Protein AF-A0AAN7P343-F1 (afdb_monomer_lite)

pLDDT: mean 75.0, std 21.07, range [35.34, 98.31]

Structure (mmCIF, N/CA/C/O backbone):
data_AF-A0AAN7P343-F1
#
_entry.id   AF-A0AAN7P343-F1
#
loop_
_atom_site.group_PDB
_atom_site.id
_atom_site.type_symbol
_atom_site.label_atom_id
_atom_site.label_alt_id
_atom_site.label_comp_id
_atom_site.label_asym_id
_atom_site.label_entity_id
_atom_site.label_seq_id
_atom_site.pdbx_PDB_ins_code
_atom_site.Cartn_x
_atom_site.Cartn_y
_atom_site.Cartn_z
_atom_site.occupancy
_atom_site.B_iso_or_equiv
_atom_site.auth_seq_id
_atom_site.auth_comp_id
_atom_site.auth_asym_id
_atom_site.auth_atom_id
_atom_site.pdbx_PDB_model_num
ATOM 1 N N . MET A 1 1 ? 34.636 -14.599 -3.015 1.00 35.56 1 MET A N 1
ATOM 2 C CA . MET A 1 1 ? 35.310 -14.318 -1.727 1.00 35.56 1 MET A CA 1
ATOM 3 C C . MET A 1 1 ? 35.037 -12.872 -1.353 1.00 35.56 1 MET A C 1
ATOM 5 O O . MET A 1 1 ? 35.614 -11.993 -1.971 1.00 35.56 1 MET A O 1
ATOM 9 N N . TRP A 1 2 ? 34.137 -12.616 -0.404 1.00 35.34 2 TRP A N 1
ATOM 10 C CA . TRP A 1 2 ? 33.904 -11.268 0.123 1.00 35.34 2 TRP A CA 1
ATOM 11 C C . TRP A 1 2 ? 34.760 -11.108 1.379 1.00 35.34 2 TRP A C 1
ATOM 13 O O . TRP A 1 2 ? 34.409 -11.618 2.441 1.00 35.34 2 TRP A O 1
ATOM 23 N N . LYS A 1 3 ? 35.926 -10.470 1.252 1.00 42.84 3 LYS A N 1
ATOM 24 C CA . LYS A 1 3 ? 36.694 -10.033 2.420 1.00 42.84 3 LYS A CA 1
ATOM 25 C C . LYS A 1 3 ? 36.048 -8.737 2.903 1.00 42.84 3 LYS A C 1
ATOM 27 O O . LYS A 1 3 ? 36.237 -7.702 2.275 1.00 42.84 3 LYS A O 1
ATOM 32 N N . ARG A 1 4 ? 35.252 -8.793 3.976 1.00 44.25 4 ARG A N 1
ATOM 33 C CA . ARG A 1 4 ? 34.816 -7.570 4.663 1.00 44.25 4 ARG A CA 1
ATOM 34 C C . ARG A 1 4 ? 36.064 -6.887 5.211 1.00 44.25 4 ARG A C 1
ATOM 36 O O . ARG A 1 4 ? 36.792 -7.491 5.997 1.00 44.25 4 ARG A O 1
ATOM 43 N N . LYS A 1 5 ? 36.323 -5.663 4.755 1.00 73.44 5 LYS A N 1
ATOM 44 C CA . LYS A 1 5 ? 37.323 -4.788 5.363 1.00 73.44 5 LYS A CA 1
ATOM 45 C C . LYS A 1 5 ? 36.820 -4.491 6.778 1.00 73.44 5 LYS A C 1
ATOM 47 O O . LYS A 1 5 ? 35.712 -3.989 6.939 1.00 73.44 5 LYS A O 1
ATOM 52 N N . ILE A 1 6 ? 37.574 -4.913 7.787 1.00 74.38 6 ILE A N 1
ATOM 53 C CA . ILE A 1 6 ? 37.312 -4.523 9.173 1.00 74.38 6 ILE A CA 1
ATOM 54 C C . ILE A 1 6 ? 37.833 -3.094 9.273 1.00 74.38 6 ILE A C 1
ATOM 56 O O . ILE A 1 6 ? 39.041 -2.891 9.151 1.00 74.38 6 ILE A O 1
ATOM 60 N N . LEU A 1 7 ? 36.919 -2.130 9.380 1.00 82.75 7 LEU A N 1
ATOM 61 C CA . LEU A 1 7 ? 37.279 -0.730 9.572 1.00 82.75 7 LEU A CA 1
ATOM 62 C C . LEU A 1 7 ? 37.878 -0.547 10.967 1.00 82.75 7 LEU A C 1
ATOM 64 O O . LEU A 1 7 ? 37.471 -1.220 11.922 1.00 82.75 7 LEU A O 1
ATOM 68 N N . THR A 1 8 ? 38.870 0.329 11.076 1.00 91.88 8 THR A N 1
ATOM 69 C CA . THR A 1 8 ? 39.448 0.696 12.372 1.00 91.88 8 THR A CA 1
ATOM 70 C C . THR A 1 8 ? 38.481 1.592 13.149 1.00 91.88 8 THR A C 1
ATOM 72 O O . THR A 1 8 ? 37.578 2.202 12.579 1.00 91.88 8 THR A O 1
ATOM 75 N N . ALA A 1 9 ? 38.659 1.685 14.470 1.00 82.62 9 ALA A N 1
ATOM 76 C CA . ALA A 1 9 ? 37.843 2.571 15.304 1.00 82.62 9 ALA A CA 1
ATOM 77 C C . ALA A 1 9 ? 37.918 4.041 14.840 1.00 82.62 9 ALA A C 1
ATOM 79 O O . ALA A 1 9 ? 36.913 4.741 14.878 1.00 82.62 9 ALA A O 1
ATOM 80 N N . GLU A 1 10 ? 39.076 4.468 14.325 1.00 90.06 10 GLU A N 1
ATOM 81 C CA . GLU A 1 10 ? 39.287 5.811 13.770 1.00 90.06 10 GLU A CA 1
ATOM 82 C C . GLU A 1 10 ? 38.505 6.037 12.466 1.00 90.06 10 GLU A C 1
ATOM 84 O O . GLU A 1 10 ? 37.938 7.108 12.270 1.00 90.06 10 GLU A O 1
ATOM 89 N N . GLU A 1 11 ? 38.423 5.028 11.586 1.00 91.50 11 GLU A N 1
ATOM 90 C CA . GLU A 1 11 ? 37.611 5.106 10.362 1.00 91.50 11 GLU A CA 1
ATOM 91 C C . GLU A 1 11 ? 36.114 5.222 10.707 1.00 91.50 11 GLU A C 1
ATOM 93 O O . GLU A 1 11 ? 35.404 6.011 10.089 1.00 91.50 11 GLU A O 1
ATOM 98 N N . ILE A 1 12 ? 35.651 4.506 11.740 1.00 89.38 12 ILE A N 1
ATOM 99 C CA . ILE A 1 12 ? 34.258 4.570 12.218 1.00 89.38 12 ILE A CA 1
ATOM 100 C C . ILE A 1 12 ? 33.942 5.944 12.828 1.00 89.38 12 ILE A C 1
ATOM 102 O O . ILE A 1 12 ? 32.878 6.505 12.571 1.00 89.38 12 ILE A O 1
ATOM 106 N N . GLU A 1 13 ? 34.852 6.502 13.627 1.00 91.38 13 GLU A N 1
ATOM 107 C CA . GLU A 1 13 ? 34.669 7.820 14.242 1.00 91.38 13 GLU A CA 1
ATOM 108 C C . GLU A 1 13 ? 34.682 8.942 13.196 1.00 91.38 13 GLU A C 1
ATOM 110 O O . GLU A 1 13 ? 33.879 9.874 13.265 1.00 91.38 13 GLU A O 1
ATOM 115 N N . HIS A 1 14 ? 35.533 8.831 12.174 1.00 92.38 14 HIS A N 1
ATOM 116 C CA . HIS A 1 14 ? 35.546 9.786 11.073 1.00 92.38 14 HIS A CA 1
ATOM 117 C C . HIS A 1 14 ? 34.245 9.751 10.258 1.00 92.38 14 HIS A C 1
ATOM 119 O O . HIS A 1 14 ? 33.700 10.809 9.937 1.00 92.38 14 HIS A O 1
ATOM 125 N N . GLU A 1 15 ? 33.716 8.558 9.977 1.00 91.12 15 GLU A N 1
ATOM 126 C CA . GLU A 1 15 ? 32.453 8.383 9.253 1.00 91.12 15 GLU A CA 1
ATOM 127 C C . GLU A 1 15 ? 31.257 8.911 10.070 1.00 91.12 15 GLU A C 1
ATOM 129 O O . GLU A 1 15 ? 30.386 9.594 9.529 1.00 91.12 15 GLU A O 1
ATOM 134 N N . ALA A 1 16 ? 31.264 8.709 11.393 1.00 87.94 16 ALA A N 1
ATOM 135 C CA . ALA A 1 16 ? 30.263 9.274 12.299 1.00 87.94 16 ALA A CA 1
ATOM 136 C C . ALA A 1 16 ? 30.311 10.813 12.358 1.00 87.94 16 ALA A C 1
ATOM 138 O O . ALA A 1 16 ? 29.265 11.463 12.348 1.00 87.94 16 ALA A O 1
ATOM 139 N N . ASN A 1 17 ? 31.508 11.405 12.372 1.00 89.19 17 ASN A N 1
ATOM 140 C CA . ASN A 1 17 ? 31.675 12.861 12.383 1.00 89.19 17 ASN A CA 1
ATOM 141 C C . ASN A 1 17 ? 31.250 13.508 11.057 1.00 89.19 17 ASN A C 1
ATOM 143 O O . ASN A 1 17 ? 30.644 14.579 11.065 1.00 89.19 17 ASN A O 1
ATOM 147 N N . MET A 1 18 ? 31.507 12.847 9.925 1.00 88.62 18 MET A N 1
ATOM 148 C CA . MET A 1 18 ? 31.014 13.293 8.617 1.00 88.62 18 MET A CA 1
ATOM 149 C C . MET A 1 18 ? 29.482 13.269 8.557 1.00 88.62 18 MET A C 1
ATOM 151 O O . MET A 1 18 ? 28.877 14.241 8.109 1.00 88.62 18 MET A O 1
ATOM 155 N N . ALA A 1 19 ? 28.853 12.212 9.080 1.00 82.12 19 ALA A N 1
ATOM 156 C CA . ALA A 1 19 ? 27.395 12.106 9.138 1.00 82.12 19 ALA A CA 1
ATOM 157 C C . ALA A 1 19 ? 26.753 13.157 10.066 1.00 82.12 19 ALA A C 1
ATOM 159 O O . ALA A 1 19 ? 25.669 13.660 9.775 1.00 82.12 19 ALA A O 1
ATOM 160 N N . ALA A 1 20 ? 27.415 13.522 11.170 1.00 80.94 20 ALA A N 1
ATOM 161 C CA . ALA A 1 20 ? 26.935 14.572 12.070 1.00 80.94 20 ALA A CA 1
ATOM 162 C C . ALA A 1 20 ? 26.995 15.968 11.423 1.00 80.94 20 ALA A C 1
ATOM 164 O O . ALA A 1 20 ? 26.060 16.753 11.564 1.00 80.94 20 ALA A O 1
ATOM 165 N N . MET A 1 21 ? 28.054 16.257 10.660 1.00 84.44 21 MET A N 1
ATOM 166 C CA . MET A 1 21 ? 28.222 17.553 9.993 1.00 84.44 21 MET A CA 1
ATOM 167 C C . MET A 1 21 ? 27.194 17.780 8.871 1.00 84.44 21 MET A C 1
ATOM 169 O O . MET A 1 21 ? 26.803 18.915 8.606 1.00 84.44 21 MET A O 1
ATOM 173 N N . GLU A 1 22 ? 26.726 16.706 8.232 1.00 78.81 22 GLU A N 1
ATOM 174 C CA . GLU A 1 22 ? 25.689 16.766 7.196 1.00 78.81 22 GLU A CA 1
ATOM 175 C C . GLU A 1 22 ? 24.297 17.083 7.777 1.00 78.81 22 GLU A C 1
ATOM 177 O O . GLU A 1 22 ? 23.489 17.732 7.117 1.00 78.81 22 GLU A O 1
ATOM 182 N N . LEU A 1 23 ? 24.032 16.710 9.035 1.00 73.06 23 LEU A N 1
ATOM 183 C CA . LEU A 1 23 ? 22.764 17.004 9.717 1.00 73.06 23 LEU A CA 1
ATOM 184 C C . LEU A 1 23 ? 22.660 18.458 10.206 1.00 73.06 23 LEU A C 1
ATOM 186 O O . LEU A 1 23 ? 21.565 19.020 10.198 1.00 73.06 23 LEU A O 1
ATOM 190 N N . ASP A 1 24 ? 23.774 19.091 10.577 1.00 66.56 24 ASP A N 1
ATOM 191 C CA . ASP A 1 24 ? 23.773 20.486 11.042 1.00 66.56 24 ASP A CA 1
ATOM 192 C C . ASP A 1 24 ? 23.561 21.500 9.904 1.00 66.56 24 ASP A C 1
ATOM 194 O O . ASP A 1 24 ? 23.005 22.578 10.127 1.00 66.56 24 ASP A O 1
ATOM 198 N N . LEU A 1 25 ? 23.909 21.145 8.663 1.00 61.88 25 LEU A N 1
ATOM 199 C CA . LEU A 1 25 ? 23.660 21.992 7.489 1.00 61.88 25 LEU A CA 1
ATOM 200 C C . LEU A 1 25 ? 22.173 22.093 7.114 1.00 61.88 25 LEU A C 1
ATOM 202 O O . LEU A 1 25 ? 21.784 23.038 6.432 1.00 61.88 25 LEU A O 1
ATOM 206 N N . VAL A 1 26 ? 21.331 21.165 7.578 1.00 58.38 26 VAL A N 1
ATOM 207 C CA . VAL A 1 26 ? 19.892 21.146 7.259 1.00 58.38 26 VAL A CA 1
ATOM 208 C C . VAL A 1 26 ? 19.076 22.050 8.199 1.00 58.38 26 VAL A C 1
ATOM 210 O O . VAL A 1 26 ? 17.961 22.434 7.861 1.00 58.38 26 VAL A O 1
ATOM 213 N N . ASN A 1 27 ? 19.629 22.467 9.344 1.00 50.56 27 ASN A N 1
ATOM 214 C CA . ASN A 1 27 ? 18.895 23.229 10.367 1.00 50.56 27 ASN A CA 1
ATOM 215 C C . ASN A 1 27 ? 19.119 24.754 10.340 1.00 50.56 27 ASN A C 1
ATOM 217 O O . ASN A 1 27 ? 18.606 25.450 11.213 1.00 50.56 27 ASN A O 1
ATOM 221 N N . PHE A 1 28 ? 19.862 25.301 9.372 1.00 46.66 28 PHE A N 1
ATOM 222 C CA . PHE A 1 28 ? 20.275 26.716 9.385 1.00 46.66 28 PHE A CA 1
ATOM 223 C C . PHE A 1 28 ? 19.519 27.638 8.406 1.00 46.66 28 PHE A C 1
ATOM 225 O O . PHE A 1 28 ? 20.006 28.724 8.102 1.00 46.66 28 PHE A O 1
ATOM 232 N N . SER A 1 29 ? 18.349 27.240 7.890 1.00 48.00 29 SER A N 1
ATOM 233 C CA . SER A 1 29 ? 17.659 27.993 6.819 1.00 48.00 29 SER A CA 1
ATOM 234 C C . SER A 1 29 ? 16.289 28.592 7.153 1.00 48.00 29 SER A C 1
ATOM 236 O O . SER A 1 29 ? 15.674 29.122 6.241 1.00 48.00 29 SER A O 1
ATOM 238 N N . ASP A 1 30 ? 15.838 28.607 8.412 1.00 48.75 30 ASP A N 1
ATOM 239 C CA . ASP A 1 30 ? 14.591 29.298 8.792 1.00 48.75 30 ASP A CA 1
ATOM 240 C C . ASP A 1 30 ? 14.788 30.161 10.048 1.00 48.75 30 ASP A C 1
ATOM 242 O O . ASP A 1 30 ? 14.544 29.738 11.178 1.00 48.75 30 ASP A O 1
ATOM 246 N N . SER A 1 31 ? 15.246 31.398 9.853 1.00 48.28 31 SER A N 1
ATOM 247 C CA . SER A 1 31 ? 15.133 32.462 10.856 1.00 48.28 31 SER A CA 1
ATOM 248 C C . SER A 1 31 ? 15.084 33.818 10.156 1.00 48.28 31 SER A C 1
ATOM 250 O O . SER A 1 31 ? 16.061 34.564 10.169 1.00 48.28 31 SER A O 1
ATOM 252 N N . ASP A 1 32 ? 13.939 34.135 9.553 1.00 46.16 32 ASP A N 1
ATOM 253 C CA . ASP A 1 32 ? 13.629 35.507 9.158 1.00 46.16 32 ASP A CA 1
ATOM 254 C C . ASP A 1 32 ? 13.074 36.282 10.363 1.00 46.16 32 ASP A C 1
ATOM 256 O O . ASP A 1 32 ? 11.977 36.027 10.870 1.00 46.16 32 ASP A O 1
ATOM 260 N N . ASP A 1 33 ? 13.885 37.240 10.813 1.00 50.28 33 ASP A N 1
ATOM 261 C CA . ASP A 1 33 ? 13.573 38.295 11.771 1.00 50.28 33 ASP A CA 1
ATOM 262 C C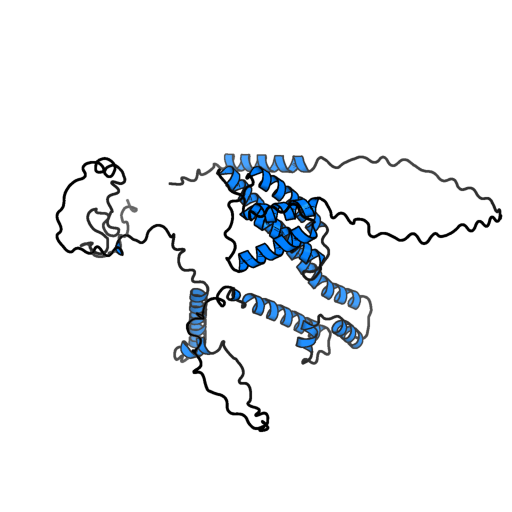 . ASP A 1 33 ? 12.380 39.144 11.298 1.00 50.28 33 ASP A C 1
ATOM 264 O O . ASP A 1 33 ? 12.494 39.945 10.367 1.00 50.28 33 ASP A O 1
ATOM 268 N N . TYR A 1 34 ? 11.246 39.058 11.999 1.00 52.06 34 TYR A N 1
ATOM 269 C CA . TYR A 1 34 ? 10.197 40.077 11.920 1.00 52.06 34 TYR A CA 1
ATOM 270 C C . TYR A 1 34 ? 10.311 41.047 13.098 1.00 52.06 34 TYR A C 1
ATOM 272 O O . TYR A 1 34 ? 9.943 40.752 14.238 1.00 52.06 34 TYR A O 1
ATOM 280 N N . HIS A 1 35 ? 10.819 42.241 12.790 1.00 53.72 35 HIS A N 1
ATOM 281 C CA . HIS A 1 35 ? 10.814 43.406 13.664 1.00 53.72 35 HIS A CA 1
ATOM 282 C C . HIS A 1 35 ? 9.384 43.799 14.056 1.00 53.72 35 HIS A C 1
ATOM 284 O O . HIS A 1 35 ? 8.535 44.082 13.213 1.00 53.72 35 HIS A O 1
ATOM 290 N N . ASN A 1 36 ? 9.149 43.870 15.364 1.00 43.81 36 ASN A N 1
ATOM 291 C CA . ASN A 1 36 ? 7.913 44.337 15.968 1.00 43.81 36 ASN A CA 1
ATOM 292 C C . ASN A 1 36 ? 8.021 45.856 16.195 1.00 43.81 36 ASN A C 1
ATOM 294 O O . ASN A 1 36 ? 8.706 46.290 17.123 1.00 43.81 36 ASN A O 1
ATOM 298 N N . SER A 1 37 ? 7.401 46.670 15.336 1.00 46.41 37 SER A N 1
ATOM 299 C CA . SER A 1 37 ? 7.266 48.115 15.555 1.00 46.41 37 SER A CA 1
ATOM 300 C C . SER A 1 37 ? 5.833 48.464 15.949 1.00 46.41 37 SER A C 1
ATOM 302 O O . SER A 1 37 ? 4.938 48.504 15.109 1.00 46.41 37 SER A O 1
ATOM 304 N N . ASP A 1 38 ? 5.662 48.688 17.250 1.00 56.16 38 ASP A N 1
ATOM 305 C CA . ASP A 1 38 ? 5.001 49.855 17.847 1.00 56.16 38 ASP A CA 1
ATOM 306 C C . ASP A 1 38 ? 3.861 50.492 17.019 1.00 56.16 38 ASP A C 1
ATOM 308 O O . ASP A 1 38 ? 4.095 51.334 16.152 1.00 56.16 38 ASP A O 1
ATOM 312 N N . PHE A 1 39 ? 2.609 50.149 17.342 1.00 46.81 39 PHE A N 1
ATOM 313 C CA . PHE A 1 39 ? 1.441 50.933 16.934 1.00 46.81 39 PHE A CA 1
ATOM 314 C C . PHE A 1 39 ? 0.685 51.393 18.179 1.00 46.81 39 PHE A C 1
ATOM 316 O O . PHE A 1 39 ? 0.083 50.597 18.900 1.00 46.81 39 PHE A O 1
ATOM 323 N N . LYS A 1 40 ? 0.787 52.699 18.433 1.00 50.59 40 LYS A N 1
ATOM 324 C CA . LYS A 1 40 ? 0.030 53.430 19.446 1.00 50.59 40 LYS A CA 1
ATOM 325 C C . LYS A 1 40 ? -1.387 53.709 18.962 1.00 50.59 40 LYS A C 1
ATOM 327 O O . LYS A 1 40 ? -1.631 53.863 17.767 1.00 50.59 40 LYS A O 1
ATOM 332 N N . ASP A 1 41 ? -2.262 53.790 19.956 1.00 48.47 41 ASP A N 1
ATOM 333 C CA . ASP A 1 41 ? -3.628 54.293 19.921 1.00 48.47 41 ASP A CA 1
ATOM 334 C C . ASP A 1 41 ? -3.792 55.545 19.051 1.00 48.47 41 ASP A C 1
ATOM 336 O O . ASP A 1 41 ? -2.972 56.453 19.132 1.00 48.47 41 ASP A O 1
ATOM 340 N N . ASP A 1 42 ? -4.898 55.619 18.306 1.00 48.94 42 ASP A N 1
ATOM 341 C CA . ASP A 1 42 ? -5.771 56.792 18.348 1.00 48.94 42 ASP A CA 1
ATOM 342 C C . ASP A 1 42 ? -7.159 56.471 17.775 1.00 48.94 42 ASP A C 1
ATOM 344 O O . ASP A 1 42 ? -7.350 56.040 16.638 1.00 48.94 42 ASP A O 1
ATOM 348 N N . ASN A 1 43 ? -8.141 56.697 18.637 1.00 48.00 43 ASN A N 1
ATOM 349 C CA . ASN A 1 43 ? -9.572 56.649 18.400 1.00 48.00 43 ASN A CA 1
ATOM 350 C C . ASN A 1 43 ? -10.020 58.030 17.885 1.00 48.00 43 ASN A C 1
ATOM 352 O O . ASN A 1 43 ? -9.635 59.034 18.491 1.00 48.00 43 ASN A O 1
ATOM 356 N N . PRO A 1 44 ? -10.897 58.117 16.870 1.00 53.22 44 PRO A N 1
ATOM 357 C CA . PRO A 1 44 ? -11.878 59.192 16.922 1.00 53.22 44 PRO A CA 1
ATOM 358 C C . PRO A 1 44 ? -13.318 58.742 16.649 1.00 53.22 44 PRO A C 1
ATOM 360 O O . PRO A 1 44 ? -13.638 58.003 15.722 1.00 53.22 44 PRO A O 1
ATOM 363 N N . LEU A 1 45 ? -14.173 59.296 17.508 1.00 53.19 45 LEU A N 1
ATOM 364 C CA . LEU A 1 45 ? -15.619 59.462 17.408 1.00 53.19 45 LEU A CA 1
ATOM 365 C C . LEU A 1 45 ? -16.070 60.217 16.138 1.00 53.19 45 LEU A C 1
ATOM 367 O O . LEU A 1 45 ? -15.276 60.922 15.525 1.00 53.19 45 LEU A O 1
ATOM 371 N N . PHE A 1 46 ? -17.400 60.194 15.930 1.00 38.50 46 PHE A N 1
ATOM 372 C CA . PHE A 1 46 ? -18.250 60.880 14.929 1.00 38.50 46 PHE A CA 1
ATOM 373 C C . PHE A 1 46 ? -18.399 60.127 13.595 1.00 38.50 46 PHE A C 1
ATOM 375 O O . PHE A 1 46 ? -17.434 59.604 13.070 1.00 38.50 46 PHE A O 1
ATOM 382 N N . SER A 1 47 ? -19.555 60.050 12.930 1.00 41.41 47 SER A N 1
ATOM 383 C CA . SER A 1 47 ? -20.933 60.498 13.166 1.00 41.41 47 SER A CA 1
ATOM 384 C C . SER A 1 47 ? -21.789 59.921 12.034 1.00 41.41 47 SER A C 1
ATOM 386 O O . SER A 1 47 ? -21.271 59.594 10.971 1.00 41.41 47 SER A O 1
ATOM 388 N N . SER A 1 48 ? -23.091 59.831 12.282 1.00 59.69 48 SER A N 1
ATOM 389 C CA . SER A 1 48 ? -24.178 59.599 11.325 1.00 59.69 48 SER A CA 1
ATOM 390 C C . SER A 1 48 ? -23.963 60.176 9.919 1.00 59.69 48 SER A C 1
ATOM 392 O O . SER A 1 48 ? -23.550 61.328 9.801 1.00 59.69 48 SER A O 1
ATOM 394 N N . ASN A 1 49 ? -24.386 59.429 8.895 1.00 40.78 49 ASN A N 1
ATOM 395 C CA . ASN A 1 49 ? -25.405 59.890 7.949 1.00 40.78 49 ASN A CA 1
ATOM 396 C C . ASN A 1 49 ? -26.042 58.701 7.217 1.00 40.78 49 ASN A C 1
ATOM 398 O O . ASN A 1 49 ? -25.360 57.790 6.750 1.00 40.78 49 ASN A O 1
ATOM 402 N N . GLU A 1 50 ? -27.369 58.741 7.196 1.00 57.56 50 GLU A N 1
ATOM 403 C CA . GLU A 1 50 ? -28.246 58.052 6.257 1.00 57.56 50 GLU A CA 1
ATOM 404 C C . GLU A 1 50 ? -27.950 58.559 4.835 1.00 57.56 50 GLU A C 1
ATOM 406 O O . GLU A 1 50 ? -27.525 59.702 4.689 1.00 57.56 50 GLU A O 1
ATOM 411 N N . ASP A 1 51 ? -28.122 57.705 3.822 1.00 48.22 51 ASP A N 1
ATOM 412 C CA . ASP A 1 51 ? -28.834 58.029 2.575 1.00 48.22 51 ASP A CA 1
ATOM 413 C C . ASP A 1 51 ? -28.788 56.831 1.605 1.00 48.22 51 ASP A C 1
ATOM 415 O O . ASP A 1 51 ? -27.738 56.394 1.133 1.00 48.22 51 ASP A O 1
ATOM 419 N N . ASP A 1 52 ? -29.983 56.279 1.382 1.00 52.62 52 ASP A N 1
ATOM 420 C CA . ASP A 1 52 ? -30.535 55.789 0.114 1.00 52.62 52 ASP A CA 1
ATOM 421 C C . ASP A 1 52 ? -29.643 55.896 -1.135 1.00 52.62 52 ASP A C 1
ATOM 423 O O . ASP A 1 52 ? -29.369 57.005 -1.578 1.00 52.62 52 ASP A O 1
ATOM 427 N N . VAL A 1 53 ? -29.381 54.764 -1.812 1.00 53.47 53 VAL A N 1
ATOM 428 C CA . VAL A 1 53 ? -29.674 54.611 -3.254 1.00 53.47 53 VAL A CA 1
ATOM 429 C C . VAL A 1 53 ? -29.949 53.136 -3.574 1.00 53.47 53 VAL A C 1
ATOM 431 O O . VAL A 1 53 ? -29.085 52.265 -3.493 1.00 53.47 53 VAL A O 1
ATOM 434 N N . SER A 1 54 ? -31.185 52.879 -3.982 1.00 53.53 54 SER A N 1
ATOM 435 C CA . SER A 1 54 ? -31.622 51.717 -4.743 1.00 53.53 54 SER A CA 1
ATOM 436 C C . SER A 1 54 ? -30.952 51.660 -6.120 1.00 53.53 54 SER A C 1
ATOM 438 O O . SER A 1 54 ? -31.163 52.574 -6.915 1.00 53.53 54 SER A O 1
ATOM 440 N N . GLU A 1 55 ? -30.284 50.563 -6.480 1.00 52.56 55 GLU A N 1
ATOM 441 C CA . GLU A 1 55 ? -30.187 50.191 -7.896 1.00 52.56 55 GLU A CA 1
ATOM 442 C C . GLU A 1 55 ? -30.177 48.673 -8.081 1.00 52.56 55 GLU A C 1
ATOM 444 O O . GLU A 1 55 ? -29.213 47.950 -7.839 1.00 52.56 55 GLU A O 1
ATOM 449 N N . PHE A 1 56 ? -31.362 48.218 -8.461 1.00 54.56 56 PHE A N 1
ATOM 450 C CA . PHE A 1 56 ? -31.730 46.889 -8.890 1.00 54.56 56 PHE A CA 1
ATOM 451 C C . PHE A 1 56 ? -31.174 46.708 -10.311 1.00 54.56 56 PHE A C 1
ATOM 453 O O . PHE A 1 56 ? -31.652 47.364 -11.232 1.00 54.56 56 PHE A O 1
ATOM 460 N N . SER A 1 57 ? -30.168 45.853 -10.496 1.00 43.75 57 SER A N 1
ATOM 461 C CA . SER A 1 57 ? -29.756 45.395 -11.827 1.00 43.75 57 SER A CA 1
ATOM 462 C C . SER A 1 57 ? -29.636 43.872 -11.843 1.00 43.75 57 SER A C 1
ATOM 464 O O . SER A 1 57 ? -28.800 43.273 -11.172 1.00 43.75 57 SER A O 1
ATOM 466 N N . ASP A 1 58 ? -30.596 43.273 -12.544 1.00 46.00 58 ASP A N 1
ATOM 467 C CA . ASP A 1 58 ? -30.488 42.090 -13.394 1.00 46.00 58 ASP A CA 1
ATOM 468 C C . ASP A 1 58 ? -29.441 41.042 -12.998 1.00 46.00 58 ASP A C 1
ATOM 470 O O . ASP A 1 58 ? -28.323 40.974 -13.508 1.00 46.00 58 ASP A O 1
ATOM 474 N N . PHE A 1 59 ? -29.882 40.142 -12.119 1.00 43.19 59 PHE A N 1
ATOM 475 C CA . PHE A 1 59 ? -29.286 38.828 -11.927 1.00 43.19 59 PHE A CA 1
ATOM 476 C C . PHE A 1 59 ? -29.565 37.986 -13.181 1.00 43.19 59 PHE A C 1
ATOM 478 O O . PHE A 1 59 ? -30.551 37.250 -13.250 1.00 43.19 59 PHE A O 1
ATOM 485 N N . GLU A 1 60 ? -28.720 38.132 -14.205 1.00 50.38 60 GLU A N 1
ATOM 486 C CA . GLU A 1 60 ? -28.634 37.150 -15.281 1.00 50.38 60 GLU A CA 1
ATOM 487 C C . GLU A 1 60 ? -28.262 35.801 -14.657 1.00 50.38 60 GLU A C 1
ATOM 489 O O . GLU A 1 60 ? -27.169 35.610 -14.119 1.00 50.38 60 GLU A O 1
ATOM 494 N N . GLU A 1 61 ? -29.205 34.861 -14.726 1.00 48.78 61 GLU A N 1
ATOM 495 C CA . GLU A 1 61 ? -29.016 33.438 -14.469 1.00 48.78 61 GLU A CA 1
ATOM 496 C C . GLU A 1 61 ? -28.021 32.895 -15.509 1.00 48.78 61 GLU A C 1
ATOM 498 O O . GLU A 1 61 ? -28.365 32.307 -16.536 1.00 48.78 61 GLU A O 1
ATOM 503 N N . GLY A 1 62 ? -26.742 33.170 -15.261 1.00 42.78 62 GLY A N 1
ATOM 504 C CA . GLY A 1 62 ? -25.629 32.637 -16.012 1.00 42.78 62 GLY A CA 1
ATOM 505 C C . GLY A 1 62 ? -25.656 31.126 -15.882 1.00 42.78 62 GLY A C 1
ATOM 506 O O . GLY A 1 62 ? -25.318 30.571 -14.836 1.00 42.78 62 GLY A O 1
ATOM 507 N N . VAL A 1 63 ? -26.058 30.467 -16.967 1.00 51.91 63 VAL A N 1
ATOM 508 C CA . VAL A 1 63 ? -25.810 29.054 -17.235 1.00 51.91 63 VAL A CA 1
ATOM 509 C C . VAL A 1 63 ? -24.333 28.798 -16.945 1.00 51.91 63 VAL A C 1
ATOM 511 O O . VAL A 1 63 ? -23.462 29.093 -17.764 1.00 51.91 63 VAL A O 1
ATOM 514 N N . MET A 1 64 ? -24.052 28.276 -15.749 1.00 40.38 64 MET A N 1
ATOM 515 C CA . MET A 1 64 ? -22.759 27.730 -15.358 1.00 40.38 64 MET A CA 1
ATOM 516 C C . MET A 1 64 ? -22.509 26.532 -16.267 1.00 40.38 64 MET A C 1
ATOM 518 O O . MET A 1 64 ? -22.819 25.391 -15.931 1.00 40.38 64 MET A O 1
ATOM 522 N N . THR A 1 65 ? -22.009 26.787 -17.474 1.00 47.16 65 THR A N 1
ATOM 523 C CA . THR A 1 65 ? -21.479 25.727 -18.315 1.00 47.16 65 THR A CA 1
ATOM 524 C C . THR A 1 65 ? -20.379 25.059 -17.505 1.00 47.16 65 THR A C 1
ATOM 526 O O . THR A 1 65 ? -19.411 25.732 -17.149 1.00 47.16 65 THR A O 1
ATOM 529 N N . GLU A 1 66 ? -20.539 23.764 -17.219 1.00 51.94 66 GLU A N 1
ATOM 530 C CA . GLU A 1 66 ? -19.536 22.828 -16.689 1.00 51.94 66 GLU A CA 1
ATOM 531 C C . GLU A 1 66 ? -18.334 22.707 -17.648 1.00 51.94 66 GLU A C 1
ATOM 533 O O . GLU A 1 66 ? -17.950 21.630 -18.102 1.00 51.94 66 GLU A O 1
ATOM 538 N N . LYS A 1 67 ? -17.737 23.837 -18.022 1.00 46.69 67 LYS A N 1
ATOM 539 C CA . LYS A 1 67 ? -16.524 23.900 -18.813 1.00 46.69 67 LYS A CA 1
ATOM 540 C C . LYS A 1 67 ? -15.366 23.614 -17.875 1.00 46.69 67 LYS A C 1
ATOM 542 O O . LYS A 1 67 ? -14.963 24.450 -17.076 1.00 46.69 67 LYS A O 1
ATOM 547 N N . ASN A 1 68 ? -14.849 22.404 -18.035 1.00 50.06 68 ASN A N 1
ATOM 548 C CA . ASN A 1 68 ? -13.462 22.051 -17.801 1.00 50.06 68 ASN A CA 1
ATOM 549 C C . ASN A 1 68 ? -12.974 22.271 -16.364 1.00 50.06 68 ASN A C 1
ATOM 551 O O . ASN A 1 68 ? -12.109 23.099 -16.094 1.00 50.06 68 ASN A O 1
ATOM 555 N N . ARG A 1 69 ? -13.379 21.369 -15.460 1.00 49.50 69 ARG A N 1
ATOM 556 C CA . ARG A 1 69 ? -12.405 20.829 -14.495 1.00 49.50 69 ARG A CA 1
ATOM 557 C C . ARG A 1 69 ? -11.353 20.050 -15.292 1.00 49.50 69 ARG A C 1
ATOM 559 O O . ARG A 1 69 ? -11.369 18.822 -15.320 1.00 49.50 69 ARG A O 1
ATOM 566 N N . GLU A 1 70 ? -10.492 20.768 -16.008 1.00 57.12 70 GLU A N 1
ATOM 567 C CA . GLU A 1 70 ? -9.241 20.223 -16.521 1.00 57.12 70 GLU A CA 1
ATOM 568 C C . GLU A 1 70 ? -8.508 19.658 -15.303 1.00 57.12 70 GLU A C 1
ATOM 570 O O . GLU A 1 70 ? -8.150 20.381 -14.374 1.00 57.12 70 GLU A O 1
ATOM 575 N N . GLY A 1 71 ? -8.461 18.325 -15.221 1.00 60.84 71 GLY A N 1
ATOM 576 C CA . GLY A 1 71 ? -7.846 17.630 -14.097 1.00 60.84 71 GLY A CA 1
ATOM 577 C C . GLY A 1 71 ? -6.398 18.080 -13.931 1.00 60.84 71 GLY A C 1
ATOM 578 O O . GLY A 1 71 ? -5.768 18.456 -14.918 1.00 60.84 71 GLY A O 1
ATOM 579 N N . SER A 1 72 ? -5.878 18.032 -12.695 1.00 71.69 72 SER A N 1
ATOM 580 C CA . SER A 1 72 ? -4.482 18.401 -12.421 1.00 71.69 72 SER A CA 1
ATOM 581 C C . SER A 1 72 ? -3.561 17.757 -13.472 1.00 71.69 72 SER A C 1
ATOM 583 O O . SER A 1 72 ? -3.671 16.541 -13.694 1.00 71.69 72 SER A O 1
ATOM 585 N N . PRO A 1 73 ? -2.685 18.534 -14.138 1.00 77.06 73 PRO A N 1
ATOM 586 C CA . PRO A 1 73 ? -1.773 18.012 -15.155 1.00 77.06 73 PRO A CA 1
ATOM 587 C C . PRO A 1 73 ? -0.941 16.832 -14.628 1.00 77.06 73 PRO A C 1
ATOM 589 O O . PRO A 1 73 ? -0.657 15.899 -15.377 1.00 77.06 73 PRO A O 1
ATOM 592 N N . GLU A 1 74 ? -0.663 16.801 -13.325 1.00 75.31 74 GLU A N 1
ATOM 593 C CA . GLU A 1 74 ? 0.049 15.722 -12.629 1.00 75.31 74 GLU A CA 1
ATOM 594 C C . GLU A 1 74 ? -0.664 14.369 -12.745 1.00 75.31 74 GLU A C 1
ATOM 596 O O . GLU A 1 74 ? -0.036 13.353 -13.045 1.00 75.31 74 GLU A O 1
ATOM 601 N N . ALA A 1 75 ? -1.995 14.344 -12.610 1.00 77.25 75 ALA A N 1
ATOM 602 C CA . ALA A 1 75 ? -2.770 13.108 -12.728 1.00 77.25 75 ALA A CA 1
ATOM 603 C C . ALA A 1 75 ? -2.696 12.522 -14.146 1.00 77.25 75 ALA A C 1
ATOM 605 O O . ALA A 1 75 ? -2.794 11.310 -14.332 1.00 77.25 75 ALA A O 1
ATOM 606 N N . THR A 1 76 ? -2.518 13.379 -15.152 1.00 84.75 76 THR A N 1
ATOM 607 C CA . THR A 1 76 ? -2.368 12.946 -16.545 1.00 84.75 76 THR A CA 1
ATOM 608 C C . THR A 1 76 ? -0.987 12.341 -16.785 1.00 84.75 76 THR A C 1
ATOM 610 O O . THR A 1 76 ? -0.881 11.365 -17.526 1.00 84.75 76 THR A O 1
ATOM 613 N N . ILE A 1 77 ? 0.057 12.876 -16.144 1.00 86.81 77 ILE A N 1
ATOM 614 C CA . ILE A 1 77 ? 1.433 12.375 -16.269 1.00 86.81 77 ILE A CA 1
ATOM 615 C C . ILE A 1 77 ? 1.536 10.945 -15.728 1.00 86.81 77 ILE A C 1
ATOM 617 O O . ILE A 1 77 ? 2.037 10.069 -16.432 1.00 86.81 77 ILE A O 1
ATOM 621 N N . GLU A 1 78 ? 1.001 10.682 -14.535 1.00 86.75 78 GLU A N 1
ATOM 622 C CA . GLU A 1 78 ? 1.096 9.350 -13.920 1.00 86.75 78 GLU A CA 1
ATOM 623 C C . GLU A 1 78 ? 0.271 8.297 -14.677 1.00 86.75 78 GLU A C 1
ATOM 625 O O . GLU A 1 78 ? 0.730 7.182 -14.919 1.00 86.75 78 GLU A O 1
ATOM 630 N N . LEU A 1 79 ? -0.927 8.659 -15.148 1.00 90.56 79 LEU A N 1
ATOM 631 C CA . LEU A 1 79 ? -1.742 7.753 -15.964 1.00 90.56 79 LEU A CA 1
ATOM 632 C C . LEU A 1 79 ? -1.068 7.405 -17.296 1.00 90.56 79 LEU A C 1
ATOM 634 O O . LEU A 1 79 ? -1.139 6.256 -17.735 1.00 90.56 79 LEU A O 1
ATOM 638 N N . LYS A 1 80 ? -0.410 8.380 -17.934 1.00 91.00 80 LYS A N 1
ATOM 639 C CA . LYS A 1 80 ? 0.378 8.139 -19.149 1.00 91.00 80 LYS A CA 1
ATOM 640 C C . LYS A 1 80 ? 1.563 7.227 -18.856 1.00 91.00 80 LYS A C 1
ATOM 642 O O . LYS A 1 80 ? 1.761 6.264 -19.585 1.00 91.00 80 LYS A O 1
ATOM 647 N N . TYR A 1 81 ? 2.289 7.469 -17.765 1.00 90.50 81 TYR A N 1
ATOM 648 C CA . TYR A 1 81 ? 3.389 6.606 -17.338 1.00 90.50 81 TYR A CA 1
ATOM 649 C C . TYR A 1 81 ? 2.949 5.143 -17.148 1.00 90.50 81 TYR A C 1
ATOM 651 O O . TYR A 1 81 ? 3.572 4.221 -17.683 1.00 90.50 81 TYR A O 1
ATOM 659 N N . GLU A 1 82 ? 1.847 4.909 -16.432 1.00 91.12 82 GLU A N 1
ATOM 660 C CA . GLU A 1 82 ? 1.304 3.566 -16.199 1.00 91.12 82 GLU A CA 1
ATOM 661 C C . GLU A 1 82 ? 0.932 2.865 -17.522 1.00 91.12 82 GLU A C 1
ATOM 663 O O . GLU A 1 82 ? 1.226 1.684 -17.711 1.00 91.12 82 GLU A O 1
ATOM 668 N N . LEU A 1 83 ? 0.335 3.566 -18.483 1.00 92.88 83 LEU A N 1
ATOM 669 C CA . LEU A 1 83 ? 0.025 2.967 -19.786 1.00 92.88 83 LEU A CA 1
ATOM 670 C C . LEU A 1 83 ? 1.287 2.689 -20.607 1.00 92.88 83 LEU A C 1
ATOM 672 O O . LEU A 1 83 ? 1.468 1.568 -21.089 1.00 92.88 83 LEU A O 1
ATOM 676 N N . THR A 1 84 ? 2.201 3.655 -20.690 1.00 92.00 84 THR A N 1
ATOM 677 C CA . THR A 1 84 ? 3.437 3.525 -21.469 1.00 92.00 84 THR A CA 1
ATOM 678 C C . THR A 1 84 ? 4.342 2.420 -20.918 1.00 92.00 84 THR A C 1
ATOM 680 O O . THR A 1 84 ? 4.877 1.629 -21.694 1.00 92.00 84 THR A O 1
ATOM 683 N N . SER A 1 85 ? 4.445 2.266 -19.593 1.00 90.50 85 SER A N 1
ATOM 684 C CA . SER A 1 85 ? 5.184 1.155 -18.958 1.00 90.50 85 SER A CA 1
ATOM 685 C C . SER A 1 85 ? 4.589 -0.231 -19.255 1.00 90.50 85 SER A C 1
ATOM 687 O O . SER A 1 85 ? 5.277 -1.241 -19.118 1.00 90.50 85 SER A O 1
ATOM 689 N N . ARG A 1 86 ? 3.336 -0.297 -19.725 1.00 91.62 86 ARG A N 1
ATOM 690 C CA . ARG A 1 86 ? 2.667 -1.519 -20.209 1.00 91.62 86 ARG A CA 1
ATOM 691 C C . ARG A 1 86 ? 2.670 -1.654 -21.733 1.00 91.62 86 ARG A C 1
ATOM 693 O O . ARG A 1 86 ? 2.049 -2.574 -22.259 1.00 91.62 86 ARG A O 1
ATOM 700 N N . GLY A 1 87 ? 3.342 -0.748 -22.442 1.00 91.50 87 GLY A N 1
ATOM 701 C CA . GLY A 1 87 ? 3.355 -0.704 -23.904 1.00 91.50 87 GLY A CA 1
ATOM 702 C C . GLY A 1 87 ? 2.036 -0.241 -24.526 1.00 91.50 87 GLY A C 1
ATOM 703 O O . GLY A 1 87 ? 1.788 -0.522 -25.697 1.00 91.50 87 GLY A O 1
ATOM 704 N N . LEU A 1 88 ? 1.185 0.447 -23.761 1.00 92.00 88 LEU A N 1
ATOM 705 C CA . LEU A 1 88 ? -0.038 1.069 -24.254 1.00 92.00 88 LEU A CA 1
ATOM 706 C C . LEU A 1 88 ? 0.233 2.563 -24.448 1.00 92.00 88 LEU A C 1
ATOM 708 O O . LEU A 1 88 ? 0.542 3.269 -23.494 1.00 92.00 88 LEU A O 1
ATOM 712 N N . ASN A 1 89 ? 0.122 3.050 -25.679 1.00 87.38 89 ASN A N 1
ATOM 713 C CA . ASN A 1 89 ? 0.204 4.477 -25.975 1.00 87.38 89 ASN A CA 1
ATOM 714 C C . ASN A 1 89 ? -1.178 4.942 -26.421 1.00 87.38 89 ASN A C 1
ATOM 716 O O . ASN A 1 89 ? -1.634 4.551 -27.491 1.00 87.38 89 ASN A O 1
ATOM 720 N N . ASP A 1 90 ? -1.826 5.755 -25.593 1.00 76.75 90 ASP A N 1
ATOM 721 C CA . ASP A 1 90 ? -3.156 6.296 -25.855 1.00 76.75 90 ASP A CA 1
ATOM 722 C C . ASP A 1 90 ? -3.121 7.821 -25.673 1.00 76.75 90 ASP A C 1
ATOM 724 O O . ASP A 1 90 ? -3.007 8.330 -24.557 1.00 76.75 90 ASP A O 1
ATOM 728 N N . ASP A 1 91 ? -3.252 8.566 -26.772 1.00 74.38 91 ASP A N 1
ATOM 729 C CA . ASP A 1 91 ? -3.431 10.025 -26.762 1.00 74.38 91 ASP A CA 1
ATOM 730 C C . ASP A 1 91 ? -4.909 10.375 -26.560 1.00 74.38 91 ASP A C 1
ATOM 732 O O . ASP A 1 91 ? -5.595 10.891 -27.444 1.00 74.38 91 ASP A O 1
ATOM 736 N N . VAL A 1 92 ? -5.433 10.029 -25.384 1.00 85.00 92 VAL A N 1
ATOM 737 C CA . VAL A 1 92 ? -6.868 10.110 -25.095 1.00 85.00 92 VAL A CA 1
ATOM 738 C C . VAL A 1 92 ? -7.136 10.927 -23.824 1.00 85.00 92 VAL A C 1
ATOM 740 O O . VAL A 1 92 ? -6.242 11.201 -23.025 1.00 85.00 92 VAL A O 1
ATOM 743 N N . SER A 1 93 ? -8.390 11.349 -23.640 1.00 90.12 93 SER A N 1
ATOM 744 C CA . SER A 1 93 ? -8.876 12.032 -22.438 1.00 90.12 93 SER A CA 1
ATOM 745 C C . SER A 1 93 ? -8.564 11.266 -21.142 1.00 90.12 93 SER A C 1
ATOM 747 O O . SER A 1 93 ? -8.505 10.034 -21.123 1.00 90.12 93 SER A O 1
ATOM 749 N N . VAL A 1 94 ? -8.438 11.996 -20.026 1.00 87.19 94 VAL A N 1
ATOM 750 C CA . VAL A 1 94 ? -8.093 11.453 -18.694 1.00 87.19 94 VAL A CA 1
ATOM 751 C C . VAL A 1 94 ? -8.979 10.271 -18.284 1.00 87.19 94 VAL A C 1
ATOM 753 O O . VAL A 1 94 ? -8.490 9.283 -17.736 1.00 87.19 94 VAL A O 1
ATOM 756 N N . ASP A 1 95 ? -10.280 10.322 -18.573 1.00 88.56 95 ASP A N 1
ATOM 757 C CA . ASP A 1 95 ? -11.197 9.232 -18.224 1.00 88.56 95 ASP A CA 1
ATOM 758 C C . ASP A 1 95 ? -10.955 7.959 -19.036 1.00 88.56 95 ASP A C 1
ATOM 760 O O . ASP A 1 95 ? -11.121 6.852 -18.511 1.00 88.56 95 ASP A O 1
ATOM 764 N N . ASN A 1 96 ? -10.525 8.096 -20.288 1.00 90.56 96 ASN A N 1
ATOM 765 C CA . ASN A 1 96 ? -10.141 6.957 -21.109 1.00 90.56 96 ASN A CA 1
ATOM 766 C C . ASN A 1 96 ? -8.799 6.385 -20.646 1.00 90.56 96 ASN A C 1
ATOM 768 O O . ASN A 1 96 ? -8.708 5.166 -20.512 1.00 90.56 96 ASN A O 1
ATOM 772 N N . LEU A 1 97 ? -7.838 7.227 -20.243 1.00 91.38 97 LEU A N 1
ATOM 773 C CA . LEU A 1 97 ? -6.598 6.757 -19.611 1.00 91.38 97 LEU A CA 1
ATOM 774 C C . LEU A 1 97 ? -6.895 5.945 -18.338 1.00 91.38 97 LEU A C 1
ATOM 776 O O . LEU A 1 97 ? -6.410 4.827 -18.177 1.00 91.38 97 LEU A O 1
ATOM 780 N N . ARG A 1 98 ? -7.780 6.433 -17.458 1.00 90.06 98 ARG A N 1
ATOM 781 C CA . ARG A 1 98 ? -8.205 5.698 -16.246 1.00 90.06 98 ARG A CA 1
ATOM 782 C C . ARG A 1 98 ? -8.896 4.372 -16.562 1.00 90.06 98 ARG A C 1
ATOM 784 O O . ARG A 1 98 ? -8.740 3.397 -15.823 1.00 90.06 98 ARG A O 1
ATOM 791 N N . LYS A 1 99 ? -9.730 4.322 -17.605 1.00 93.31 99 LYS A N 1
ATOM 792 C CA . LYS A 1 99 ? -10.372 3.074 -18.056 1.00 93.31 99 LYS A CA 1
ATOM 793 C C . LYS A 1 99 ? -9.334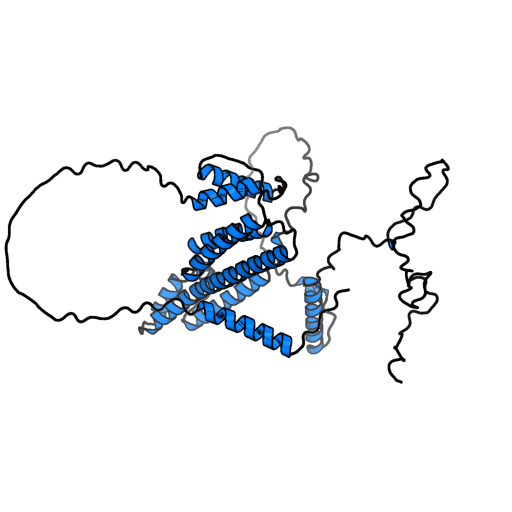 2.094 -18.604 1.00 93.31 99 LYS A C 1
ATOM 795 O O . LYS A 1 99 ? -9.382 0.925 -18.230 1.00 93.31 99 LYS A O 1
ATOM 800 N N . ALA A 1 100 ? -8.387 2.574 -19.406 1.00 92.62 100 ALA A N 1
ATOM 801 C CA . ALA A 1 100 ? -7.305 1.772 -19.962 1.00 92.62 100 ALA A CA 1
ATOM 802 C C . ALA A 1 100 ? -6.412 1.190 -18.855 1.00 92.62 100 ALA A C 1
ATOM 804 O O . ALA A 1 100 ? -6.194 -0.018 -18.840 1.00 92.62 100 ALA A O 1
ATOM 805 N N . VAL A 1 101 ? -6.006 1.992 -17.861 1.00 91.19 101 VAL A N 1
ATOM 806 C CA . VAL A 1 101 ? -5.204 1.514 -16.717 1.00 91.19 101 VAL A CA 1
ATOM 807 C C . VAL A 1 101 ? -5.951 0.432 -15.934 1.00 91.19 101 VAL A C 1
ATOM 809 O O . VAL A 1 101 ? -5.384 -0.619 -15.647 1.00 91.19 101 VAL A O 1
ATOM 812 N N . ARG A 1 102 ? -7.244 0.629 -15.635 1.00 91.88 102 ARG A N 1
ATOM 813 C CA . ARG A 1 102 ? -8.057 -0.392 -14.943 1.00 91.88 102 ARG A CA 1
ATOM 814 C C . ARG A 1 102 ? -8.177 -1.689 -15.743 1.00 91.88 102 ARG A C 1
ATOM 816 O O . ARG A 1 102 ? -8.034 -2.764 -15.166 1.00 91.88 102 ARG A O 1
ATOM 823 N N . SER A 1 103 ? -8.409 -1.587 -17.052 1.00 93.88 103 SER A N 1
ATOM 824 C CA . SER A 1 103 ? -8.451 -2.744 -17.953 1.00 93.88 103 SER A CA 1
ATOM 825 C C . SER A 1 103 ? -7.111 -3.483 -17.962 1.00 93.88 103 SER A C 1
ATOM 827 O O . SER A 1 103 ? -7.065 -4.699 -17.792 1.00 93.88 103 SER A O 1
ATOM 829 N N . ALA A 1 104 ? -6.004 -2.746 -18.058 1.00 91.81 104 ALA A N 1
ATOM 830 C CA . ALA A 1 104 ? -4.668 -3.321 -18.071 1.00 91.81 104 ALA A CA 1
ATOM 831 C C . ALA A 1 104 ? -4.328 -4.030 -16.748 1.00 91.81 104 ALA A C 1
ATOM 833 O O . ALA A 1 104 ? -3.834 -5.152 -16.776 1.00 91.81 104 ALA A O 1
ATOM 834 N N . ILE A 1 105 ? -4.680 -3.446 -15.595 1.00 89.19 105 ILE A N 1
ATOM 835 C CA . ILE A 1 105 ? -4.542 -4.096 -14.277 1.00 89.19 105 ILE A CA 1
ATOM 836 C C . ILE A 1 105 ? -5.356 -5.400 -14.217 1.00 89.19 105 ILE A C 1
ATOM 838 O O . ILE A 1 105 ? -4.885 -6.406 -13.686 1.00 89.19 105 ILE A O 1
ATOM 842 N N . GLN A 1 106 ? -6.569 -5.415 -14.774 1.00 92.69 106 GLN A N 1
ATOM 843 C CA . GLN A 1 106 ? -7.394 -6.624 -14.820 1.00 92.69 106 GLN A CA 1
ATOM 844 C C . GLN A 1 106 ? -6.779 -7.706 -15.724 1.00 92.69 106 GLN A C 1
ATOM 846 O O . GLN A 1 106 ? -6.787 -8.886 -15.370 1.00 92.69 106 GLN A O 1
ATOM 851 N N . LEU A 1 107 ? -6.207 -7.321 -16.867 1.00 93.38 107 LEU A N 1
ATOM 852 C CA . LEU A 1 107 ? -5.503 -8.242 -17.764 1.00 93.38 107 LEU A CA 1
ATOM 853 C C . LEU A 1 107 ? -4.212 -8.791 -17.137 1.00 93.38 107 LEU A C 1
ATOM 855 O O . LEU A 1 107 ? -3.913 -9.972 -17.316 1.00 93.38 107 LEU A O 1
ATOM 859 N N . GLU A 1 108 ? -3.483 -7.981 -16.367 1.00 89.31 108 GLU A N 1
ATOM 860 C CA . GLU A 1 108 ? -2.327 -8.420 -15.570 1.00 89.31 108 GLU A CA 1
ATOM 861 C C . GLU A 1 108 ? -2.731 -9.439 -14.503 1.00 89.31 108 GLU A C 1
ATOM 863 O O . GLU A 1 108 ? -2.083 -10.477 -14.367 1.00 89.31 108 GLU A O 1
ATOM 868 N N . ALA A 1 109 ? -3.835 -9.192 -13.789 1.00 89.69 109 ALA A N 1
ATOM 869 C CA . ALA A 1 109 ? -4.369 -10.136 -12.806 1.00 89.69 109 ALA A CA 1
ATOM 870 C C . ALA A 1 109 ? -4.718 -11.492 -13.445 1.00 89.69 109 ALA A C 1
ATOM 872 O O . ALA A 1 109 ? -4.494 -12.544 -12.845 1.00 89.69 109 ALA A O 1
ATOM 873 N N . ASN A 1 110 ? -5.182 -11.468 -14.696 1.00 95.00 110 ASN A N 1
ATOM 874 C CA . ASN A 1 110 ? -5.474 -12.657 -15.495 1.00 95.00 110 ASN A CA 1
ATOM 875 C C . ASN A 1 110 ? -4.245 -13.222 -16.232 1.00 95.00 110 ASN A C 1
ATOM 877 O O . ASN A 1 110 ? -4.396 -14.137 -17.042 1.00 95.00 110 ASN A O 1
ATOM 881 N N . LYS A 1 111 ? -3.040 -12.674 -16.004 1.00 93.19 111 LYS A N 1
ATOM 882 C CA . LYS A 1 111 ? -1.785 -13.034 -16.699 1.00 93.19 111 LYS A CA 1
ATOM 883 C C . LYS A 1 111 ? -1.880 -12.973 -18.232 1.00 93.19 111 LYS A C 1
ATOM 885 O O . LYS A 1 111 ? -1.108 -13.622 -18.929 1.00 93.19 111 LYS A O 1
ATOM 890 N N . SER A 1 112 ? -2.843 -12.219 -18.760 1.00 93.75 112 SER A N 1
ATOM 891 C CA . SER A 1 112 ? -3.091 -12.077 -20.200 1.00 93.75 112 SER A CA 1
ATOM 892 C C . SER A 1 112 ? -2.240 -10.973 -20.829 1.00 93.75 112 SER A C 1
ATOM 894 O O . SER A 1 112 ? -2.100 -10.927 -22.047 1.00 93.75 112 SER A O 1
ATOM 896 N N . LEU A 1 113 ? -1.669 -10.089 -20.005 1.00 91.62 113 LEU A N 1
ATOM 897 C CA . LEU A 1 113 ? -0.748 -9.043 -20.431 1.00 91.62 113 LEU A CA 1
ATOM 898 C C . LEU A 1 113 ? 0.676 -9.417 -20.002 1.00 91.62 113 LEU A C 1
ATOM 900 O O . LEU A 1 113 ? 0.957 -9.536 -18.809 1.00 91.62 113 LEU A O 1
ATOM 904 N N . SER A 1 114 ? 1.572 -9.621 -20.969 1.00 85.81 114 SER A N 1
ATOM 905 C CA . SER A 1 114 ? 2.998 -9.818 -20.701 1.00 85.81 114 SER A CA 1
ATOM 906 C C . SER A 1 114 ? 3.637 -8.492 -20.306 1.00 85.81 114 SER A C 1
ATOM 908 O O . SER A 1 114 ? 3.437 -7.487 -20.987 1.00 85.81 114 SER A O 1
ATOM 910 N N . GLN A 1 115 ? 4.429 -8.497 -19.237 1.00 82.19 115 GLN A N 1
ATOM 911 C CA . GLN A 1 115 ? 5.132 -7.308 -18.771 1.00 82.19 115 GLN A CA 1
ATOM 912 C C . GLN A 1 115 ? 6.102 -6.816 -19.854 1.00 82.19 115 GLN A C 1
ATOM 914 O O . GLN A 1 115 ? 7.041 -7.518 -20.234 1.00 82.19 115 GLN A O 1
ATOM 919 N N . VAL A 1 116 ? 5.843 -5.619 -20.379 1.00 88.56 116 VAL A N 1
ATOM 920 C CA . VAL A 1 116 ? 6.723 -4.961 -21.346 1.00 88.56 116 VAL A CA 1
ATOM 921 C C . VAL A 1 116 ? 7.966 -4.472 -20.607 1.00 88.56 116 VAL A C 1
ATOM 923 O O . VAL A 1 116 ? 7.902 -4.089 -19.437 1.00 88.56 116 VAL A O 1
ATOM 926 N N . LYS A 1 117 ? 9.122 -4.517 -21.276 1.00 90.62 117 LYS A N 1
ATOM 927 C CA . LYS A 1 117 ? 10.347 -3.929 -20.733 1.00 90.62 117 LYS A CA 1
ATOM 928 C C . LYS A 1 117 ? 10.096 -2.441 -20.486 1.00 90.62 117 LYS A C 1
ATOM 930 O O . LYS A 1 117 ? 9.667 -1.746 -21.403 1.00 90.62 117 LYS A O 1
ATOM 935 N N . ASN A 1 118 ? 10.375 -1.984 -19.267 1.00 91.56 118 ASN A N 1
ATOM 936 C CA . ASN A 1 118 ? 10.208 -0.589 -18.882 1.00 91.56 118 ASN A CA 1
ATOM 937 C C . ASN A 1 118 ? 10.934 0.327 -19.899 1.00 91.56 118 ASN A C 1
ATOM 939 O O . ASN A 1 118 ? 12.142 0.152 -20.089 1.00 91.56 118 ASN A O 1
ATOM 943 N N . PRO A 1 119 ? 10.221 1.232 -20.601 1.00 93.88 119 PRO A N 1
ATOM 944 C CA . PRO A 1 119 ? 10.826 2.078 -21.626 1.00 93.88 119 PRO A CA 1
ATOM 945 C C . PRO A 1 119 ? 11.594 3.271 -21.045 1.00 93.88 119 PRO A C 1
ATOM 947 O O . PRO A 1 119 ? 12.298 3.946 -21.793 1.00 93.88 119 PRO A O 1
ATOM 950 N N . PHE A 1 120 ? 11.460 3.537 -19.744 1.00 95.31 120 PHE A N 1
ATOM 951 C CA . PHE A 1 120 ? 12.066 4.681 -19.074 1.00 95.31 120 PHE A CA 1
ATOM 952 C C . PHE A 1 120 ? 13.471 4.359 -18.556 1.00 95.31 120 PHE A C 1
ATOM 954 O O . PHE A 1 120 ? 13.792 3.218 -18.206 1.00 95.31 120 PHE A O 1
ATOM 961 N N . SER A 1 121 ? 14.330 5.376 -18.520 1.00 96.31 121 SER A N 1
ATOM 962 C CA . SER A 1 121 ? 15.656 5.262 -17.913 1.00 96.31 121 SER A CA 1
ATOM 963 C C . SER A 1 121 ? 15.573 5.280 -16.383 1.00 96.31 121 SER A C 1
ATOM 965 O O . SER A 1 121 ? 14.637 5.830 -15.800 1.00 96.31 121 SER A O 1
ATOM 967 N N . PHE A 1 122 ? 16.590 4.726 -15.713 1.00 96.62 122 PHE A N 1
ATOM 968 C CA . PHE A 1 122 ? 16.674 4.750 -14.248 1.00 96.62 122 PHE A CA 1
ATOM 969 C C . PHE A 1 122 ? 16.567 6.177 -13.688 1.00 96.62 122 PHE A C 1
ATOM 971 O O . PHE A 1 122 ? 15.866 6.400 -12.705 1.00 96.62 122 PHE A O 1
ATOM 978 N N . THR A 1 123 ? 17.226 7.150 -14.325 1.00 97.19 123 THR A N 1
ATOM 979 C CA . THR A 1 123 ? 17.227 8.554 -13.890 1.00 97.19 123 THR A CA 1
ATOM 980 C C . THR A 1 123 ? 15.838 9.189 -13.961 1.00 97.19 123 THR A C 1
ATOM 982 O O . THR A 1 123 ? 15.448 9.898 -13.035 1.00 97.19 123 THR A O 1
ATOM 985 N N . GLU A 1 124 ? 15.078 8.926 -15.028 1.00 95.50 124 GLU A N 1
ATOM 986 C CA . GLU A 1 124 ? 13.714 9.449 -15.190 1.00 95.50 124 GLU A CA 1
ATOM 987 C C . GLU A 1 124 ? 12.761 8.856 -14.153 1.00 95.50 124 GLU A C 1
ATOM 989 O O . GLU A 1 124 ? 11.995 9.588 -13.522 1.00 95.50 124 GLU A O 1
ATOM 994 N N . ASP A 1 125 ? 12.830 7.541 -13.937 1.00 96.31 125 ASP A N 1
ATOM 995 C CA . ASP A 1 125 ? 12.006 6.897 -12.920 1.00 96.31 125 ASP A CA 1
ATOM 996 C C . ASP A 1 125 ? 12.397 7.314 -11.508 1.00 96.31 125 ASP A C 1
ATOM 998 O O . ASP A 1 125 ? 11.511 7.554 -10.691 1.00 96.31 125 ASP A O 1
ATOM 1002 N N . LYS A 1 126 ? 13.695 7.469 -11.229 1.00 97.00 126 LYS A N 1
ATOM 1003 C CA . LYS A 1 126 ? 14.181 7.963 -9.939 1.00 97.00 126 LYS A CA 1
ATOM 1004 C C . LYS A 1 126 ? 13.579 9.329 -9.631 1.00 97.00 126 LYS A C 1
ATOM 1006 O O . LYS A 1 126 ? 13.002 9.502 -8.562 1.00 97.00 126 LYS A O 1
ATOM 1011 N N . LEU A 1 127 ? 13.688 10.271 -10.569 1.00 95.81 127 LEU A N 1
ATOM 1012 C CA . LEU A 1 127 ? 13.179 11.628 -10.388 1.00 95.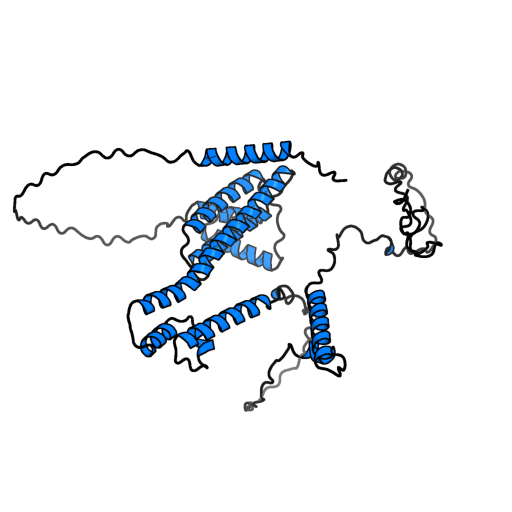81 127 LEU A CA 1
ATOM 1013 C C . LEU A 1 127 ? 11.675 11.618 -10.094 1.00 95.81 127 LEU A C 1
ATOM 1015 O O . LEU A 1 127 ? 11.215 12.270 -9.161 1.00 95.81 127 LEU A O 1
ATOM 1019 N N . ALA A 1 128 ? 10.905 10.844 -10.856 1.00 93.38 128 ALA A N 1
ATOM 1020 C CA . ALA A 1 128 ? 9.466 10.757 -10.649 1.00 93.38 128 ALA A CA 1
ATOM 1021 C C . ALA A 1 128 ? 9.089 10.082 -9.319 1.00 93.38 128 ALA A C 1
ATOM 1023 O O . ALA A 1 128 ? 8.155 10.520 -8.647 1.00 93.38 128 ALA A O 1
ATOM 1024 N N . VAL A 1 129 ? 9.830 9.050 -8.908 1.00 96.06 129 VAL A N 1
ATOM 1025 C CA . VAL A 1 129 ? 9.664 8.406 -7.598 1.00 96.06 129 VAL A CA 1
ATOM 1026 C C . VAL A 1 129 ? 9.979 9.382 -6.461 1.00 96.06 129 VAL A C 1
ATOM 1028 O O . VAL A 1 129 ? 9.256 9.406 -5.468 1.00 96.06 129 VAL A O 1
ATOM 1031 N N . GLU A 1 130 ? 11.005 10.223 -6.595 1.00 96.88 130 GLU A N 1
ATOM 1032 C CA . GLU A 1 130 ? 11.350 11.246 -5.597 1.00 96.88 130 GLU A CA 1
ATOM 1033 C C . GLU A 1 130 ? 10.276 12.341 -5.484 1.00 96.88 130 GLU A C 1
ATOM 1035 O O . GLU A 1 130 ? 9.930 12.758 -4.372 1.00 96.88 130 GLU A O 1
ATOM 1040 N N . VAL A 1 131 ? 9.669 12.744 -6.604 1.00 94.50 131 VAL A N 1
ATOM 1041 C CA . VAL A 1 131 ? 8.496 13.637 -6.608 1.00 94.50 131 VAL A CA 1
ATOM 1042 C C . VAL A 1 131 ? 7.317 12.990 -5.871 1.00 94.50 131 VAL A C 1
ATOM 1044 O O . VAL A 1 131 ? 6.753 13.603 -4.963 1.00 94.50 131 VAL A O 1
ATOM 1047 N N . ALA A 1 132 ? 6.993 11.730 -6.177 1.00 94.69 132 ALA A N 1
ATOM 1048 C CA . ALA A 1 132 ? 5.912 11.004 -5.507 1.00 94.69 132 ALA A CA 1
ATOM 1049 C C . ALA A 1 132 ? 6.172 10.816 -4.000 1.00 94.69 132 ALA A C 1
ATOM 1051 O O . ALA A 1 132 ? 5.258 10.951 -3.187 1.00 94.69 132 ALA A O 1
ATOM 1052 N N . LEU A 1 133 ? 7.419 10.551 -3.596 1.00 96.81 133 LEU A N 1
ATOM 1053 C CA . LEU A 1 133 ? 7.815 10.470 -2.185 1.00 96.81 133 LEU A CA 1
ATOM 1054 C C . LEU A 1 133 ? 7.619 11.800 -1.452 1.00 96.81 133 LEU A C 1
ATOM 1056 O O . LEU A 1 133 ? 7.227 11.797 -0.283 1.00 96.81 133 LEU A O 1
ATOM 1060 N N . THR A 1 134 ? 7.863 12.923 -2.125 1.00 96.69 134 THR A N 1
ATOM 1061 C CA . THR A 1 134 ? 7.649 14.262 -1.563 1.00 96.69 134 THR A CA 1
ATOM 1062 C C . THR A 1 134 ? 6.158 14.517 -1.339 1.00 96.69 134 THR A C 1
ATOM 1064 O O . THR A 1 134 ? 5.764 14.914 -0.241 1.00 96.69 134 THR A O 1
ATOM 1067 N N . GLU A 1 135 ? 5.307 14.198 -2.320 1.00 95.31 135 GLU A N 1
ATOM 1068 C CA . GLU A 1 135 ? 3.845 14.293 -2.182 1.00 95.31 135 GLU A CA 1
ATOM 1069 C C . GLU A 1 135 ? 3.323 13.391 -1.052 1.00 95.31 135 GLU A C 1
ATOM 1071 O O . GLU A 1 135 ? 2.581 13.847 -0.180 1.00 95.31 135 GLU A O 1
ATOM 1076 N N . LEU A 1 136 ? 3.762 12.128 -1.009 1.00 96.94 136 LEU A N 1
ATOM 1077 C CA . LEU A 1 136 ? 3.379 11.167 0.029 1.00 96.94 136 LEU A CA 1
ATOM 1078 C C . LEU A 1 136 ? 3.825 11.605 1.426 1.00 96.94 136 LEU A C 1
ATOM 1080 O O . LEU A 1 136 ? 3.089 11.397 2.391 1.00 96.94 136 LEU A O 1
ATOM 1084 N N . THR A 1 137 ? 4.999 12.227 1.547 1.00 97.75 137 THR A N 1
ATOM 1085 C CA . THR A 1 137 ? 5.491 12.768 2.823 1.00 97.75 137 THR A CA 1
ATOM 1086 C C . THR A 1 137 ? 4.614 13.934 3.283 1.00 97.75 137 THR A C 1
ATOM 1088 O O . THR A 1 137 ? 4.148 13.939 4.423 1.00 97.75 137 THR A O 1
ATOM 1091 N N . THR A 1 138 ? 4.307 14.883 2.393 1.00 97.19 138 THR A N 1
ATOM 1092 C CA . THR A 1 138 ? 3.397 16.005 2.683 1.00 97.19 138 THR A CA 1
ATOM 1093 C C . THR A 1 138 ? 2.002 15.516 3.077 1.00 97.19 138 THR A C 1
ATOM 1095 O O . THR A 1 138 ? 1.408 16.011 4.040 1.00 97.19 138 THR A O 1
ATOM 1098 N N . PHE A 1 139 ? 1.492 14.496 2.383 1.00 96.75 139 PHE A N 1
ATOM 1099 C CA . PHE A 1 139 ? 0.223 13.864 2.722 1.00 96.75 139 PHE A CA 1
ATOM 1100 C C . PHE A 1 139 ? 0.276 13.207 4.106 1.00 96.75 139 PHE A C 1
ATOM 1102 O O . PHE A 1 139 ? -0.592 13.461 4.932 1.00 96.75 139 PHE A O 1
ATOM 1109 N N . SER A 1 140 ? 1.306 12.402 4.388 1.00 97.12 140 SER A N 1
ATOM 1110 C CA . SER A 1 140 ? 1.482 11.723 5.681 1.00 97.12 140 SER A CA 1
ATOM 1111 C C . SER A 1 140 ? 1.503 12.714 6.849 1.00 97.12 140 SER A C 1
ATOM 1113 O O . SER A 1 140 ? 0.828 12.498 7.855 1.00 97.12 140 SER A O 1
ATOM 1115 N N . ASN A 1 141 ? 2.207 13.839 6.688 1.00 96.81 141 ASN A N 1
ATOM 1116 C CA . ASN A 1 141 ? 2.338 14.870 7.721 1.00 96.81 141 ASN A CA 1
ATOM 1117 C C . ASN A 1 141 ? 1.029 15.623 7.999 1.00 96.81 141 ASN A C 1
ATOM 1119 O O . ASN A 1 141 ? 0.789 16.056 9.125 1.00 96.81 141 ASN A O 1
ATOM 1123 N N . SER A 1 142 ? 0.187 15.792 6.980 1.00 96.56 142 SER A N 1
ATOM 1124 C CA . SER A 1 142 ? -1.102 16.488 7.091 1.00 96.56 142 SER A CA 1
ATOM 1125 C C . SER A 1 142 ? -2.280 15.550 7.376 1.00 96.56 142 SER A C 1
ATOM 1127 O O . SER A 1 142 ? -3.380 16.014 7.683 1.00 96.56 142 SER A O 1
ATOM 1129 N N . PHE A 1 143 ? -2.072 14.233 7.307 1.00 96.75 143 PHE A N 1
ATOM 1130 C CA . PHE A 1 143 ? -3.134 13.246 7.428 1.00 96.75 143 PHE A CA 1
ATOM 1131 C C . PHE A 1 143 ? -3.717 13.185 8.848 1.00 96.75 143 PHE A C 1
ATOM 1133 O O . PHE A 1 143 ? -3.041 12.848 9.820 1.00 96.75 143 PHE A O 1
ATOM 1140 N N . GLN A 1 144 ? -5.023 13.440 8.953 1.00 93.00 144 GLN A N 1
ATOM 1141 C CA . GLN A 1 144 ? -5.804 13.319 10.185 1.00 93.00 144 GLN A CA 1
ATOM 1142 C C . GLN A 1 144 ? -7.033 12.445 9.920 1.00 93.00 144 GLN A C 1
ATOM 1144 O O . GLN A 1 144 ? -8.135 12.932 9.684 1.00 93.00 144 GLN A O 1
ATOM 1149 N N . GLY A 1 145 ? -6.856 11.127 9.916 1.00 92.44 145 GLY A N 1
ATOM 1150 C CA . GLY A 1 145 ? -7.947 10.200 9.625 1.00 92.44 145 GLY A CA 1
ATOM 1151 C C . GLY A 1 145 ? -7.676 8.790 10.120 1.00 92.44 145 GLY A C 1
ATOM 1152 O O . GLY A 1 145 ? -6.619 8.497 10.667 1.00 92.44 145 GLY A O 1
ATOM 1153 N N . ASP A 1 146 ? -8.645 7.900 9.935 1.00 92.88 146 ASP A N 1
ATOM 1154 C CA . ASP A 1 146 ? -8.464 6.468 10.158 1.00 92.88 146 ASP A CA 1
ATOM 1155 C C . ASP A 1 146 ? -8.272 5.709 8.836 1.00 92.88 146 ASP A C 1
ATOM 1157 O O . ASP A 1 146 ? -8.351 6.280 7.754 1.00 92.88 146 ASP A O 1
ATOM 1161 N N . THR A 1 147 ? -8.040 4.395 8.899 1.00 92.06 147 THR A N 1
ATOM 1162 C CA . THR A 1 147 ? -7.820 3.599 7.677 1.00 92.06 147 THR A CA 1
ATOM 1163 C C . THR A 1 147 ? -9.072 3.386 6.819 1.00 92.06 147 THR A C 1
ATOM 1165 O O . THR A 1 147 ? -8.993 2.732 5.782 1.00 92.06 147 THR A O 1
ATOM 1168 N N . SER A 1 148 ? -10.237 3.889 7.240 1.00 90.00 148 SER A N 1
ATOM 1169 C CA . SER A 1 148 ? -11.475 3.842 6.456 1.00 90.00 148 SER A CA 1
ATOM 1170 C C . SER A 1 148 ? -11.785 5.147 5.727 1.00 90.00 148 SER A C 1
ATOM 1172 O O . SER A 1 148 ? -12.679 5.150 4.879 1.00 90.00 148 SER A O 1
ATOM 1174 N N . THR A 1 149 ? -11.053 6.230 6.006 1.00 93.06 149 THR A N 1
ATOM 1175 C CA . THR A 1 149 ? -11.258 7.504 5.315 1.00 93.06 149 THR A CA 1
ATOM 1176 C C . THR A 1 149 ? -10.887 7.400 3.839 1.00 93.06 149 THR A C 1
ATOM 1178 O O . THR A 1 149 ? -9.981 6.663 3.437 1.00 93.06 149 THR A O 1
ATOM 1181 N N . THR A 1 150 ? -11.587 8.176 3.013 1.00 93.62 150 THR A N 1
ATOM 1182 C CA . THR A 1 150 ? -11.286 8.319 1.581 1.00 93.62 150 THR A CA 1
ATOM 1183 C C . THR A 1 150 ? -9.861 8.814 1.353 1.00 93.62 150 THR A C 1
ATOM 1185 O O . THR A 1 150 ? -9.201 8.387 0.410 1.00 93.62 150 THR A O 1
ATOM 1188 N N . ASP A 1 151 ? -9.364 9.656 2.257 1.00 94.44 151 ASP A N 1
ATOM 1189 C CA . ASP A 1 151 ? -8.009 10.198 2.232 1.00 94.44 151 ASP A CA 1
ATOM 1190 C C . ASP A 1 151 ? -6.964 9.096 2.425 1.00 94.44 151 ASP A C 1
ATOM 1192 O O . ASP A 1 151 ? -6.016 9.003 1.646 1.00 94.44 151 ASP A O 1
ATOM 1196 N N . PHE A 1 152 ? -7.172 8.180 3.377 1.00 95.88 152 PHE A N 1
ATOM 1197 C CA . PHE A 1 152 ? -6.272 7.041 3.560 1.00 95.88 152 PHE A CA 1
ATOM 1198 C C . PHE A 1 152 ? -6.286 6.096 2.352 1.00 95.88 152 PHE A C 1
ATOM 1200 O O . PHE A 1 152 ? -5.246 5.568 1.953 1.00 95.88 152 PHE A O 1
ATOM 1207 N N . GLN A 1 153 ? -7.455 5.887 1.737 1.00 94.44 153 GLN A N 1
ATOM 1208 C CA . GLN A 1 153 ? -7.572 5.090 0.511 1.00 94.44 153 GLN A CA 1
ATOM 1209 C C . GLN A 1 153 ? -6.836 5.749 -0.663 1.00 94.44 153 GLN A C 1
ATOM 1211 O O . GLN A 1 153 ? -6.145 5.060 -1.420 1.00 94.44 153 GLN A O 1
ATOM 1216 N N . ARG A 1 154 ? -6.934 7.078 -0.792 1.00 92.56 154 ARG A N 1
ATOM 1217 C CA . ARG A 1 154 ? -6.197 7.858 -1.792 1.00 92.56 154 ARG A CA 1
ATOM 1218 C C . ARG A 1 154 ? -4.690 7.739 -1.577 1.00 92.56 154 ARG A C 1
ATOM 1220 O O . ARG A 1 154 ? -3.986 7.396 -2.522 1.00 92.56 154 ARG A O 1
ATOM 1227 N N . PHE A 1 155 ? -4.217 7.934 -0.347 1.00 95.75 155 PHE A N 1
ATOM 1228 C CA . PHE A 1 155 ? -2.815 7.734 0.026 1.00 95.75 155 PHE A CA 1
ATOM 1229 C C . PHE A 1 155 ? -2.324 6.326 -0.307 1.00 95.75 155 PHE A C 1
ATOM 1231 O O . PHE A 1 155 ? -1.295 6.167 -0.952 1.00 95.75 155 PHE A O 1
ATOM 1238 N N . SER A 1 156 ? -3.092 5.303 0.072 1.00 95.44 156 SER A N 1
ATOM 1239 C CA . SER A 1 156 ? -2.740 3.902 -0.184 1.00 95.44 156 SER A CA 1
ATOM 1240 C C . SER A 1 156 ? -2.615 3.612 -1.680 1.00 95.44 156 SER A C 1
ATOM 1242 O O . SER A 1 156 ? -1.732 2.870 -2.098 1.00 95.44 156 SER A O 1
ATOM 1244 N N . THR A 1 157 ? -3.487 4.218 -2.489 1.00 91.00 157 THR A N 1
ATOM 1245 C CA . THR A 1 157 ? -3.452 4.091 -3.951 1.00 91.00 157 THR A CA 1
ATOM 1246 C C . THR A 1 157 ? -2.216 4.780 -4.528 1.00 91.00 157 THR A C 1
ATOM 1248 O O . THR A 1 157 ? -1.497 4.167 -5.311 1.00 91.00 157 THR A O 1
ATOM 1251 N N . LEU A 1 158 ? -1.928 6.016 -4.105 1.00 92.31 158 LEU A N 1
ATOM 1252 C CA . LEU A 1 158 ? -0.749 6.769 -4.546 1.00 92.31 158 LEU A CA 1
ATOM 1253 C C . LEU A 1 158 ? 0.556 6.044 -4.176 1.00 92.31 158 LEU A C 1
ATOM 1255 O O . LEU A 1 158 ? 1.436 5.878 -5.017 1.00 92.31 158 LEU A O 1
ATOM 1259 N N . LEU A 1 159 ? 0.641 5.538 -2.943 1.00 95.69 159 LEU A N 1
ATOM 1260 C CA . LEU A 1 159 ? 1.773 4.756 -2.456 1.00 95.69 159 LEU A CA 1
ATOM 1261 C C . LEU A 1 159 ? 1.985 3.488 -3.289 1.00 95.69 159 LEU A C 1
ATOM 1263 O O . LEU A 1 159 ? 3.114 3.176 -3.654 1.00 95.69 159 LEU A O 1
ATOM 1267 N N . LEU A 1 160 ? 0.907 2.768 -3.610 1.00 93.19 160 LEU A N 1
ATOM 1268 C CA . LEU A 1 160 ? 0.977 1.550 -4.414 1.00 93.19 160 LEU A CA 1
ATOM 1269 C C . LEU A 1 160 ? 1.509 1.824 -5.830 1.00 93.19 160 LEU A C 1
ATOM 1271 O O . LEU A 1 160 ? 2.331 1.052 -6.322 1.00 93.19 160 LEU A O 1
ATOM 1275 N N . HIS A 1 161 ? 1.063 2.909 -6.470 1.00 91.06 161 HIS A N 1
ATOM 1276 C CA . HIS A 1 161 ? 1.564 3.326 -7.784 1.00 91.06 161 HIS A CA 1
ATOM 1277 C C . HIS A 1 161 ? 3.054 3.681 -7.731 1.00 91.06 161 HIS A C 1
ATOM 1279 O O . HIS A 1 161 ? 3.851 3.139 -8.498 1.00 91.06 161 HIS A O 1
ATOM 1285 N N . ALA A 1 162 ? 3.455 4.494 -6.754 1.00 94.38 162 ALA A N 1
ATOM 1286 C CA . ALA A 1 162 ? 4.844 4.907 -6.587 1.00 94.38 162 ALA A CA 1
ATOM 1287 C C . ALA A 1 162 ? 5.783 3.721 -6.269 1.00 94.38 162 ALA A C 1
ATOM 1289 O O . ALA A 1 162 ? 6.874 3.618 -6.833 1.00 94.38 162 ALA A O 1
ATOM 1290 N N . GLU A 1 163 ? 5.351 2.771 -5.432 1.00 95.62 163 GLU A N 1
ATOM 1291 C CA . GLU A 1 163 ? 6.106 1.542 -5.154 1.00 95.62 163 GLU A CA 1
ATOM 1292 C C . GLU A 1 163 ? 6.217 0.631 -6.373 1.00 95.62 163 GLU A C 1
ATOM 1294 O O . GLU A 1 163 ? 7.281 0.056 -6.619 1.00 95.62 163 GLU A O 1
ATOM 1299 N N . ARG A 1 164 ? 5.132 0.492 -7.142 1.00 93.06 164 ARG A N 1
ATOM 1300 C CA . ARG A 1 164 ? 5.145 -0.276 -8.388 1.00 93.06 164 ARG A CA 1
ATOM 1301 C C . ARG A 1 164 ? 6.154 0.323 -9.357 1.00 93.06 164 ARG A C 1
ATOM 1303 O O . ARG A 1 164 ? 6.972 -0.418 -9.895 1.00 93.06 164 ARG A O 1
ATOM 1310 N N . ARG A 1 165 ? 6.120 1.642 -9.547 1.00 94.50 165 ARG A N 1
ATOM 1311 C CA . ARG A 1 165 ? 7.077 2.375 -10.376 1.00 94.50 165 ARG A CA 1
ATOM 1312 C C . ARG A 1 165 ? 8.514 2.136 -9.922 1.00 94.50 165 ARG A C 1
ATOM 1314 O O . ARG A 1 165 ? 9.341 1.740 -10.737 1.00 94.50 165 ARG A O 1
ATOM 1321 N N . CYS A 1 166 ? 8.781 2.269 -8.623 1.00 96.38 166 CYS A N 1
ATOM 1322 C CA . CYS A 1 166 ? 10.086 1.954 -8.042 1.00 96.38 166 CYS A CA 1
ATOM 1323 C C . CYS A 1 166 ? 10.524 0.521 -8.383 1.00 96.38 166 CYS A C 1
ATOM 1325 O O . CYS A 1 166 ? 11.639 0.317 -8.846 1.00 96.38 166 CYS A O 1
ATOM 1327 N N . GLY A 1 167 ? 9.632 -0.465 -8.248 1.00 95.00 167 GLY A N 1
ATOM 1328 C CA . GLY A 1 167 ? 9.927 -1.867 -8.561 1.00 95.00 167 GLY A CA 1
ATOM 1329 C C . GLY A 1 167 ? 10.142 -2.181 -10.049 1.00 95.00 167 GLY A C 1
ATOM 1330 O O . GLY A 1 167 ? 10.662 -3.249 -10.367 1.00 95.00 167 GLY A O 1
ATOM 1331 N N . LEU A 1 168 ? 9.755 -1.284 -10.963 1.00 93.88 168 LEU A N 1
ATOM 1332 C CA . LEU A 1 168 ? 10.001 -1.409 -12.406 1.00 93.88 168 LEU A CA 1
ATOM 1333 C C . LEU A 1 168 ? 11.327 -0.773 -12.847 1.00 93.88 168 LEU A C 1
ATOM 1335 O O . LEU A 1 168 ? 11.725 -0.934 -14.007 1.00 93.88 168 LEU A O 1
ATOM 1339 N N . MET A 1 169 ? 12.012 -0.055 -11.955 1.00 95.75 169 MET A N 1
ATOM 1340 C CA . MET A 1 169 ? 13.277 0.604 -12.262 1.00 95.75 169 MET A CA 1
ATOM 1341 C C . MET A 1 169 ? 14.329 -0.434 -12.649 1.00 95.75 169 MET A C 1
ATOM 1343 O O . MET A 1 169 ? 14.675 -1.329 -11.878 1.00 95.75 169 MET A O 1
ATOM 1347 N N . SER A 1 170 ? 14.861 -0.309 -13.862 1.00 94.69 170 SER A N 1
ATOM 1348 C CA . SER A 1 170 ? 15.950 -1.169 -14.319 1.00 94.69 170 SER A CA 1
ATOM 1349 C C . SER A 1 170 ? 17.272 -0.631 -13.785 1.00 94.69 170 SER A C 1
ATOM 1351 O O . SER A 1 170 ? 17.670 0.474 -14.140 1.00 94.69 170 SER A O 1
ATOM 1353 N N . THR A 1 171 ? 17.953 -1.404 -12.944 1.00 97.06 171 THR A N 1
ATOM 1354 C CA . THR A 1 171 ? 19.277 -1.055 -12.418 1.00 97.06 171 THR A CA 1
ATOM 1355 C C . THR A 1 171 ? 20.362 -1.710 -13.269 1.00 97.06 171 THR A C 1
ATOM 1357 O O . THR A 1 171 ? 20.308 -2.898 -13.587 1.00 97.06 171 THR A O 1
ATOM 1360 N N . THR A 1 172 ? 21.347 -0.921 -13.683 1.00 97.38 172 THR A N 1
ATOM 1361 C CA . THR A 1 172 ? 22.493 -1.359 -14.494 1.00 97.38 172 THR A CA 1
ATOM 1362 C C . THR A 1 172 ? 23.803 -1.300 -13.716 1.00 97.38 172 THR A C 1
ATOM 1364 O O . THR A 1 172 ? 24.725 -2.061 -14.009 1.00 97.38 172 THR A O 1
ATOM 1367 N N . SER A 1 173 ? 23.878 -0.437 -12.699 1.00 97.62 173 SER A N 1
ATOM 1368 C CA . SER A 1 173 ? 25.049 -0.281 -11.837 1.00 97.62 173 SER A CA 1
ATOM 1369 C C . SER A 1 173 ? 24.751 -0.593 -10.368 1.00 97.62 173 SER A C 1
ATOM 1371 O O . SER A 1 173 ? 23.607 -0.567 -9.910 1.00 97.62 173 SER A O 1
ATOM 1373 N N . GLU A 1 174 ? 25.807 -0.866 -9.598 1.00 96.81 174 GLU A N 1
ATOM 1374 C CA . GLU A 1 174 ? 25.710 -1.071 -8.147 1.00 96.81 174 GLU A CA 1
ATOM 1375 C C . GLU A 1 174 ? 25.190 0.183 -7.424 1.00 96.81 174 GLU A C 1
ATOM 1377 O O . GLU A 1 174 ? 24.363 0.073 -6.521 1.00 96.81 174 GLU A O 1
ATOM 1382 N N . GLY A 1 175 ? 25.592 1.377 -7.879 1.00 97.50 175 GLY A N 1
ATOM 1383 C CA . GLY A 1 175 ? 25.095 2.647 -7.342 1.00 97.50 175 GLY A CA 1
ATOM 1384 C C . GLY A 1 175 ? 23.587 2.823 -7.542 1.00 97.50 175 GLY A C 1
ATOM 1385 O O . GLY A 1 175 ? 22.880 3.193 -6.607 1.00 97.50 175 GLY A O 1
ATOM 1386 N N . GLU A 1 176 ? 23.072 2.476 -8.724 1.00 97.88 176 GLU A N 1
ATOM 1387 C CA . GLU A 1 176 ? 21.629 2.491 -9.006 1.00 97.88 176 GLU A CA 1
ATOM 1388 C C . GLU A 1 176 ? 20.862 1.481 -8.138 1.00 97.88 176 GLU A C 1
ATOM 1390 O O . GLU A 1 176 ? 19.767 1.776 -7.665 1.00 97.88 176 GLU A O 1
ATOM 1395 N N . CYS A 1 177 ? 21.444 0.308 -7.871 1.00 97.31 177 CYS A N 1
ATOM 1396 C CA . CYS A 1 177 ? 20.860 -0.686 -6.967 1.00 97.31 177 CYS A CA 1
ATOM 1397 C C . CYS A 1 177 ? 20.769 -0.176 -5.518 1.00 97.31 177 CYS A C 1
ATOM 1399 O O . CYS A 1 177 ? 19.732 -0.335 -4.867 1.00 97.31 177 CYS A O 1
ATOM 1401 N N . CYS A 1 178 ? 21.819 0.481 -5.017 1.00 97.19 178 CYS A N 1
ATOM 1402 C CA . CYS A 1 178 ? 21.799 1.127 -3.703 1.00 97.19 178 CYS A CA 1
ATOM 1403 C C . CYS A 1 178 ? 20.717 2.210 -3.617 1.00 97.19 178 CYS A C 1
ATOM 1405 O O . CYS A 1 178 ? 19.932 2.209 -2.668 1.00 97.19 178 CYS A O 1
ATOM 1407 N N . GLU A 1 179 ? 20.621 3.080 -4.625 1.00 98.12 179 GLU A N 1
ATOM 1408 C CA . GLU A 1 179 ? 19.590 4.121 -4.679 1.00 98.12 179 GLU A CA 1
ATOM 1409 C C . GLU A 1 179 ? 18.176 3.534 -4.746 1.00 98.12 179 GLU A C 1
ATOM 1411 O O . GLU A 1 179 ? 17.297 3.963 -4.001 1.00 98.12 179 GLU A O 1
ATOM 1416 N N . HIS A 1 180 ? 17.956 2.500 -5.559 1.00 97.50 180 HIS A N 1
ATOM 1417 C CA . HIS A 1 180 ? 16.680 1.786 -5.610 1.00 97.50 180 HIS A CA 1
ATOM 1418 C C . HIS A 1 180 ? 16.275 1.238 -4.228 1.00 97.50 180 HIS A C 1
ATOM 1420 O O . HIS A 1 180 ? 15.142 1.425 -3.780 1.00 97.50 180 HIS A O 1
ATOM 1426 N N . ASN A 1 181 ? 17.210 0.617 -3.502 1.00 97.31 181 ASN A N 1
ATOM 1427 C CA . ASN A 1 181 ? 16.949 0.111 -2.151 1.00 97.31 181 ASN A CA 1
ATOM 1428 C C . ASN A 1 181 ? 16.665 1.240 -1.149 1.00 97.31 181 ASN A C 1
ATOM 1430 O O . ASN A 1 181 ? 15.784 1.089 -0.299 1.00 97.31 181 ASN A O 1
ATOM 1434 N N . ARG A 1 182 ? 17.362 2.380 -1.259 1.00 98.06 182 ARG A N 1
ATOM 1435 C CA . ARG A 1 182 ? 17.107 3.578 -0.442 1.00 98.06 182 ARG A CA 1
ATOM 1436 C C . ARG A 1 182 ? 15.676 4.085 -0.638 1.00 98.06 182 ARG A C 1
ATOM 1438 O O . ARG A 1 182 ? 14.979 4.322 0.349 1.00 98.06 182 ARG A O 1
ATOM 1445 N N . LEU A 1 183 ? 15.223 4.202 -1.888 1.00 98.00 183 LEU A N 1
ATOM 1446 C CA . LEU A 1 183 ? 13.855 4.619 -2.217 1.00 98.00 183 LEU A CA 1
ATOM 1447 C C . LEU A 1 183 ? 12.822 3.630 -1.659 1.00 98.00 183 LEU A C 1
ATOM 1449 O O . LEU A 1 183 ? 11.849 4.042 -1.026 1.00 98.00 183 LEU A O 1
ATOM 1453 N N . HIS A 1 184 ? 13.068 2.324 -1.799 1.00 97.38 184 HIS A N 1
ATOM 1454 C CA . HIS A 1 184 ? 12.179 1.294 -1.260 1.00 97.38 184 HIS A CA 1
ATOM 1455 C C . HIS A 1 184 ? 12.045 1.364 0.271 1.00 97.38 184 HIS A C 1
ATOM 1457 O O . HIS A 1 184 ? 10.937 1.292 0.807 1.00 97.38 184 HIS A O 1
ATOM 1463 N N . LEU A 1 185 ? 13.155 1.560 0.989 1.00 97.56 185 LEU A N 1
ATOM 1464 C CA . LEU A 1 185 ? 13.133 1.761 2.442 1.00 97.56 185 LEU A CA 1
ATOM 1465 C C . LEU A 1 185 ? 12.349 3.017 2.829 1.00 97.56 185 LEU A C 1
ATOM 1467 O O . LEU A 1 185 ? 11.607 2.997 3.814 1.00 97.56 185 LEU A O 1
ATOM 1471 N N . ARG A 1 186 ? 12.458 4.094 2.044 1.00 98.31 186 ARG A N 1
ATOM 1472 C CA . ARG A 1 186 ? 11.711 5.329 2.298 1.00 98.31 186 ARG A CA 1
ATOM 1473 C C . ARG A 1 186 ? 10.199 5.125 2.174 1.00 98.31 186 ARG A C 1
ATOM 1475 O O . ARG A 1 186 ? 9.462 5.600 3.035 1.00 98.31 186 ARG A O 1
ATOM 1482 N N . PHE A 1 187 ? 9.734 4.360 1.184 1.00 98.00 187 PHE A N 1
ATOM 1483 C CA . PHE A 1 187 ? 8.317 3.988 1.080 1.00 98.00 187 PHE A CA 1
ATOM 1484 C C . PHE A 1 187 ? 7.823 3.208 2.301 1.00 98.00 187 PHE A C 1
ATOM 1486 O O . PHE A 1 187 ? 6.755 3.508 2.837 1.00 98.00 187 PHE A O 1
ATOM 1493 N N . GLN A 1 188 ? 8.614 2.248 2.787 1.00 97.62 188 GLN A N 1
ATOM 1494 C CA . GLN A 1 188 ? 8.260 1.478 3.982 1.00 97.62 188 GLN A CA 1
ATOM 1495 C C . GLN A 1 188 ? 8.152 2.364 5.229 1.00 97.62 188 GLN A C 1
ATOM 1497 O O . GLN A 1 188 ? 7.239 2.172 6.033 1.00 97.62 188 GLN A O 1
ATOM 1502 N N . GLN A 1 189 ? 9.047 3.343 5.388 1.00 97.94 189 GLN A N 1
ATOM 1503 C CA . GLN A 1 189 ? 8.978 4.318 6.481 1.00 97.94 189 GLN A CA 1
ATOM 1504 C C . GLN A 1 189 ? 7.674 5.120 6.426 1.00 97.94 189 GLN A C 1
ATOM 1506 O O . GLN A 1 189 ? 6.903 5.077 7.384 1.00 97.94 189 GLN A O 1
ATOM 1511 N N . ILE A 1 190 ? 7.384 5.752 5.283 1.00 97.88 190 ILE A N 1
ATOM 1512 C CA . ILE A 1 190 ? 6.176 6.570 5.095 1.00 97.88 190 ILE A CA 1
ATOM 1513 C C . ILE A 1 190 ? 4.911 5.733 5.336 1.00 97.88 190 ILE A C 1
ATOM 1515 O O . ILE A 1 190 ? 4.020 6.154 6.072 1.00 97.88 190 ILE A O 1
ATOM 1519 N N . ARG A 1 191 ? 4.851 4.501 4.808 1.00 97.69 191 ARG A N 1
ATOM 1520 C CA . ARG A 1 191 ? 3.746 3.565 5.071 1.00 97.69 191 ARG A CA 1
ATOM 1521 C C . ARG A 1 191 ? 3.527 3.350 6.565 1.00 97.69 191 ARG A C 1
ATOM 1523 O O . ARG A 1 191 ? 2.403 3.472 7.051 1.00 97.69 191 ARG A O 1
ATOM 1530 N N . ASN A 1 192 ? 4.589 2.999 7.285 1.00 96.19 192 ASN A N 1
ATOM 1531 C CA . ASN A 1 192 ? 4.513 2.680 8.707 1.00 96.19 192 ASN A CA 1
ATOM 1532 C C . ASN A 1 192 ? 4.096 3.901 9.538 1.00 96.19 192 ASN A C 1
ATOM 1534 O O . ASN A 1 192 ? 3.306 3.762 10.475 1.00 96.19 192 ASN A O 1
ATOM 1538 N N . GLU A 1 193 ? 4.588 5.088 9.185 1.00 96.69 193 GLU A N 1
ATOM 1539 C CA . GLU A 1 193 ? 4.219 6.358 9.814 1.00 96.69 193 GLU A CA 1
ATOM 1540 C C . GLU A 1 193 ? 2.729 6.658 9.627 1.00 96.69 193 GLU A C 1
ATOM 1542 O O . GLU A 1 193 ? 2.002 6.800 10.617 1.00 96.69 193 GLU A O 1
ATOM 1547 N N . THR A 1 194 ? 2.236 6.660 8.385 1.00 96.50 194 THR A N 1
ATOM 1548 C CA . THR A 1 194 ? 0.826 6.959 8.098 1.00 96.50 194 THR A CA 1
ATOM 1549 C C . THR A 1 194 ? -0.111 5.901 8.683 1.00 96.50 194 THR A C 1
ATOM 1551 O O . THR A 1 194 ? -1.145 6.238 9.261 1.00 96.50 194 THR A O 1
ATOM 1554 N N . GLU A 1 195 ? 0.246 4.613 8.627 1.00 95.31 195 GLU A N 1
ATOM 1555 C CA . GLU A 1 195 ? -0.531 3.558 9.286 1.00 95.31 195 GLU A CA 1
ATOM 1556 C C . GLU A 1 195 ? -0.569 3.719 10.809 1.00 95.31 195 GLU A C 1
ATOM 1558 O O . GLU A 1 195 ? -1.595 3.436 11.434 1.00 95.31 195 GLU A O 1
ATOM 1563 N N . SER A 1 196 ? 0.537 4.143 11.423 1.00 93.81 196 SER A N 1
ATOM 1564 C CA . SER A 1 196 ? 0.607 4.409 12.862 1.00 93.81 196 SER A CA 1
ATOM 1565 C C . SER A 1 196 ? -0.324 5.557 13.249 1.00 93.81 196 SER A C 1
ATOM 1567 O O . SER A 1 196 ? -1.098 5.420 14.200 1.00 93.81 196 SER A O 1
ATOM 1569 N N . ILE A 1 197 ? -0.329 6.647 12.475 1.00 93.06 197 ILE A N 1
ATOM 1570 C CA . ILE A 1 197 ? -1.262 7.773 12.647 1.00 93.06 197 ILE A CA 1
ATOM 1571 C C . ILE A 1 197 ? -2.711 7.283 12.504 1.00 93.06 197 ILE A C 1
ATOM 1573 O O . ILE A 1 197 ? -3.527 7.481 13.408 1.00 93.06 197 ILE A O 1
ATOM 1577 N N . ALA A 1 198 ? -3.011 6.531 11.442 1.00 93.19 198 ALA A N 1
ATOM 1578 C CA . ALA A 1 198 ? -4.353 6.021 11.176 1.00 93.19 198 ALA A CA 1
ATOM 1579 C C . ALA A 1 198 ? -4.870 5.064 12.268 1.00 93.19 198 ALA A C 1
ATOM 1581 O O . ALA A 1 198 ? -6.055 5.076 12.621 1.00 93.19 198 ALA A O 1
ATOM 1582 N N . LYS A 1 199 ? -3.986 4.236 12.842 1.00 88.44 199 LYS A N 1
ATOM 1583 C CA . LYS A 1 199 ? -4.304 3.351 13.977 1.00 88.44 199 LYS A CA 1
ATOM 1584 C C . LYS A 1 199 ? -4.538 4.155 15.261 1.00 88.44 199 LYS A C 1
ATOM 1586 O O . LYS A 1 199 ? -5.490 3.860 15.986 1.00 88.44 199 LYS A O 1
ATOM 1591 N N . LYS A 1 200 ? -3.741 5.198 15.527 1.00 86.06 200 LYS A N 1
ATOM 1592 C CA . LYS A 1 200 ? -3.928 6.089 16.689 1.00 86.06 200 LYS A CA 1
ATOM 1593 C C . LYS A 1 200 ? -5.283 6.805 16.654 1.00 86.06 200 LYS A C 1
ATOM 1595 O O . LYS A 1 200 ? -5.949 6.851 17.688 1.00 86.06 200 LYS A O 1
ATOM 1600 N N . CYS A 1 201 ? -5.739 7.272 15.490 1.00 77.81 201 CYS A N 1
ATOM 1601 C CA . CYS A 1 201 ? -7.046 7.932 15.337 1.00 77.81 201 CYS A CA 1
ATOM 1602 C C . CYS A 1 201 ? -8.244 7.027 15.691 1.00 77.81 201 CYS A C 1
ATOM 1604 O O . CYS A 1 201 ? -9.247 7.483 16.249 1.00 77.81 201 CYS A O 1
ATOM 1606 N N . ARG A 1 202 ? -8.142 5.713 15.456 1.00 70.00 202 ARG A N 1
ATOM 1607 C CA . ARG A 1 202 ? -9.185 4.769 15.900 1.00 70.00 202 ARG A CA 1
ATOM 1608 C C . ARG A 1 202 ? -9.278 4.693 17.418 1.00 70.00 202 ARG A C 1
ATOM 1610 O O . ARG A 1 202 ? -10.376 4.700 17.974 1.00 70.00 202 ARG A O 1
ATOM 1617 N N . HIS A 1 203 ? -8.132 4.663 18.091 1.00 63.84 203 HIS A N 1
ATOM 1618 C CA . HIS A 1 203 ? -8.085 4.597 19.548 1.00 63.84 203 HIS A CA 1
ATOM 1619 C C . HIS A 1 203 ? -8.468 5.928 20.207 1.00 63.84 203 HIS A C 1
ATOM 1621 O O . HIS A 1 203 ? -9.148 5.915 21.235 1.00 63.84 203 HIS A O 1
ATOM 1627 N N . SER A 1 204 ? -8.126 7.071 19.602 1.00 62.19 204 SER A N 1
ATOM 1628 C CA . SER A 1 204 ? -8.519 8.386 20.118 1.00 62.19 204 SER A CA 1
ATOM 1629 C C . SER A 1 204 ? -10.027 8.626 20.049 1.00 62.19 204 SER A C 1
ATOM 1631 O O . SER A 1 204 ? -10.543 9.352 20.886 1.00 62.19 204 SER A O 1
ATOM 1633 N N . THR A 1 205 ? -10.770 7.969 19.153 1.00 61.56 205 THR A N 1
ATOM 1634 C CA . THR A 1 205 ? -12.240 8.089 19.125 1.00 61.56 205 THR A CA 1
ATOM 1635 C C . THR A 1 205 ? -12.879 7.452 20.368 1.00 61.56 205 THR A C 1
ATOM 1637 O O . THR A 1 205 ? -13.767 8.033 20.993 1.00 61.56 205 THR A O 1
ATOM 1640 N N . LEU A 1 206 ? -12.384 6.287 20.802 1.00 63.22 206 LEU A N 1
ATOM 1641 C CA . LEU A 1 206 ? -12.821 5.659 22.057 1.00 63.22 206 LEU A CA 1
ATOM 1642 C C . LEU A 1 206 ? -12.304 6.416 23.288 1.00 63.22 206 LEU A C 1
ATOM 1644 O O . LEU A 1 206 ? -13.030 6.572 24.272 1.00 63.22 206 LEU A O 1
ATOM 1648 N N . HIS A 1 207 ? -11.073 6.926 23.232 1.00 63.38 207 HIS A N 1
ATOM 1649 C CA . HIS A 1 207 ? -10.476 7.677 24.335 1.00 63.38 207 HIS A CA 1
ATOM 1650 C C . HIS A 1 207 ? -11.086 9.080 24.497 1.00 63.38 207 HIS A C 1
ATOM 1652 O O . HIS A 1 207 ? -11.282 9.544 25.616 1.00 63.38 207 HIS A O 1
ATOM 1658 N N . GLY A 1 208 ? -11.454 9.734 23.397 1.00 66.81 208 GLY A N 1
ATOM 1659 C CA . GLY A 1 208 ? -12.160 11.013 23.371 1.00 66.81 208 GLY A CA 1
ATOM 1660 C C . GLY A 1 208 ? -13.579 10.875 23.908 1.00 66.81 208 GLY A C 1
ATOM 1661 O O . GLY A 1 208 ? -14.013 11.707 24.700 1.00 66.81 208 GLY A O 1
ATOM 1662 N N . LEU A 1 209 ? -14.269 9.770 23.596 1.00 67.38 209 LEU A N 1
ATOM 1663 C CA . LEU A 1 209 ? -15.520 9.427 24.274 1.00 67.38 209 LEU A CA 1
ATOM 1664 C C . LEU A 1 209 ? -15.298 9.251 25.780 1.00 67.38 209 LEU A C 1
ATOM 1666 O O . LEU A 1 209 ? -16.049 9.825 26.555 1.00 67.38 209 LEU A O 1
ATOM 1670 N N . SER A 1 210 ? -14.250 8.545 26.212 1.00 66.19 210 SER A N 1
ATOM 1671 C CA . SER A 1 210 ? -13.912 8.432 27.642 1.00 66.19 210 SER A CA 1
ATOM 1672 C C . SER A 1 210 ? -13.691 9.806 28.296 1.00 66.19 210 SER A C 1
ATOM 1674 O O . SER A 1 210 ? -14.271 10.106 29.336 1.00 66.19 210 SER A O 1
ATOM 1676 N N . GLN A 1 211 ? -12.948 10.701 27.642 1.00 69.19 211 GLN A N 1
ATOM 1677 C CA . GLN A 1 211 ? -12.637 12.036 28.161 1.00 69.19 211 GLN A CA 1
ATOM 1678 C C . GLN A 1 211 ? -13.864 12.965 28.218 1.00 69.19 211 GLN A C 1
ATOM 1680 O O . GLN A 1 211 ? -14.042 13.686 29.200 1.00 69.19 211 GLN A O 1
ATOM 1685 N N . VAL A 1 212 ? -14.753 12.907 27.219 1.00 68.88 212 VAL A N 1
ATOM 1686 C CA . VAL A 1 212 ? -16.045 13.626 27.207 1.00 68.88 212 VAL A CA 1
ATOM 1687 C C . VAL A 1 212 ? -17.005 13.090 28.275 1.00 68.88 212 VAL A C 1
ATOM 1689 O O . VAL A 1 212 ? -17.894 13.802 28.744 1.00 68.88 212 VAL A O 1
ATOM 1692 N N . LEU A 1 213 ? -16.847 11.832 28.678 1.00 68.25 213 LEU A N 1
ATOM 1693 C CA . LEU A 1 213 ? -17.643 11.239 29.748 1.00 68.25 213 LEU A CA 1
ATOM 1694 C C . LEU A 1 213 ? -17.103 11.583 31.136 1.00 68.25 213 LEU A C 1
ATOM 1696 O O . LEU A 1 213 ? -17.902 11.729 32.058 1.00 68.25 213 LEU A O 1
ATOM 1700 N N . SER A 1 214 ? -15.795 11.802 31.270 1.00 73.62 214 SER A N 1
ATOM 1701 C CA . SER A 1 214 ? -15.163 12.232 32.523 1.00 73.62 214 SER A CA 1
ATOM 1702 C C . SER A 1 214 ? -15.492 13.676 32.923 1.00 73.62 214 SER A C 1
ATOM 1704 O O . SER A 1 214 ? -15.414 14.011 34.100 1.00 73.62 214 SER A O 1
ATOM 1706 N N . SER A 1 215 ? -15.878 14.543 31.982 1.00 76.06 215 SER A N 1
ATOM 1707 C CA . SER A 1 215 ? -16.091 15.977 32.241 1.00 76.06 215 SER A CA 1
ATOM 1708 C C . SER A 1 215 ? -17.477 16.344 32.790 1.00 76.06 215 SER A C 1
ATOM 1710 O O . SER A 1 215 ? -17.709 17.501 33.135 1.00 76.06 215 SER A O 1
ATOM 1712 N N . SER A 1 216 ? -18.410 15.393 32.928 1.00 68.94 216 SER A N 1
ATOM 1713 C CA . SER A 1 216 ? -19.695 15.653 33.594 1.00 68.94 216 SER A CA 1
ATOM 1714 C C . SER A 1 216 ? -20.214 14.406 34.318 1.00 68.94 216 SER A C 1
ATOM 1716 O O . SER A 1 216 ? -20.323 13.364 33.666 1.00 68.94 216 SER A O 1
ATOM 1718 N N . PRO A 1 217 ? -20.601 14.485 35.608 1.00 76.62 217 PRO A N 1
ATOM 1719 C CA . PRO A 1 217 ? -21.178 13.363 36.346 1.00 76.62 217 PRO A CA 1
ATOM 1720 C C . PRO A 1 217 ? -22.596 13.083 35.834 1.00 76.62 217 PRO A C 1
ATOM 1722 O O . PRO A 1 217 ? -23.601 13.528 36.384 1.00 76.62 217 PRO A O 1
ATOM 1725 N N . LYS A 1 218 ? -22.686 12.374 34.711 1.00 81.00 218 LYS A N 1
ATOM 1726 C CA . LYS A 1 218 ? -23.940 11.829 34.191 1.00 81.00 218 LYS A CA 1
ATOM 1727 C C . LYS A 1 218 ? -24.178 10.465 34.839 1.00 81.00 218 LYS A C 1
ATOM 1729 O O . LYS A 1 218 ? -23.217 9.730 35.055 1.00 81.00 218 LYS A O 1
ATOM 1734 N N . PRO A 1 219 ? -25.441 10.085 35.102 1.00 88.94 219 PRO A N 1
ATOM 1735 C CA . PRO A 1 219 ? -25.748 8.736 35.553 1.00 88.94 219 PRO A CA 1
ATOM 1736 C C . PRO A 1 219 ? -25.198 7.719 34.546 1.00 88.94 219 PRO A C 1
ATOM 1738 O O . PRO A 1 219 ? -25.431 7.841 33.338 1.00 88.94 219 PRO A O 1
ATOM 1741 N N . GLU A 1 220 ? -24.471 6.725 35.055 1.00 88.25 220 GLU A N 1
ATOM 1742 C CA . GLU A 1 220 ? -23.698 5.749 34.275 1.00 88.25 220 GLU A CA 1
ATOM 1743 C C . GLU A 1 220 ? -24.535 5.072 33.179 1.00 88.25 220 GLU A C 1
ATOM 1745 O O . GLU A 1 220 ? -24.096 4.905 32.041 1.00 88.25 220 GLU A O 1
ATOM 1750 N N . THR A 1 221 ? -25.806 4.796 33.475 1.00 91.50 221 THR A N 1
ATOM 1751 C CA . THR A 1 221 ? -26.769 4.198 32.541 1.00 91.50 221 THR A CA 1
ATOM 1752 C C . THR A 1 221 ? -27.014 5.044 31.289 1.00 91.50 221 THR A C 1
ATOM 1754 O O . THR A 1 221 ? -27.178 4.497 30.194 1.00 91.50 221 THR A O 1
ATOM 1757 N N . ARG A 1 222 ? -27.028 6.379 31.407 1.00 89.06 222 ARG A N 1
ATOM 1758 C CA . ARG A 1 222 ? -27.188 7.294 30.264 1.00 89.06 222 ARG A CA 1
ATOM 1759 C C . ARG A 1 222 ? -25.918 7.319 29.423 1.00 89.06 222 ARG A C 1
ATOM 1761 O O . ARG A 1 222 ? -26.004 7.258 28.197 1.00 89.06 222 ARG A O 1
ATOM 1768 N N . THR A 1 223 ? -24.766 7.366 30.081 1.00 87.56 223 THR A N 1
ATOM 1769 C CA . THR A 1 223 ? -23.449 7.310 29.445 1.00 87.56 223 THR A CA 1
ATOM 1770 C C . THR A 1 223 ? -23.270 6.028 28.637 1.00 87.56 223 THR A C 1
ATOM 1772 O O . THR A 1 223 ? -22.937 6.085 27.454 1.00 87.56 223 THR A O 1
ATOM 1775 N N . LEU A 1 224 ? -23.594 4.879 29.227 1.00 91.44 224 LEU A N 1
ATOM 1776 C CA . LEU A 1 224 ? -23.501 3.574 28.576 1.00 91.44 224 LEU A CA 1
ATOM 1777 C C . LEU A 1 224 ? -24.408 3.491 27.339 1.00 91.44 224 LEU A C 1
ATOM 1779 O O . LEU A 1 224 ? -24.008 2.962 26.302 1.00 91.44 224 LEU A O 1
ATOM 1783 N N . ARG A 1 225 ? -25.606 4.092 27.396 1.00 91.69 225 ARG A N 1
ATOM 1784 C CA . ARG A 1 225 ? -26.525 4.190 26.248 1.00 91.69 225 ARG A CA 1
ATOM 1785 C C . ARG A 1 225 ? -25.947 5.024 25.098 1.00 91.69 225 ARG A C 1
ATOM 1787 O O . ARG A 1 225 ? -26.104 4.649 23.936 1.00 91.69 225 ARG A O 1
ATOM 1794 N N . ILE A 1 226 ? -25.288 6.140 25.415 1.00 87.50 226 ILE A N 1
ATOM 1795 C CA . ILE A 1 226 ? -24.616 6.997 24.425 1.00 87.50 226 ILE A CA 1
ATOM 1796 C C . ILE A 1 226 ? -23.423 6.256 23.815 1.00 87.50 226 ILE A C 1
ATOM 1798 O O . ILE A 1 226 ? -23.298 6.224 22.592 1.00 87.50 226 ILE A O 1
ATOM 1802 N N . LEU A 1 227 ? -22.595 5.604 24.635 1.00 89.44 227 LEU A N 1
ATOM 1803 C CA . LEU A 1 227 ? -21.470 4.794 24.164 1.00 89.44 227 LEU A CA 1
ATOM 1804 C C . LEU A 1 227 ? -21.939 3.687 23.220 1.00 89.44 227 LEU A C 1
ATOM 1806 O O . LEU A 1 227 ? -21.475 3.625 22.086 1.00 89.44 227 LEU A O 1
ATOM 1810 N N . ARG A 1 228 ? -22.930 2.880 23.623 1.00 90.94 228 ARG A N 1
ATOM 1811 C CA . ARG A 1 228 ? -23.485 1.801 22.786 1.00 90.94 228 ARG A CA 1
ATOM 1812 C C . ARG A 1 228 ? -24.012 2.300 21.438 1.00 90.94 228 ARG A C 1
ATOM 1814 O O . ARG A 1 228 ? -23.848 1.611 20.434 1.00 90.94 228 ARG A O 1
ATOM 1821 N N . ARG A 1 229 ? -24.606 3.498 21.383 1.00 88.69 229 ARG A N 1
ATOM 1822 C CA . ARG A 1 229 ? -25.047 4.113 20.117 1.00 88.69 229 ARG A CA 1
ATOM 1823 C C . ARG A 1 229 ? -23.885 4.501 19.204 1.00 88.69 229 ARG A C 1
ATOM 1825 O O . ARG A 1 229 ? -24.029 4.358 17.992 1.00 88.69 229 ARG A O 1
ATOM 1832 N N . ASN A 1 230 ? -22.759 4.926 19.770 1.00 83.56 230 ASN A N 1
ATOM 1833 C CA . ASN A 1 230 ? -21.582 5.377 19.025 1.00 83.56 230 ASN A CA 1
ATOM 1834 C C . ASN A 1 230 ? -20.565 4.267 18.713 1.00 83.56 230 ASN A C 1
ATOM 1836 O O . ASN A 1 230 ? -19.634 4.500 17.950 1.00 83.56 230 ASN A O 1
ATOM 1840 N N . LEU A 1 231 ? -20.733 3.053 19.248 1.00 87.62 231 LEU A N 1
ATOM 1841 C CA . LEU A 1 231 ? -19.894 1.917 18.859 1.00 87.62 231 LEU A CA 1
ATOM 1842 C C . LEU A 1 231 ? -20.021 1.619 17.358 1.00 87.62 231 LEU A C 1
ATOM 1844 O O . LEU A 1 231 ? -21.101 1.736 16.764 1.00 87.62 231 LEU A O 1
ATOM 1848 N N . THR A 1 232 ? -18.923 1.176 16.749 1.00 83.12 232 THR A N 1
ATOM 1849 C CA . THR A 1 232 ? -18.943 0.668 15.373 1.00 83.12 232 THR A CA 1
ATOM 1850 C C . THR A 1 232 ? -19.838 -0.575 15.282 1.00 83.12 232 THR A C 1
ATOM 1852 O O . THR A 1 232 ? -19.988 -1.312 16.262 1.00 83.12 232 THR A O 1
ATOM 1855 N N . SER A 1 233 ? -20.453 -0.812 14.112 1.00 85.12 233 SER A N 1
ATOM 1856 C CA . SER A 1 233 ? -21.431 -1.905 13.910 1.00 85.12 233 SER A CA 1
ATOM 1857 C C . SER A 1 233 ? -20.914 -3.247 14.421 1.00 85.12 233 SER A C 1
ATOM 1859 O O . SER A 1 233 ? -21.599 -3.947 15.150 1.00 85.12 233 SER A O 1
ATOM 1861 N N . ARG A 1 234 ? -19.639 -3.538 14.162 1.00 87.00 234 ARG A N 1
ATOM 1862 C CA . ARG A 1 234 ? -18.991 -4.773 14.598 1.00 87.00 234 ARG A CA 1
ATOM 1863 C C . ARG A 1 234 ? -19.036 -5.001 16.113 1.00 87.00 234 ARG A C 1
ATOM 1865 O O . ARG A 1 234 ? -19.292 -6.119 16.551 1.00 87.00 234 ARG A O 1
ATOM 1872 N N . PHE A 1 235 ? -18.759 -3.974 16.920 1.00 91.44 235 PHE A N 1
ATOM 1873 C CA . PHE A 1 235 ? -18.850 -4.116 18.376 1.00 91.44 235 PHE A CA 1
ATOM 1874 C C . PHE A 1 235 ? -20.305 -4.216 18.823 1.00 91.44 235 PHE A C 1
ATOM 1876 O O . PHE A 1 235 ? -20.583 -4.952 19.762 1.00 91.44 235 PHE A O 1
ATOM 1883 N N . LYS A 1 236 ? -21.235 -3.530 18.143 1.00 94.44 236 LYS A N 1
ATOM 1884 C CA . LYS A 1 236 ? -22.673 -3.663 18.419 1.00 94.44 236 LYS A CA 1
ATOM 1885 C C . LYS A 1 236 ? -23.136 -5.103 18.217 1.00 94.44 236 LYS A C 1
ATOM 1887 O O . LYS A 1 236 ? -23.760 -5.646 19.120 1.00 94.44 236 LYS A O 1
ATOM 1892 N N . ASP A 1 237 ? -22.758 -5.728 17.105 1.00 94.19 237 ASP A N 1
ATOM 1893 C CA . ASP A 1 237 ? -23.141 -7.105 16.778 1.00 94.19 237 ASP A CA 1
ATOM 1894 C C . ASP A 1 237 ? -22.548 -8.107 17.779 1.00 94.19 237 ASP A C 1
ATOM 1896 O O . ASP A 1 237 ? -23.248 -8.980 18.290 1.00 94.19 237 ASP A O 1
ATOM 1900 N N . ALA A 1 238 ? -21.267 -7.949 18.128 1.00 94.19 238 ALA A N 1
ATOM 1901 C CA . ALA A 1 238 ? -20.587 -8.840 19.069 1.00 94.19 238 ALA A CA 1
ATOM 1902 C C . ALA A 1 238 ? -21.078 -8.688 20.521 1.00 94.19 238 ALA A C 1
ATOM 1904 O O . ALA A 1 238 ? -21.081 -9.658 21.280 1.00 94.19 238 ALA A O 1
ATOM 1905 N N . LEU A 1 239 ? -21.491 -7.480 20.915 1.00 95.94 239 LEU A N 1
ATOM 1906 C CA . LEU A 1 239 ? -22.001 -7.183 22.255 1.00 95.94 239 LEU A CA 1
ATOM 1907 C C . LEU A 1 239 ? -23.523 -7.336 22.367 1.00 95.94 239 LEU A C 1
ATOM 1909 O O . LEU A 1 239 ? -24.045 -7.241 23.475 1.00 95.94 239 LEU A O 1
ATOM 1913 N N . ALA A 1 240 ? -24.242 -7.580 21.264 1.00 95.25 240 ALA A N 1
ATOM 1914 C CA . ALA A 1 240 ? -25.702 -7.711 21.259 1.00 95.25 240 ALA A CA 1
ATOM 1915 C C . ALA A 1 240 ? -26.203 -8.860 22.149 1.00 95.25 240 ALA A C 1
ATOM 1917 O O . ALA A 1 240 ? -27.311 -8.795 22.670 1.00 95.25 240 ALA A O 1
ATOM 1918 N N . LEU A 1 241 ? -25.377 -9.893 22.338 1.00 93.69 241 LEU A N 1
ATOM 1919 C CA . LEU A 1 241 ? -25.689 -11.072 23.150 1.00 93.69 241 LEU A CA 1
ATOM 1920 C C . LEU A 1 241 ? -25.232 -10.950 24.612 1.00 93.69 241 LEU A C 1
ATOM 1922 O O . LEU A 1 241 ? -25.391 -11.902 25.372 1.00 93.69 241 LEU A O 1
ATOM 1926 N N . GLN A 1 242 ? -24.610 -9.833 25.001 1.00 95.88 242 GLN A N 1
ATOM 1927 C CA . GLN A 1 242 ? -24.036 -9.659 26.335 1.00 95.88 242 GLN A CA 1
ATOM 1928 C C . GLN A 1 242 ? -24.712 -8.512 27.090 1.00 95.88 242 GLN A C 1
ATOM 1930 O O . GLN A 1 242 ? -24.772 -7.365 26.629 1.00 95.88 242 GLN A O 1
ATOM 1935 N N . ASP A 1 243 ? -25.168 -8.815 28.302 1.00 95.31 243 ASP A N 1
ATOM 1936 C CA . ASP A 1 243 ? -25.748 -7.834 29.214 1.00 95.31 243 ASP A CA 1
ATOM 1937 C C . ASP A 1 243 ? -24.644 -6.989 29.853 1.00 95.31 243 ASP A C 1
ATOM 1939 O O . ASP A 1 243 ? -24.079 -7.320 30.893 1.00 95.31 243 ASP A O 1
ATOM 1943 N N . VAL A 1 244 ? -24.304 -5.885 29.187 1.00 96.44 244 VAL A N 1
ATOM 1944 C CA . VAL A 1 244 ? -23.334 -4.904 29.681 1.00 96.44 244 VAL A CA 1
ATOM 1945 C C . VAL A 1 244 ? -24.061 -3.834 30.488 1.00 96.44 244 VAL A C 1
ATOM 1947 O O . VAL A 1 244 ? -24.758 -2.991 29.914 1.00 96.44 244 VAL A O 1
ATOM 1950 N N . ASN A 1 245 ? -23.885 -3.875 31.808 1.00 95.50 245 ASN A N 1
ATOM 1951 C CA . ASN A 1 245 ? -24.575 -2.987 32.747 1.00 95.50 245 ASN A CA 1
ATOM 1952 C C . ASN A 1 245 ? -23.690 -1.843 33.261 1.00 95.50 245 ASN A C 1
ATOM 1954 O O . ASN A 1 245 ? -24.226 -0.825 33.694 1.00 95.50 245 ASN A O 1
ATOM 1958 N N . THR A 1 246 ? -22.364 -1.985 33.177 1.00 94.44 246 THR A N 1
ATOM 1959 C CA . THR A 1 246 ? -21.395 -0.968 33.615 1.00 94.44 246 THR A CA 1
ATOM 1960 C C . THR A 1 246 ? -20.440 -0.567 32.493 1.00 94.44 246 THR A C 1
ATOM 1962 O O . THR A 1 246 ? -20.211 -1.324 31.540 1.00 94.44 246 THR A O 1
ATOM 1965 N N . ILE A 1 247 ? -19.880 0.640 32.581 1.00 89.38 247 ILE A N 1
ATOM 1966 C CA . ILE A 1 247 ? -18.903 1.139 31.598 1.00 89.38 247 ILE A CA 1
ATOM 1967 C C . ILE A 1 247 ? -17.637 0.272 31.632 1.00 89.38 247 ILE A C 1
ATOM 1969 O O . ILE A 1 247 ? -17.103 -0.069 30.578 1.00 89.38 247 ILE A O 1
ATOM 1973 N N . ASP A 1 248 ? -17.208 -0.165 32.815 1.00 90.69 248 ASP A N 1
ATOM 1974 C CA . ASP A 1 248 ? -16.034 -1.030 32.971 1.00 90.69 248 ASP A CA 1
ATOM 1975 C C . ASP A 1 248 ? -16.207 -2.371 32.258 1.00 90.69 248 ASP A C 1
ATOM 1977 O O . ASP A 1 248 ? -15.307 -2.817 31.543 1.00 90.69 248 ASP A O 1
ATOM 1981 N N . GLN A 1 249 ? -17.387 -2.993 32.372 1.00 94.62 249 GLN A N 1
ATOM 1982 C CA . GLN A 1 249 ? -17.699 -4.211 31.621 1.00 94.62 249 GLN A CA 1
ATOM 1983 C C . GLN A 1 249 ? -17.625 -3.961 30.113 1.00 94.62 249 GLN A C 1
ATOM 1985 O O . GLN A 1 249 ? -17.058 -4.780 29.388 1.00 94.62 249 GLN A O 1
ATOM 1990 N N . LEU A 1 250 ? -18.143 -2.821 29.638 1.00 93.81 250 LEU A N 1
ATOM 1991 C CA . LEU A 1 250 ? -18.082 -2.454 28.223 1.00 93.81 250 LEU A CA 1
ATOM 1992 C C . LEU A 1 250 ? -16.637 -2.334 27.734 1.00 93.81 250 LEU A C 1
ATOM 1994 O O . LEU A 1 250 ? -16.311 -2.844 26.663 1.00 93.81 250 LEU A O 1
ATOM 1998 N N . LEU A 1 251 ? -15.770 -1.694 28.520 1.00 87.88 251 LEU A N 1
ATOM 1999 C CA . LEU A 1 251 ? -14.358 -1.508 28.192 1.00 87.88 251 LEU A CA 1
ATOM 2000 C C . LEU A 1 251 ? -13.582 -2.830 28.215 1.00 87.88 251 LEU A C 1
ATOM 2002 O O . LEU A 1 251 ? -12.793 -3.086 27.305 1.00 87.88 251 LEU A O 1
ATOM 2006 N N . ILE A 1 252 ? -13.816 -3.689 29.211 1.00 91.81 252 ILE A N 1
ATOM 2007 C CA . ILE A 1 252 ? -13.185 -5.015 29.307 1.00 91.81 252 ILE A CA 1
ATOM 2008 C C . ILE A 1 252 ? -13.578 -5.880 28.106 1.00 91.81 252 ILE A C 1
ATOM 2010 O O . ILE A 1 252 ? -12.717 -6.487 27.463 1.00 91.81 252 ILE A O 1
ATOM 2014 N N . LEU A 1 253 ? -14.869 -5.914 27.768 1.00 94.50 253 LEU A N 1
ATOM 2015 C CA . LEU A 1 253 ? -15.369 -6.671 26.621 1.00 94.50 253 LEU A CA 1
ATOM 2016 C C . LEU A 1 253 ? -14.884 -6.082 25.296 1.00 94.50 253 LEU A C 1
ATOM 2018 O O . LEU A 1 253 ? -14.497 -6.838 24.407 1.00 94.50 253 LEU A O 1
ATOM 2022 N N . GLY A 1 254 ? -14.826 -4.753 25.183 1.00 90.94 254 GLY A N 1
ATOM 2023 C CA . GLY A 1 254 ? -14.238 -4.058 24.041 1.00 90.94 254 GLY A CA 1
ATOM 2024 C C . GLY A 1 254 ? -12.786 -4.479 23.807 1.00 90.94 254 GLY A C 1
ATOM 2025 O O . GLY A 1 254 ? -12.462 -4.983 22.734 1.00 90.94 254 GLY A O 1
ATOM 2026 N N . LYS A 1 255 ? -11.938 -4.405 24.841 1.00 87.38 255 LYS A N 1
ATOM 2027 C CA . LYS A 1 255 ? -10.535 -4.858 24.775 1.00 87.38 255 LYS A CA 1
ATOM 2028 C C . LYS A 1 255 ? -10.417 -6.335 24.398 1.00 87.38 255 LYS A C 1
ATOM 2030 O O . LYS A 1 255 ? -9.568 -6.703 23.590 1.00 87.38 255 LYS A O 1
ATOM 2035 N N . LYS A 1 256 ? -11.284 -7.195 24.942 1.00 94.50 256 LYS A N 1
ATOM 2036 C CA . LYS A 1 256 ? -11.309 -8.627 24.603 1.00 94.50 256 LYS A CA 1
ATOM 2037 C C . LYS A 1 256 ? -11.681 -8.864 23.134 1.00 94.50 256 LYS A C 1
ATOM 2039 O O . LYS A 1 256 ? -11.095 -9.732 22.492 1.00 94.50 256 LYS A O 1
ATOM 2044 N N . LEU A 1 257 ? -12.626 -8.098 22.588 1.00 92.75 257 LEU A N 1
ATOM 2045 C CA . LEU A 1 257 ? -13.021 -8.174 21.178 1.00 92.75 257 LEU A CA 1
ATOM 2046 C C . LEU A 1 257 ? -11.930 -7.664 20.229 1.00 92.75 257 LEU A C 1
ATOM 2048 O O . LEU A 1 257 ? -11.747 -8.246 19.157 1.00 92.75 257 LEU A O 1
ATOM 2052 N N . GLU A 1 258 ? -11.195 -6.620 20.615 1.00 87.69 258 GLU A N 1
ATOM 2053 C CA . GLU A 1 258 ? -10.011 -6.142 19.887 1.00 87.69 258 GLU A CA 1
ATOM 2054 C C . GLU A 1 258 ? -8.893 -7.187 19.901 1.00 87.69 258 GLU A C 1
ATOM 2056 O O . GLU A 1 258 ? -8.351 -7.527 18.852 1.00 87.69 258 GLU A O 1
ATOM 2061 N N . PHE A 1 259 ? -8.600 -7.773 21.063 1.00 89.75 259 PHE A N 1
ATOM 2062 C CA . PHE A 1 259 ? -7.597 -8.829 21.185 1.00 89.75 259 PHE A CA 1
ATOM 2063 C C . PHE A 1 259 ? -7.948 -10.061 20.338 1.00 89.75 259 PHE A C 1
ATOM 2065 O O . PHE A 1 259 ? -7.125 -10.540 19.557 1.00 89.75 259 PHE A O 1
ATOM 2072 N N . ASN A 1 260 ? -9.194 -10.536 20.422 1.00 90.88 260 ASN A N 1
ATOM 2073 C CA . ASN A 1 260 ? -9.675 -11.647 19.598 1.00 90.88 260 ASN A CA 1
ATOM 2074 C C . ASN A 1 260 ? -9.602 -11.320 18.099 1.00 90.88 260 ASN A C 1
ATOM 2076 O O . ASN A 1 260 ? -9.349 -12.208 17.284 1.00 90.88 260 ASN A O 1
ATOM 2080 N N . GLN A 1 261 ? -9.802 -10.053 17.720 1.00 86.88 261 GLN A N 1
ATOM 2081 C CA . GLN A 1 261 ? -9.621 -9.607 16.341 1.00 86.88 261 GLN A CA 1
ATOM 2082 C C . GLN A 1 261 ? -8.177 -9.745 15.893 1.00 86.88 261 GLN A C 1
ATOM 2084 O O . GLN A 1 261 ? -7.930 -10.328 14.842 1.00 86.88 261 GLN A O 1
ATOM 2089 N N . ALA A 1 262 ? -7.252 -9.193 16.678 1.00 79.56 262 ALA A N 1
ATOM 2090 C CA . ALA A 1 262 ? -5.834 -9.211 16.369 1.00 79.56 262 ALA A CA 1
ATOM 2091 C C . ALA A 1 262 ? -5.342 -10.658 16.237 1.00 79.56 262 ALA A C 1
ATOM 2093 O O . ALA A 1 262 ? -4.671 -10.988 15.261 1.00 79.56 262 ALA A O 1
ATOM 2094 N N . GLN A 1 263 ? -5.780 -11.550 17.135 1.00 87.94 263 GLN A N 1
ATOM 2095 C CA . GLN A 1 263 ? -5.528 -12.984 16.993 1.00 87.94 263 GLN A CA 1
ATOM 2096 C C . GLN A 1 263 ? -6.116 -13.541 15.695 1.00 87.94 263 GLN A C 1
ATOM 2098 O O . GLN A 1 263 ? -5.393 -14.154 14.919 1.00 87.94 263 GLN A O 1
ATOM 2103 N N . THR A 1 264 ? -7.396 -13.303 15.407 1.00 85.94 264 THR A N 1
ATOM 2104 C CA . THR A 1 264 ? -8.029 -13.837 14.187 1.00 85.94 264 THR A CA 1
ATOM 2105 C C . THR A 1 264 ? -7.312 -13.358 12.921 1.00 85.94 264 THR A C 1
ATOM 2107 O O . THR A 1 264 ? -7.085 -14.153 12.016 1.00 85.94 264 THR A O 1
ATOM 2110 N N . GLN A 1 265 ? -6.893 -12.090 12.875 1.00 78.69 265 GLN A N 1
ATOM 2111 C CA . GLN A 1 265 ? -6.122 -11.519 11.766 1.00 78.69 265 GLN A CA 1
ATOM 2112 C C . GLN A 1 265 ? -4.706 -12.099 11.668 1.00 78.69 265 GLN A C 1
ATOM 2114 O O . GLN A 1 265 ? -4.197 -12.271 10.567 1.00 78.69 265 GLN A O 1
ATOM 2119 N N . SER A 1 266 ? -4.073 -12.457 12.787 1.00 77.94 266 SER A N 1
ATOM 2120 C CA . SER A 1 266 ? -2.796 -13.185 12.752 1.00 77.94 266 SER A CA 1
ATOM 2121 C C . SER A 1 266 ? -2.943 -14.632 12.262 1.00 77.94 266 SER A C 1
ATOM 2123 O O . SER A 1 266 ? -2.020 -15.169 11.657 1.00 77.94 266 SER A O 1
ATOM 2125 N N . PHE A 1 267 ? -4.109 -15.256 12.474 1.00 80.56 267 PHE A N 1
ATOM 2126 C CA . PHE A 1 267 ? -4.402 -16.625 12.034 1.00 80.56 267 PHE A CA 1
ATOM 2127 C C . PHE A 1 267 ? -4.948 -16.720 10.609 1.00 80.56 267 PHE A C 1
ATOM 2129 O O . PHE A 1 267 ? -4.982 -17.823 10.056 1.00 80.56 267 PHE A O 1
ATOM 2136 N N . THR A 1 268 ? -5.346 -15.608 9.980 1.00 58.75 268 THR A N 1
ATOM 2137 C CA . THR A 1 268 ? -5.540 -15.591 8.528 1.00 58.75 268 THR A CA 1
ATOM 2138 C C . THR A 1 268 ? -4.172 -15.712 7.873 1.00 58.75 268 THR A C 1
ATOM 2140 O O . THR A 1 268 ? -3.523 -14.728 7.532 1.00 58.75 268 THR A O 1
ATOM 2143 N N . THR A 1 269 ? -3.718 -16.956 7.747 1.00 46.97 269 THR A N 1
ATOM 2144 C CA . THR A 1 269 ? -2.592 -17.348 6.910 1.00 46.97 269 THR A CA 1
ATOM 2145 C C . THR A 1 269 ? -2.771 -16.730 5.525 1.00 46.97 269 THR A C 1
ATOM 2147 O O . THR A 1 269 ? -3.895 -16.585 5.037 1.00 46.97 269 THR A O 1
ATOM 2150 N N . SER A 1 270 ? -1.664 -16.408 4.857 1.00 51.44 270 SER A N 1
ATOM 2151 C CA . SER A 1 270 ? -1.565 -15.921 3.469 1.00 51.44 270 SER A CA 1
ATOM 2152 C C . SER A 1 270 ? -2.166 -16.869 2.399 1.00 51.44 270 SER A C 1
ATOM 2154 O O . SER A 1 270 ? -1.810 -16.813 1.224 1.00 51.44 270 SER A O 1
ATOM 2156 N N . SER A 1 271 ? -3.081 -17.756 2.795 1.00 48.34 271 SER A N 1
ATOM 2157 C CA . SER A 1 271 ? -3.727 -18.831 2.047 1.00 48.34 271 SER A CA 1
ATOM 2158 C C . SER A 1 271 ? -4.683 -18.344 0.948 1.00 48.34 271 SER A C 1
ATOM 2160 O O . SER A 1 271 ? -5.027 -19.113 0.054 1.00 48.34 271 SER A O 1
ATOM 2162 N N . ALA A 1 272 ? -5.033 -17.054 0.903 1.00 48.38 272 ALA A N 1
ATOM 2163 C CA . ALA A 1 272 ? -5.831 -16.508 -0.199 1.00 48.38 272 ALA A CA 1
ATOM 2164 C C . ALA A 1 272 ? -5.105 -16.516 -1.564 1.00 48.38 272 ALA A C 1
ATOM 2166 O O . ALA A 1 272 ? -5.745 -16.291 -2.587 1.00 48.38 272 ALA A O 1
ATOM 2167 N N . ARG A 1 273 ? -3.794 -16.804 -1.620 1.00 47.94 273 ARG A N 1
ATOM 2168 C CA . ARG A 1 273 ? -3.050 -16.894 -2.892 1.00 47.94 273 ARG A CA 1
ATOM 2169 C C . ARG A 1 273 ? -3.020 -18.284 -3.544 1.00 47.94 273 ARG A C 1
ATOM 2171 O O . ARG A 1 273 ? -2.472 -18.391 -4.634 1.00 47.94 273 ARG A O 1
ATOM 2178 N N . TYR A 1 274 ? -3.606 -19.325 -2.941 1.00 47.72 274 TYR A N 1
ATOM 2179 C CA . TYR A 1 274 ? -3.441 -20.703 -3.445 1.00 47.72 274 TYR A CA 1
ATOM 2180 C C . TYR A 1 274 ? -4.716 -21.423 -3.915 1.00 47.72 274 TYR A C 1
ATOM 2182 O O . TYR A 1 274 ? -4.628 -22.583 -4.304 1.00 47.72 274 TYR A O 1
ATOM 2190 N N . HIS A 1 275 ? -5.887 -20.773 -3.956 1.00 42.84 275 HIS A N 1
ATOM 2191 C CA . HIS A 1 275 ? -7.144 -21.472 -4.284 1.00 42.84 275 HIS A CA 1
ATOM 2192 C C . HIS A 1 275 ? -7.757 -21.229 -5.673 1.00 42.84 275 HIS A C 1
ATOM 2194 O O . HIS A 1 275 ? -8.830 -21.759 -5.940 1.00 42.84 275 HIS A O 1
ATOM 2200 N N . THR A 1 276 ? -7.093 -20.539 -6.604 1.00 48.38 276 THR A N 1
ATOM 2201 C CA . THR A 1 276 ? -7.634 -20.352 -7.970 1.00 48.38 276 THR A CA 1
ATOM 2202 C C . THR A 1 276 ? -7.169 -21.373 -9.017 1.00 48.38 276 THR A C 1
ATOM 2204 O O . THR A 1 276 ? -7.587 -21.263 -10.162 1.00 48.38 276 THR A O 1
ATOM 2207 N N . HIS A 1 277 ? -6.370 -22.391 -8.667 1.00 50.59 277 HIS A N 1
ATOM 2208 C CA . HIS A 1 277 ? -5.822 -23.334 -9.665 1.00 50.59 277 HIS A CA 1
ATOM 2209 C C . HIS A 1 277 ? -6.010 -24.836 -9.383 1.00 50.59 277 HIS A C 1
ATOM 2211 O O . HIS A 1 277 ? -5.357 -25.647 -10.028 1.00 50.59 277 HIS A O 1
ATOM 2217 N N . LEU A 1 278 ? -6.904 -25.244 -8.474 1.00 47.38 278 LEU A N 1
ATOM 2218 C CA . LEU A 1 278 ? -7.081 -26.672 -8.138 1.00 47.38 278 LEU A CA 1
ATOM 2219 C C . LEU A 1 278 ? -8.368 -27.333 -8.651 1.00 47.38 278 LEU A C 1
ATOM 2221 O O . LEU A 1 278 ? -8.776 -28.355 -8.109 1.00 47.38 278 LEU A O 1
ATOM 2225 N N . VAL A 1 279 ? -8.972 -26.825 -9.727 1.00 41.84 279 VAL A N 1
ATOM 2226 C CA . VAL A 1 279 ? -9.880 -27.653 -10.536 1.00 41.84 279 VAL A CA 1
ATOM 2227 C C . VAL A 1 279 ? -9.622 -27.364 -12.011 1.00 41.84 279 VAL A C 1
ATOM 2229 O O . VAL A 1 279 ? -9.946 -26.288 -12.508 1.00 41.84 279 VAL A O 1
ATOM 2232 N N . GLU A 1 280 ? -8.989 -28.314 -12.693 1.00 43.41 280 GLU A N 1
ATOM 2233 C CA . GLU A 1 280 ? -8.904 -28.349 -14.151 1.00 43.41 280 GLU A CA 1
ATOM 2234 C C . GLU A 1 280 ? -10.331 -28.342 -14.741 1.00 43.41 280 GLU A C 1
ATOM 2236 O O . GLU A 1 280 ? -11.144 -29.188 -14.354 1.00 43.41 280 GLU A O 1
ATOM 2241 N N . PRO A 1 281 ? -10.668 -27.428 -15.673 1.00 51.19 281 PRO A N 1
ATOM 2242 C CA . PRO A 1 281 ? -11.988 -27.385 -16.316 1.00 51.19 281 PRO A CA 1
ATOM 2243 C C . PRO A 1 281 ? -12.334 -28.647 -17.125 1.00 51.19 281 PRO A C 1
ATOM 2245 O O . PRO A 1 281 ? -13.499 -28.888 -17.420 1.00 51.19 281 PRO A O 1
ATOM 2248 N N . GLU A 1 282 ? -11.336 -29.468 -17.455 1.00 47.47 282 GLU A N 1
ATOM 2249 C CA . GLU A 1 282 ? -11.463 -30.658 -18.308 1.00 47.47 282 GLU A CA 1
ATOM 2250 C C . GLU A 1 282 ? -12.063 -31.883 -17.580 1.00 47.47 282 GLU A C 1
ATOM 2252 O O . GLU A 1 282 ? -12.372 -32.888 -18.214 1.00 47.47 282 GLU A O 1
ATOM 2257 N N . LEU A 1 283 ? -12.270 -31.815 -16.255 1.00 44.06 283 LEU A N 1
ATOM 2258 C CA . LEU A 1 283 ? -12.941 -32.868 -15.470 1.00 44.06 283 LEU A CA 1
ATOM 2259 C C . LEU A 1 283 ? -14.393 -32.525 -15.095 1.00 44.06 283 LEU A C 1
ATOM 2261 O O . LEU A 1 283 ? -15.025 -33.249 -14.318 1.00 44.06 283 LEU A O 1
ATOM 2265 N N . ALA A 1 284 ? -14.956 -31.448 -15.653 1.00 47.16 284 ALA A N 1
ATOM 2266 C CA . ALA A 1 284 ? -16.392 -31.217 -15.598 1.00 47.16 284 ALA A CA 1
ATOM 2267 C C . ALA A 1 284 ? -17.099 -32.303 -16.425 1.00 47.16 284 ALA A C 1
ATOM 2269 O O . ALA A 1 284 ? -16.979 -32.356 -17.646 1.00 47.16 284 ALA A O 1
ATOM 2270 N N . TYR A 1 285 ? -17.799 -33.197 -15.725 1.00 44.69 285 TYR A N 1
ATOM 2271 C CA . TYR A 1 285 ? -18.652 -34.243 -16.281 1.00 44.69 285 TYR A CA 1
ATOM 2272 C C . TYR A 1 285 ? -19.396 -33.768 -17.539 1.00 44.69 285 TYR A C 1
ATOM 2274 O O . TYR A 1 285 ? -20.217 -32.854 -17.479 1.00 44.69 285 TYR A O 1
ATOM 2282 N N . VAL A 1 286 ? -19.145 -34.440 -18.663 1.00 40.97 286 VAL A N 1
ATOM 2283 C CA . VAL A 1 286 ? -20.015 -34.388 -19.839 1.00 40.97 286 VAL A CA 1
ATOM 2284 C C . VAL A 1 286 ? -21.362 -34.977 -19.421 1.00 40.97 286 VAL A C 1
ATOM 2286 O O . VAL A 1 286 ? -21.475 -36.183 -19.189 1.00 40.97 286 VAL A O 1
ATOM 2289 N N . GLU A 1 287 ? -22.377 -34.127 -19.277 1.00 44.62 287 GLU A N 1
ATOM 2290 C CA . GLU A 1 287 ? -23.752 -34.580 -19.087 1.00 44.62 287 GLU A CA 1
ATOM 2291 C C . GLU A 1 287 ? -24.209 -35.345 -20.341 1.00 44.62 287 GLU A C 1
ATOM 2293 O O . GLU A 1 287 ? -24.103 -34.825 -21.457 1.00 44.62 287 GLU A O 1
ATOM 2298 N N . PRO A 1 288 ? -24.732 -36.576 -20.208 1.00 42.38 288 PRO A N 1
ATOM 2299 C CA . PRO A 1 288 ? -25.341 -37.258 -21.333 1.00 42.38 288 PRO A CA 1
ATOM 2300 C C . PRO A 1 288 ? -26.615 -36.514 -21.742 1.00 42.38 288 PRO A C 1
ATOM 2302 O O . PRO A 1 288 ? -27.529 -36.318 -20.939 1.00 42.38 288 PRO A O 1
ATOM 2305 N N . HIS A 1 289 ? -26.675 -36.130 -23.018 1.00 37.38 289 HIS A N 1
ATOM 2306 C CA . HIS A 1 289 ? -27.869 -35.611 -23.672 1.00 37.38 289 HIS A CA 1
ATOM 2307 C C . HIS A 1 289 ? -29.078 -36.504 -23.359 1.00 37.38 289 HIS A C 1
ATOM 2309 O O . HIS A 1 289 ? -29.179 -37.625 -23.859 1.00 37.38 289 HIS A O 1
ATOM 2315 N N . THR A 1 290 ? -30.005 -36.000 -22.544 1.00 38.78 290 THR A N 1
ATOM 2316 C CA . THR A 1 290 ? -31.323 -36.609 -22.367 1.00 38.78 290 THR A CA 1
ATOM 2317 C C . THR A 1 290 ? -32.358 -35.762 -23.086 1.00 38.78 290 THR A C 1
ATOM 2319 O O . THR A 1 290 ? -32.504 -34.557 -22.892 1.00 38.78 290 THR A O 1
ATOM 2322 N N . SER A 1 291 ? -33.019 -36.438 -24.012 1.00 41.06 291 SER A N 1
ATOM 2323 C CA . SER A 1 291 ? -34.115 -35.967 -24.827 1.00 41.06 291 SER A CA 1
ATOM 2324 C C . SER A 1 291 ? -35.329 -35.594 -23.975 1.00 41.06 291 SER A C 1
ATOM 2326 O O . SER A 1 291 ? -35.672 -36.221 -22.977 1.00 41.06 291 SER A O 1
ATOM 2328 N N . SER A 1 292 ? -35.982 -34.538 -24.441 1.00 45.19 292 SER A N 1
ATOM 2329 C CA . SER A 1 292 ? -37.215 -33.927 -23.964 1.00 45.19 292 SER A CA 1
ATOM 2330 C C . SER A 1 292 ? -38.357 -34.901 -23.642 1.00 45.19 292 SER A C 1
ATOM 2332 O O . SER A 1 292 ? -38.828 -35.600 -24.538 1.00 45.19 292 SER A O 1
ATOM 2334 N N . VAL A 1 293 ? -38.918 -34.800 -22.430 1.00 48.34 293 VAL A N 1
ATOM 2335 C CA . VAL A 1 293 ? -40.335 -35.094 -22.127 1.00 48.34 293 VAL A CA 1
ATOM 2336 C C . VAL A 1 293 ? -40.833 -34.106 -21.054 1.00 48.34 293 VAL A C 1
ATOM 2338 O O . VAL A 1 293 ? -40.118 -33.882 -20.077 1.00 48.34 293 VAL A O 1
ATOM 2341 N N . PRO A 1 294 ? -42.028 -33.495 -21.194 1.00 54.66 294 PRO A N 1
ATOM 2342 C CA . PRO A 1 294 ? -42.557 -32.555 -20.208 1.00 54.66 294 PRO A CA 1
ATOM 2343 C C . PRO A 1 294 ? -43.520 -33.202 -19.191 1.00 54.66 294 PRO A C 1
ATOM 2345 O O . PRO A 1 294 ? -44.209 -34.169 -19.510 1.00 54.66 294 PRO A O 1
ATOM 2348 N N . THR A 1 295 ? -43.663 -32.514 -18.042 1.00 40.41 295 THR A N 1
ATOM 2349 C CA . THR A 1 295 ? -44.706 -32.573 -16.973 1.00 40.41 295 THR A CA 1
ATOM 2350 C C . THR A 1 295 ? -44.405 -33.413 -15.712 1.00 40.41 295 THR A C 1
ATOM 2352 O O . THR A 1 295 ? -43.622 -34.351 -15.789 1.00 40.41 295 THR A O 1
ATOM 2355 N N . PRO A 1 296 ? -45.081 -33.178 -14.555 1.00 49.16 296 PRO A N 1
ATOM 2356 C CA . PRO A 1 296 ? -45.617 -31.935 -13.976 1.00 49.16 296 PRO A CA 1
ATOM 2357 C C . PRO A 1 296 ? -45.198 -31.687 -12.497 1.00 49.16 296 PRO A C 1
ATOM 2359 O O . PRO A 1 296 ? -44.665 -32.536 -11.795 1.00 49.16 296 PRO A O 1
ATOM 2362 N N . LYS A 1 297 ? -45.513 -30.468 -12.042 1.00 49.34 297 LYS A N 1
ATOM 2363 C CA . LYS A 1 297 ? -45.398 -29.866 -10.698 1.00 49.34 297 LYS A CA 1
ATOM 2364 C C . LYS A 1 297 ? -45.574 -30.830 -9.503 1.00 49.34 297 LYS A C 1
ATOM 2366 O O . LYS A 1 297 ? -46.658 -31.370 -9.302 1.00 49.34 297 LYS A O 1
ATOM 2371 N N . GLY A 1 298 ? -44.565 -30.879 -8.627 1.00 36.88 298 GLY A N 1
ATOM 2372 C CA . GLY A 1 298 ? -44.630 -31.478 -7.288 1.00 36.88 298 GLY A CA 1
ATOM 2373 C C . GLY A 1 298 ? -43.980 -30.571 -6.236 1.00 36.88 298 GLY A C 1
ATOM 2374 O O . GLY A 1 298 ? -42.845 -30.137 -6.403 1.00 36.88 298 GLY A O 1
ATOM 2375 N N . LYS A 1 299 ? -44.742 -30.248 -5.184 1.00 47.97 299 LYS A N 1
ATOM 2376 C CA . LYS A 1 299 ? -44.359 -29.443 -4.011 1.00 47.97 299 LYS A CA 1
ATOM 2377 C C . LYS A 1 299 ? -43.221 -30.114 -3.228 1.00 47.97 299 LYS A C 1
ATOM 2379 O O . LYS A 1 299 ? -43.302 -31.312 -2.983 1.00 47.97 299 LYS A O 1
ATOM 2384 N N . PHE A 1 300 ? -42.245 -29.335 -2.762 1.00 39.47 300 PHE A N 1
ATOM 2385 C CA . PHE A 1 300 ? -41.254 -29.770 -1.772 1.00 39.47 300 PHE A CA 1
ATOM 2386 C C . PHE A 1 300 ? -41.347 -28.909 -0.506 1.00 39.47 300 PHE A C 1
ATOM 2388 O O . PHE A 1 300 ? -41.287 -27.681 -0.572 1.00 39.47 300 PHE A O 1
ATOM 2395 N N . GLU A 1 301 ? -41.524 -29.584 0.631 1.00 38.50 301 GLU A N 1
ATOM 2396 C CA . GLU A 1 301 ? -41.380 -29.062 1.995 1.00 38.50 301 GLU A CA 1
ATOM 2397 C C . GLU A 1 301 ? -39.894 -28.930 2.391 1.00 38.50 301 GLU A C 1
ATOM 2399 O O . GLU A 1 301 ? -39.053 -29.675 1.878 1.00 38.50 301 GLU A O 1
ATOM 2404 N N . PRO A 1 302 ? -39.542 -28.033 3.334 1.00 47.50 302 PRO A N 1
ATOM 2405 C CA . PRO A 1 302 ? -38.174 -27.885 3.814 1.00 47.50 302 PRO A CA 1
ATOM 2406 C C . PRO A 1 302 ? -37.879 -28.820 5.001 1.00 47.50 302 PRO A C 1
ATOM 2408 O O . PRO A 1 302 ? -38.440 -28.677 6.085 1.00 47.50 302 PRO A O 1
ATOM 2411 N N . SER A 1 303 ? -36.932 -29.743 4.811 1.00 39.69 303 SER A N 1
ATOM 2412 C CA . SER A 1 303 ? -36.356 -30.572 5.878 1.00 39.69 303 SER A CA 1
ATOM 2413 C C . SER A 1 303 ? -35.250 -29.811 6.617 1.00 39.69 303 SER A C 1
ATOM 2415 O O . SER A 1 303 ? -34.201 -29.496 6.052 1.00 39.69 303 SER A O 1
ATOM 2417 N N . SER A 1 304 ? -35.472 -29.544 7.902 1.00 43.03 304 SER A N 1
ATOM 2418 C CA . SER A 1 304 ? -34.519 -28.965 8.846 1.00 43.03 304 SER A CA 1
ATOM 2419 C C . SER A 1 304 ? -33.599 -30.044 9.436 1.00 43.03 304 SER A C 1
ATOM 2421 O O . SER A 1 304 ? -34.025 -30.894 10.212 1.00 43.03 304 SER A O 1
ATOM 2423 N N . ALA A 1 305 ? -32.306 -29.991 9.104 1.00 42.41 305 ALA A N 1
ATOM 2424 C CA . ALA A 1 305 ? -31.266 -30.771 9.779 1.00 42.41 305 ALA A CA 1
ATOM 2425 C C . ALA A 1 305 ? -30.323 -29.839 10.572 1.00 42.41 305 ALA A C 1
ATOM 2427 O O . ALA A 1 305 ? -29.980 -28.756 10.085 1.00 42.41 305 ALA A O 1
ATOM 2428 N N . PRO A 1 306 ? -29.890 -30.224 11.788 1.00 43.16 306 PRO A N 1
ATOM 2429 C CA . PRO A 1 306 ? -29.101 -29.366 12.663 1.00 43.16 306 PRO A CA 1
ATOM 2430 C C . PRO A 1 306 ? -27.638 -29.288 12.206 1.00 43.16 306 PRO A C 1
ATOM 2432 O O . PRO A 1 306 ? -26.976 -30.300 11.967 1.00 43.16 306 PRO A O 1
ATOM 2435 N N . ARG A 1 307 ? -27.115 -28.060 12.113 1.00 38.50 307 ARG A N 1
ATOM 2436 C CA . ARG A 1 307 ? -25.699 -27.782 11.838 1.00 38.50 307 ARG A CA 1
ATOM 2437 C C . ARG A 1 307 ? -24.835 -28.263 13.007 1.00 38.50 307 ARG A C 1
ATOM 2439 O O . ARG A 1 307 ? -25.014 -27.816 14.137 1.00 38.50 307 ARG A O 1
ATOM 2446 N N . LYS A 1 308 ? -23.873 -29.144 12.719 1.00 42.28 308 LYS A N 1
ATOM 2447 C CA . LYS A 1 308 ? -22.785 -29.500 13.640 1.00 42.28 308 LYS A CA 1
ATOM 2448 C C . LYS A 1 308 ? -21.850 -28.291 13.835 1.00 42.28 308 LYS A C 1
ATOM 2450 O O . LYS A 1 308 ? -21.589 -27.582 12.862 1.00 42.28 308 LYS A O 1
ATOM 2455 N N . PRO A 1 309 ? -21.325 -28.050 15.048 1.00 41.41 309 PRO A N 1
ATOM 2456 C CA . PRO A 1 309 ? -20.327 -27.013 15.278 1.00 41.41 309 PRO A CA 1
ATOM 2457 C C . PRO A 1 309 ? -18.983 -27.407 14.644 1.00 41.41 309 PRO A C 1
ATOM 2459 O O . PRO A 1 309 ? -18.428 -28.463 14.937 1.00 41.41 309 PRO A O 1
ATOM 2462 N N . ASN A 1 310 ? -18.457 -26.539 13.778 1.00 44.25 310 ASN A N 1
ATOM 2463 C CA . ASN A 1 310 ? -17.122 -26.657 13.191 1.00 44.25 310 ASN A CA 1
ATOM 2464 C C . ASN A 1 310 ? -16.050 -26.310 14.240 1.00 44.25 310 ASN A C 1
ATOM 2466 O O . ASN A 1 310 ? -15.647 -25.156 14.360 1.00 44.25 310 ASN A O 1
ATOM 2470 N N . SER A 1 311 ? -15.560 -27.306 14.981 1.00 46.94 311 SER A N 1
ATOM 2471 C CA . SER A 1 311 ? -14.330 -27.223 15.785 1.00 46.94 311 SER A CA 1
ATOM 2472 C C . SER A 1 311 ? -13.138 -27.794 15.002 1.00 46.94 311 SER A C 1
ATOM 2474 O O . SER A 1 311 ? -12.574 -28.835 15.330 1.00 46.94 311 SER A O 1
ATOM 2476 N N . ALA A 1 312 ? -12.732 -27.108 13.932 1.00 53.03 312 ALA A N 1
ATOM 2477 C CA . ALA A 1 312 ? -11.659 -27.567 13.039 1.00 53.03 312 ALA A CA 1
ATOM 2478 C C . ALA A 1 312 ? -10.240 -27.557 13.664 1.00 53.03 312 ALA A C 1
ATOM 2480 O O . ALA A 1 312 ? -9.293 -28.003 13.025 1.00 53.03 312 ALA A O 1
ATOM 2481 N N . SER A 1 313 ? -10.069 -27.095 14.910 1.00 50.22 313 SER A N 1
ATOM 2482 C CA . SER A 1 313 ? -8.790 -27.145 15.640 1.00 50.22 313 SER A CA 1
ATOM 2483 C C . SER A 1 313 ? -8.594 -28.413 16.482 1.00 50.22 313 SER A C 1
ATOM 2485 O O . SER A 1 313 ? -7.473 -28.696 16.903 1.00 50.22 313 SER A O 1
ATOM 2487 N N . ALA A 1 314 ? -9.652 -29.200 16.705 1.00 50.50 314 ALA A N 1
ATOM 2488 C CA . ALA A 1 314 ? 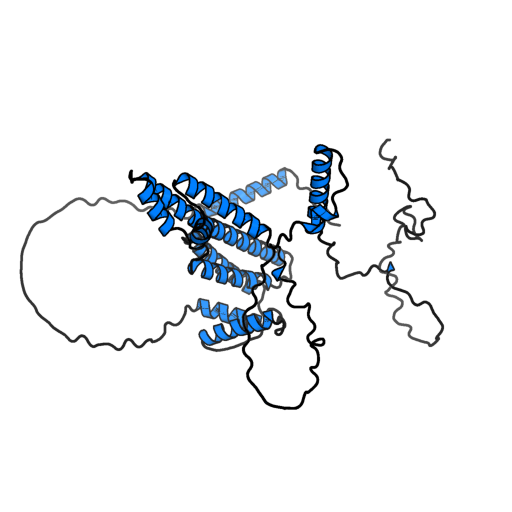-9.593 -30.410 17.524 1.00 50.50 314 ALA A CA 1
ATOM 2489 C C . ALA A 1 314 ? -8.737 -31.572 16.960 1.00 50.50 314 ALA A C 1
ATOM 2491 O O . ALA A 1 314 ? -8.103 -32.243 17.776 1.00 50.50 314 ALA A O 1
ATOM 2492 N N . PRO A 1 315 ? -8.631 -31.830 15.633 1.00 65.19 315 PRO A N 1
ATOM 2493 C CA . PRO A 1 315 ? -8.049 -33.089 15.159 1.00 65.19 315 PRO A CA 1
ATOM 2494 C C . PRO A 1 315 ? -6.553 -33.249 15.466 1.00 65.19 315 PRO A C 1
ATOM 2496 O O . PRO A 1 315 ? -6.078 -34.370 15.644 1.00 65.19 315 PRO A O 1
ATOM 2499 N N . PHE A 1 316 ? -5.798 -32.145 15.524 1.00 77.00 316 PHE A N 1
ATOM 2500 C CA . PHE A 1 316 ? -4.336 -32.199 15.618 1.00 77.00 316 PHE A CA 1
ATOM 2501 C C . PHE A 1 316 ? -3.856 -32.784 16.951 1.00 77.00 316 PHE A C 1
ATOM 2503 O O . PHE A 1 316 ? -3.002 -33.670 16.968 1.00 77.00 316 PHE A O 1
ATOM 2510 N N . TYR A 1 317 ? -4.439 -32.329 18.062 1.00 78.69 317 TYR A N 1
ATOM 2511 C CA . TYR A 1 317 ? -4.058 -32.798 19.393 1.00 78.69 317 TYR A CA 1
ATOM 2512 C C . TYR A 1 317 ? -4.658 -34.172 19.700 1.00 78.69 317 TYR A C 1
ATOM 2514 O O . TYR A 1 317 ? -3.970 -35.019 20.263 1.00 78.69 317 TYR A O 1
ATOM 2522 N N . THR A 1 318 ? -5.891 -34.449 19.260 1.00 80.06 318 THR A N 1
ATOM 2523 C CA . THR A 1 318 ? -6.539 -35.747 19.516 1.00 80.06 318 THR A CA 1
ATOM 2524 C C . THR A 1 318 ? -5.858 -36.922 18.820 1.00 80.06 318 THR A C 1
ATOM 2526 O O . THR A 1 318 ? -5.955 -38.039 19.312 1.00 80.06 318 THR A O 1
ATOM 2529 N N . MET A 1 319 ? -5.177 -36.701 17.688 1.00 84.94 319 MET A N 1
ATOM 2530 C CA . MET A 1 319 ? -4.515 -37.783 16.946 1.00 84.94 319 MET A CA 1
ATOM 2531 C C . MET A 1 319 ? -3.040 -37.990 17.306 1.00 84.94 319 MET A C 1
ATOM 2533 O O . MET A 1 319 ? -2.489 -39.033 16.965 1.00 84.94 319 MET A O 1
ATOM 2537 N N . GLN A 1 320 ? -2.379 -37.011 17.935 1.00 88.50 320 GLN A N 1
ATOM 2538 C CA . GLN A 1 320 ? -0.925 -37.053 18.154 1.00 88.50 320 GLN A CA 1
ATOM 2539 C C . GLN A 1 320 ? -0.500 -37.041 19.627 1.00 88.50 320 GLN A C 1
ATOM 2541 O O . GLN A 1 320 ? 0.693 -37.174 19.899 1.00 88.50 320 GLN A O 1
ATOM 2546 N N . LEU A 1 321 ? -1.431 -36.890 20.576 1.00 92.19 321 LEU A N 1
ATOM 2547 C CA . LEU A 1 321 ? -1.107 -37.007 21.996 1.00 92.19 321 LEU A CA 1
ATOM 2548 C C . LEU A 1 321 ? -0.851 -38.482 22.364 1.00 92.19 321 LEU A C 1
ATOM 2550 O O . LEU A 1 321 ? -1.730 -39.317 22.144 1.00 92.19 321 LEU A O 1
ATOM 2554 N N . PRO A 1 322 ? 0.327 -38.827 22.917 1.00 90.44 322 PRO A N 1
ATOM 2555 C CA . PRO A 1 322 ? 0.572 -40.161 23.449 1.00 90.44 322 PRO A CA 1
ATOM 2556 C C . PRO A 1 322 ? -0.303 -40.417 24.683 1.00 90.44 322 PRO A C 1
ATOM 2558 O O . PRO A 1 322 ? -0.762 -39.482 25.340 1.00 90.44 322 PRO A O 1
ATOM 2561 N N . THR A 1 323 ? -0.511 -41.688 25.030 1.00 93.44 323 THR A N 1
ATOM 2562 C CA . THR A 1 323 ? -1.133 -42.050 26.309 1.00 93.44 323 THR A CA 1
ATOM 2563 C C . THR A 1 323 ? -0.251 -41.536 27.447 1.00 93.44 323 THR A C 1
ATOM 2565 O O . THR A 1 323 ? 0.905 -41.936 27.559 1.00 93.44 323 THR A O 1
ATOM 2568 N N . VAL A 1 324 ? -0.786 -40.635 28.267 1.00 96.25 324 VAL A N 1
ATOM 2569 C CA . VAL A 1 324 ? -0.088 -40.012 29.402 1.00 96.25 324 VAL A CA 1
ATOM 2570 C C . VAL A 1 324 ? -0.710 -40.471 30.717 1.00 96.25 324 VAL A C 1
ATOM 2572 O O . VAL A 1 324 ? -1.926 -40.659 30.797 1.00 96.25 324 VAL A O 1
ATOM 2575 N N . HIS A 1 325 ? 0.112 -40.657 31.749 1.00 95.62 325 HIS A N 1
ATOM 2576 C CA . HIS A 1 325 ? -0.318 -41.170 33.057 1.00 95.62 325 HIS A CA 1
ATOM 2577 C C . HIS A 1 325 ? -0.313 -40.098 34.151 1.00 95.62 325 HIS A C 1
ATOM 2579 O O . HIS A 1 325 ? -0.768 -40.345 35.268 1.00 95.62 325 HIS A O 1
ATOM 2585 N N . SER A 1 326 ? 0.169 -38.894 33.839 1.00 97.12 326 SER A N 1
ATOM 2586 C CA . SER A 1 326 ? 0.144 -37.749 34.744 1.00 97.12 326 SER A CA 1
ATOM 2587 C C . SER A 1 326 ? -0.122 -36.436 34.007 1.00 97.12 326 SER A C 1
ATOM 2589 O O . SER A 1 326 ? 0.109 -36.306 32.804 1.00 97.12 326 SER A O 1
ATOM 2591 N N . LEU A 1 327 ? -0.588 -35.430 34.749 1.00 92.75 327 LEU A N 1
ATOM 2592 C CA . LEU A 1 327 ? -0.852 -34.096 34.206 1.00 92.75 327 LEU A CA 1
ATOM 2593 C C . LEU A 1 327 ? 0.438 -33.396 33.741 1.00 92.75 327 LEU A C 1
ATOM 2595 O O . LEU A 1 327 ? 0.430 -32.715 32.721 1.00 92.75 327 LEU A O 1
ATOM 2599 N N . ALA A 1 328 ? 1.560 -33.641 34.425 1.00 93.88 328 ALA A N 1
ATOM 2600 C CA . ALA A 1 328 ? 2.871 -33.124 34.030 1.00 93.88 328 ALA A CA 1
ATOM 2601 C C . ALA A 1 328 ? 3.359 -33.720 32.693 1.00 93.88 328 ALA A C 1
ATOM 2603 O O . ALA A 1 328 ? 3.956 -33.023 31.871 1.00 93.88 328 ALA A O 1
ATOM 2604 N N . GLU A 1 329 ? 3.083 -35.004 32.440 1.00 95.88 329 GLU A N 1
ATOM 2605 C CA . GLU A 1 329 ? 3.375 -35.638 31.147 1.00 95.88 329 GLU A CA 1
ATOM 2606 C C . GLU A 1 329 ? 2.495 -35.082 30.026 1.00 95.88 329 GLU A C 1
ATOM 2608 O O . GLU A 1 329 ? 2.995 -34.856 28.923 1.00 95.88 329 GLU A O 1
ATOM 2613 N N . LEU A 1 330 ? 1.213 -34.816 30.309 1.00 94.94 330 LEU A N 1
ATOM 2614 C CA . LEU A 1 330 ? 0.295 -34.197 29.352 1.00 94.94 330 LEU A CA 1
ATOM 2615 C C . LEU A 1 330 ? 0.783 -32.808 28.930 1.00 94.94 330 LEU A C 1
ATOM 2617 O O . LEU A 1 330 ? 0.843 -32.516 27.738 1.00 94.94 330 LEU A O 1
ATOM 2621 N N . GLU A 1 331 ? 1.170 -31.972 29.892 1.00 94.25 331 GLU A N 1
ATOM 2622 C CA . GLU A 1 331 ? 1.680 -30.624 29.628 1.00 94.25 331 GLU A CA 1
ATOM 2623 C C . GLU A 1 331 ? 2.940 -30.664 28.752 1.00 94.25 331 GLU A C 1
ATOM 2625 O O . GLU A 1 331 ? 3.026 -29.977 27.730 1.00 94.25 331 GLU A O 1
ATOM 2630 N N . LYS A 1 332 ? 3.881 -31.557 29.079 1.00 95.88 332 LYS A N 1
ATOM 2631 C CA . LYS A 1 332 ? 5.098 -31.766 28.286 1.00 95.88 332 LYS A CA 1
ATOM 2632 C C . LYS A 1 332 ? 4.791 -32.262 26.868 1.00 95.88 332 LYS A C 1
ATOM 2634 O O . LYS A 1 332 ? 5.430 -31.808 25.917 1.00 95.88 332 LYS A O 1
ATOM 2639 N N . ALA A 1 333 ? 3.826 -33.168 26.709 1.00 94.44 333 ALA A N 1
ATOM 2640 C CA . ALA A 1 333 ? 3.415 -33.685 25.405 1.00 94.44 333 ALA A CA 1
ATOM 2641 C C . ALA A 1 333 ? 2.727 -32.608 24.545 1.00 94.44 333 ALA A C 1
ATOM 2643 O O . ALA A 1 333 ? 3.037 -32.479 23.358 1.00 94.44 333 ALA A O 1
ATOM 2644 N N . CYS A 1 334 ? 1.861 -31.782 25.139 1.00 94.12 334 CYS A N 1
ATOM 2645 C CA . CYS A 1 334 ? 1.240 -30.639 24.466 1.00 94.12 334 CYS A CA 1
ATOM 2646 C C . CYS A 1 334 ? 2.288 -29.630 23.976 1.00 94.12 334 CYS A C 1
ATOM 2648 O O . CYS A 1 334 ? 2.253 -29.234 22.810 1.00 94.12 334 CYS A O 1
ATOM 2650 N N . LEU A 1 335 ? 3.269 -29.288 24.818 1.00 94.69 335 LEU A N 1
ATOM 2651 C CA . LEU A 1 335 ? 4.348 -28.362 24.459 1.00 94.69 335 LEU A CA 1
ATOM 2652 C C . LEU A 1 335 ? 5.208 -28.890 23.294 1.00 94.69 335 LEU A C 1
ATOM 2654 O O . LEU A 1 335 ? 5.608 -28.139 22.399 1.00 94.69 335 LEU A O 1
ATOM 2658 N N . GLN A 1 336 ? 5.476 -30.199 23.263 1.00 94.62 336 GLN A N 1
ATOM 2659 C CA . GLN A 1 336 ? 6.184 -30.836 22.147 1.00 94.62 336 GLN A CA 1
ATOM 2660 C C . GLN A 1 336 ? 5.380 -30.779 20.842 1.00 94.62 336 GLN A C 1
ATOM 2662 O O . GLN A 1 336 ? 5.954 -30.508 19.782 1.00 94.62 336 GLN A O 1
ATOM 2667 N N . LEU A 1 337 ? 4.063 -30.997 20.904 1.00 95.25 337 LEU A N 1
ATOM 2668 C CA . LEU A 1 337 ? 3.182 -30.893 19.739 1.00 95.25 337 LEU A CA 1
ATOM 2669 C C . LEU A 1 337 ? 3.085 -29.462 19.215 1.00 95.25 337 LEU A C 1
ATOM 2671 O O . LEU A 1 337 ? 3.129 -29.270 18.001 1.00 95.25 337 LEU A O 1
ATOM 2675 N N . GLU A 1 338 ? 3.030 -28.464 20.095 1.00 92.94 338 GLU A N 1
ATOM 2676 C CA . GLU A 1 338 ? 3.083 -27.052 19.703 1.00 92.94 338 GLU A CA 1
ATOM 2677 C C . GLU A 1 338 ? 4.409 -26.693 19.042 1.00 92.94 338 GLU A C 1
ATOM 2679 O O . GLU A 1 338 ? 4.419 -26.086 17.973 1.00 92.94 338 GLU A O 1
ATOM 2684 N N . THR A 1 339 ? 5.530 -27.151 19.603 1.00 91.62 339 THR A N 1
ATOM 2685 C CA . THR A 1 339 ? 6.856 -26.942 19.002 1.00 91.62 339 THR A CA 1
ATOM 2686 C C . THR A 1 339 ? 6.938 -27.567 17.607 1.00 91.62 339 THR A C 1
ATOM 2688 O O . THR A 1 339 ? 7.481 -26.970 16.676 1.00 91.62 339 THR A O 1
ATOM 2691 N N . LYS A 1 340 ? 6.382 -28.771 17.429 1.00 92.12 340 LYS A N 1
ATOM 2692 C CA . LYS A 1 340 ? 6.332 -29.462 16.133 1.00 92.12 340 LYS A CA 1
ATOM 2693 C C . LYS A 1 340 ? 5.417 -28.741 15.142 1.00 92.12 340 LYS A C 1
ATOM 2695 O O . LYS A 1 340 ? 5.801 -28.566 13.989 1.00 92.12 340 LYS A O 1
ATOM 2700 N N . LYS A 1 341 ? 4.239 -28.299 15.590 1.00 91.38 341 LYS A N 1
ATOM 2701 C CA . LYS A 1 341 ? 3.299 -27.506 14.791 1.00 91.38 341 LYS A CA 1
ATOM 2702 C C . LYS A 1 341 ? 3.956 -26.212 14.314 1.00 91.38 341 LYS A C 1
ATOM 2704 O O . LYS A 1 341 ? 3.970 -25.964 13.115 1.00 91.38 341 LYS A O 1
ATOM 2709 N N . TYR A 1 342 ? 4.597 -25.473 15.218 1.00 90.06 342 TYR A N 1
ATOM 2710 C CA . TYR A 1 342 ? 5.330 -24.250 14.900 1.00 90.06 342 TYR A CA 1
ATOM 2711 C C . TYR A 1 342 ? 6.439 -24.496 13.871 1.00 90.06 342 TYR A C 1
ATOM 2713 O O . TYR A 1 342 ? 6.562 -23.742 12.910 1.00 90.06 342 TYR A O 1
ATOM 2721 N N . ARG A 1 343 ? 7.231 -25.567 14.021 1.00 87.50 343 ARG A N 1
ATOM 2722 C CA . ARG A 1 343 ? 8.268 -25.923 13.035 1.00 87.50 343 ARG A CA 1
ATOM 2723 C C . ARG A 1 343 ? 7.685 -26.244 11.663 1.00 87.50 343 ARG A C 1
ATOM 2725 O O . ARG A 1 343 ? 8.276 -25.838 10.675 1.00 87.50 343 ARG A O 1
ATOM 2732 N N . ASN A 1 344 ? 6.556 -26.948 11.603 1.00 85.12 344 ASN A N 1
ATOM 2733 C CA . ASN A 1 344 ? 5.896 -27.274 10.339 1.00 85.12 344 ASN A CA 1
ATOM 2734 C C . ASN A 1 344 ? 5.278 -26.037 9.673 1.00 85.12 344 ASN A C 1
ATOM 2736 O O . ASN A 1 344 ? 5.413 -25.877 8.466 1.00 85.12 344 ASN A O 1
ATOM 2740 N N . GLU A 1 345 ? 4.622 -25.164 10.441 1.00 84.19 345 GLU A N 1
ATOM 2741 C CA . GLU A 1 345 ? 4.002 -23.933 9.928 1.00 84.19 345 GLU A CA 1
ATOM 2742 C C . GLU A 1 345 ? 5.045 -22.911 9.456 1.00 84.19 345 GLU A C 1
ATOM 2744 O O . GLU A 1 345 ? 4.808 -22.200 8.484 1.00 84.19 345 GLU A O 1
ATOM 2749 N N . ASN A 1 346 ? 6.215 -22.872 10.100 1.00 84.06 346 ASN A N 1
ATOM 2750 C CA . ASN A 1 346 ? 7.323 -21.984 9.734 1.00 84.06 346 ASN A CA 1
ATOM 2751 C C . ASN A 1 346 ? 8.394 -22.665 8.871 1.00 84.06 346 ASN A C 1
ATOM 2753 O O . ASN A 1 346 ? 9.460 -22.088 8.643 1.00 84.06 346 ASN A O 1
ATOM 2757 N N . PHE A 1 347 ? 8.154 -23.889 8.395 1.00 89.62 347 PHE A N 1
ATOM 2758 C CA . PHE A 1 347 ? 9.079 -24.542 7.481 1.00 89.62 347 PHE A CA 1
ATOM 2759 C C . PHE A 1 347 ? 9.003 -23.859 6.113 1.00 89.62 347 PHE A C 1
ATOM 2761 O O . PHE A 1 347 ? 8.112 -24.129 5.309 1.00 89.62 347 PHE A O 1
ATOM 2768 N N . ALA A 1 348 ? 9.963 -22.981 5.839 1.00 84.50 348 ALA A N 1
ATOM 2769 C CA . ALA A 1 348 ? 10.237 -22.522 4.490 1.00 84.50 348 ALA A CA 1
ATOM 2770 C C . ALA A 1 348 ? 11.183 -23.539 3.831 1.00 84.50 348 ALA A C 1
ATOM 2772 O O . ALA A 1 348 ? 12.321 -23.680 4.296 1.00 84.50 348 ALA A O 1
ATOM 2773 N N . PRO A 1 349 ? 10.758 -24.273 2.782 1.00 78.69 349 PRO A N 1
ATOM 2774 C CA . PRO A 1 349 ? 11.694 -25.091 2.029 1.00 78.69 349 PRO A CA 1
ATOM 2775 C C . PRO A 1 349 ? 12.834 -24.190 1.528 1.00 78.69 349 PRO A C 1
ATOM 2777 O O . PRO A 1 349 ? 12.568 -23.050 1.132 1.00 78.69 349 PRO A O 1
ATOM 2780 N N . PRO A 1 350 ? 14.095 -24.661 1.554 1.00 75.69 350 PRO A N 1
ATOM 2781 C CA . PRO A 1 350 ? 15.213 -23.896 1.024 1.00 75.69 350 PRO A CA 1
ATOM 2782 C C . PRO A 1 350 ? 14.868 -23.415 -0.383 1.00 75.69 350 PRO A C 1
ATOM 2784 O O . PRO A 1 350 ? 14.426 -24.217 -1.210 1.00 75.69 350 PRO A O 1
ATOM 2787 N N . VAL A 1 351 ? 15.029 -22.112 -0.629 1.00 69.56 351 VAL A N 1
ATOM 2788 C CA . VAL A 1 351 ? 14.770 -21.516 -1.942 1.00 69.56 351 VAL A CA 1
ATOM 2789 C C . VAL A 1 351 ? 15.627 -22.272 -2.948 1.00 69.56 351 VAL A C 1
ATOM 2791 O O . VAL A 1 351 ? 16.858 -22.201 -2.899 1.00 69.56 351 VAL A O 1
ATOM 2794 N N . ARG A 1 352 ? 14.975 -23.052 -3.814 1.00 62.88 352 ARG A N 1
ATOM 2795 C CA . ARG A 1 352 ? 15.650 -23.715 -4.923 1.00 62.88 352 ARG A CA 1
ATOM 2796 C C . ARG A 1 352 ? 16.164 -22.593 -5.812 1.00 62.88 352 ARG A C 1
ATOM 2798 O O . ARG A 1 352 ? 15.376 -21.831 -6.357 1.00 62.88 352 ARG A O 1
ATOM 2805 N N . LYS A 1 353 ? 17.483 -22.427 -5.874 1.00 66.81 353 LYS A N 1
ATOM 2806 C CA . LYS A 1 353 ? 18.086 -21.638 -6.943 1.00 66.81 353 LYS A CA 1
ATOM 2807 C C . LYS A 1 353 ? 17.860 -22.466 -8.202 1.00 66.81 353 LYS A C 1
ATOM 2809 O O . LYS A 1 353 ? 18.318 -23.604 -8.242 1.00 66.81 353 LYS A O 1
ATOM 2814 N N . ASP A 1 354 ? 17.103 -21.933 -9.156 1.00 58.44 354 ASP A N 1
ATOM 2815 C CA . ASP A 1 354 ? 16.715 -22.646 -10.383 1.00 58.44 354 ASP A CA 1
ATOM 2816 C C . ASP A 1 354 ? 17.902 -23.011 -11.290 1.00 58.44 354 ASP A C 1
ATOM 2818 O O . ASP A 1 354 ? 17.746 -23.766 -12.244 1.00 58.44 354 ASP A O 1
ATOM 2822 N N . ASP A 1 355 ? 19.115 -22.590 -10.940 1.00 56.03 355 ASP A N 1
ATOM 2823 C CA . ASP A 1 355 ? 20.325 -22.993 -11.632 1.00 56.03 355 ASP A CA 1
ATOM 2824 C C . ASP A 1 355 ? 21.081 -24.032 -10.805 1.00 56.03 355 ASP A C 1
ATOM 2826 O O . ASP A 1 355 ? 21.645 -23.717 -9.754 1.00 56.03 355 ASP A O 1
ATOM 2830 N N . CYS A 1 356 ? 21.140 -25.248 -11.354 1.00 52.16 356 CYS A N 1
ATOM 2831 C CA . CYS A 1 356 ? 21.809 -26.466 -10.876 1.00 52.16 356 CYS A CA 1
ATOM 2832 C C . CYS A 1 356 ? 20.851 -27.472 -10.226 1.00 52.16 356 CYS A C 1
ATOM 2834 O O . CYS A 1 356 ? 20.822 -27.659 -9.011 1.00 52.16 356 CYS A O 1
ATOM 2836 N N . VAL A 1 357 ? 20.148 -28.232 -11.070 1.00 49.34 357 VAL A N 1
ATOM 2837 C CA . VAL A 1 357 ? 19.868 -29.632 -10.729 1.00 49.34 357 VAL A CA 1
ATOM 2838 C C . VAL A 1 357 ? 21.222 -30.260 -10.387 1.00 49.34 357 VAL A C 1
ATOM 2840 O O . VAL A 1 357 ? 22.141 -30.200 -11.207 1.00 49.34 357 VAL A O 1
ATOM 2843 N N . GLU A 1 358 ? 21.385 -30.778 -9.166 1.00 54.19 358 GLU A N 1
ATOM 2844 C CA . GLU A 1 358 ? 22.599 -31.503 -8.790 1.00 54.19 358 GLU A CA 1
ATOM 2845 C C . GLU A 1 358 ? 22.886 -32.560 -9.877 1.00 54.19 358 GLU A C 1
ATOM 2847 O O . GLU A 1 358 ? 21.992 -33.354 -10.193 1.00 54.19 358 GLU A O 1
ATOM 2852 N N . PRO A 1 359 ? 24.094 -32.588 -10.476 1.00 54.56 359 PRO A N 1
ATOM 2853 C CA . PRO A 1 359 ? 24.427 -33.523 -11.556 1.00 54.56 359 PRO A CA 1
ATOM 2854 C C . PRO A 1 359 ? 24.268 -35.000 -11.155 1.00 54.56 359 PRO A C 1
ATOM 2856 O O . PRO A 1 359 ? 24.201 -35.868 -12.020 1.00 54.56 359 PRO A O 1
ATOM 2859 N N . ASP A 1 360 ? 24.118 -35.281 -9.860 1.00 53.81 360 ASP A N 1
ATOM 2860 C CA . ASP A 1 360 ? 23.896 -36.612 -9.299 1.00 53.81 360 ASP A CA 1
ATOM 2861 C C . ASP A 1 360 ? 22.494 -37.192 -9.596 1.00 53.81 360 ASP A C 1
ATOM 2863 O O . ASP A 1 360 ? 22.287 -38.393 -9.414 1.00 53.81 360 ASP A O 1
ATOM 2867 N N . PHE A 1 361 ? 21.547 -36.391 -10.109 1.00 46.62 361 PHE A N 1
ATOM 2868 C CA . PHE A 1 361 ? 20.242 -36.869 -10.602 1.00 46.62 361 PHE A CA 1
ATOM 2869 C C . PHE A 1 361 ? 20.130 -36.928 -12.132 1.00 46.62 361 PHE A C 1
ATOM 2871 O O . PHE A 1 361 ? 19.095 -37.352 -12.654 1.00 46.62 361 PHE A O 1
ATOM 2878 N N . ALA A 1 362 ? 21.180 -36.558 -12.872 1.00 49.22 362 ALA A N 1
ATOM 2879 C CA . ALA A 1 362 ? 21.225 -36.792 -14.309 1.00 49.22 362 ALA A CA 1
ATOM 2880 C C . ALA A 1 362 ? 21.421 -38.296 -14.558 1.00 49.22 362 ALA A C 1
ATOM 2882 O O . ALA A 1 362 ? 22.532 -38.824 -14.524 1.00 49.22 362 ALA A O 1
ATOM 2883 N N . PHE A 1 363 ? 20.316 -39.006 -14.780 1.00 47.09 363 PHE A N 1
ATOM 2884 C CA . PHE A 1 363 ? 20.315 -40.393 -15.230 1.00 47.09 363 PHE A CA 1
ATOM 2885 C C . PHE A 1 363 ? 21.052 -40.485 -16.577 1.00 47.09 363 PHE A C 1
ATOM 2887 O O . PHE A 1 363 ? 20.489 -40.198 -17.632 1.00 47.09 363 PH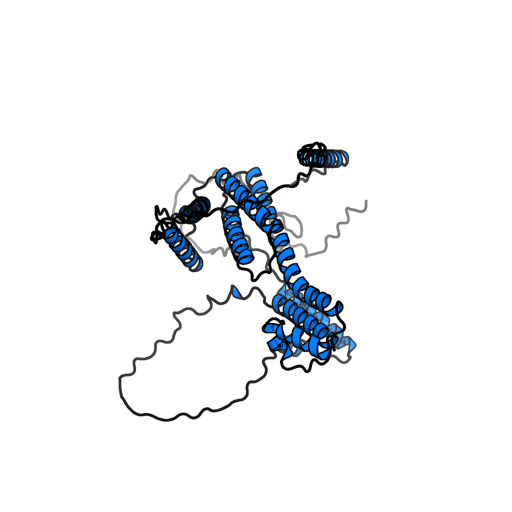E A O 1
ATOM 2894 N N . VAL A 1 364 ? 22.332 -40.862 -16.552 1.00 42.44 364 VAL A N 1
ATOM 2895 C CA . VAL A 1 364 ? 23.086 -41.187 -17.765 1.00 42.44 364 VAL A CA 1
ATOM 2896 C C . VAL A 1 364 ? 22.579 -42.539 -18.257 1.00 42.44 364 VAL A C 1
ATOM 2898 O O . VAL A 1 364 ? 22.938 -43.584 -17.713 1.00 42.44 364 VAL A O 1
ATOM 2901 N N . PHE A 1 365 ? 21.735 -42.524 -19.291 1.00 41.09 365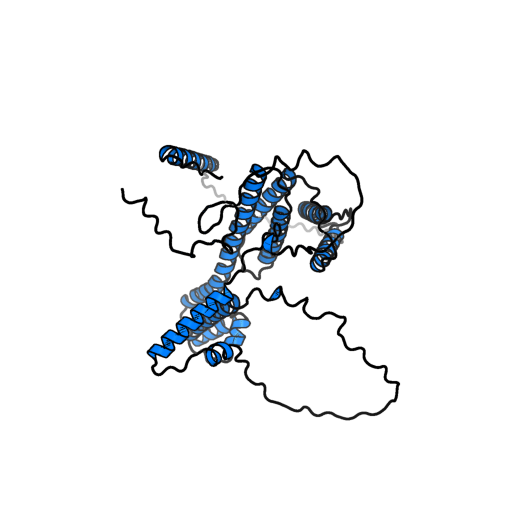 PHE A N 1
ATOM 2902 C CA . PHE A 1 365 ? 21.441 -43.710 -20.093 1.00 41.09 365 PHE A CA 1
ATOM 2903 C C . PHE A 1 365 ? 22.744 -44.149 -20.780 1.00 41.09 365 PHE A C 1
ATOM 2905 O O . PHE A 1 365 ? 23.086 -43.710 -21.874 1.00 41.09 365 PHE A O 1
ATOM 2912 N N . ALA A 1 366 ? 23.518 -44.995 -20.106 1.00 49.94 366 ALA A N 1
ATOM 2913 C CA . ALA A 1 366 ? 24.605 -45.734 -20.720 1.00 49.94 366 ALA A CA 1
ATOM 2914 C C . ALA A 1 366 ? 24.015 -47.000 -21.349 1.00 49.94 366 ALA A C 1
ATOM 2916 O O . ALA A 1 366 ? 23.818 -48.000 -20.669 1.00 49.94 366 ALA A O 1
ATOM 2917 N N . ASN A 1 367 ? 23.667 -46.910 -22.630 1.00 44.25 367 ASN A N 1
ATOM 2918 C CA . ASN A 1 367 ? 23.556 -48.011 -23.592 1.00 44.25 367 ASN A CA 1
ATOM 2919 C C . ASN A 1 367 ? 23.238 -47.380 -24.955 1.00 44.25 367 ASN A C 1
ATOM 2921 O O . ASN A 1 367 ? 22.413 -46.482 -25.027 1.00 44.25 367 ASN A O 1
ATOM 2925 N N . ALA A 1 368 ? 23.754 -47.796 -26.099 1.00 49.56 368 ALA A N 1
ATOM 2926 C CA . ALA A 1 368 ? 24.870 -48.638 -26.484 1.00 49.56 368 ALA A CA 1
ATOM 2927 C C . ALA A 1 368 ? 24.985 -48.396 -28.001 1.00 49.56 368 ALA A C 1
ATOM 2929 O O . ALA A 1 368 ? 23.973 -48.430 -28.692 1.00 49.56 368 ALA A O 1
ATOM 2930 N N . GLY A 1 369 ? 26.196 -48.125 -28.490 1.00 50.72 369 GLY A N 1
ATOM 2931 C CA . GLY A 1 369 ? 26.603 -48.276 -29.889 1.00 50.72 369 GLY A CA 1
ATOM 2932 C C . GLY A 1 369 ? 25.765 -47.594 -30.971 1.00 50.72 369 GLY A C 1
ATOM 2933 O O . GLY A 1 369 ? 24.888 -48.228 -31.532 1.00 50.72 369 GLY A O 1
ATOM 2934 N N . LEU A 1 370 ? 26.181 -46.405 -31.411 1.00 39.81 370 LEU A N 1
ATOM 2935 C CA . LEU A 1 370 ? 26.175 -46.065 -32.835 1.00 39.81 370 LEU A CA 1
ATOM 2936 C C . LEU A 1 370 ? 27.362 -45.139 -33.139 1.00 39.81 370 LEU A C 1
ATOM 2938 O O . LEU A 1 370 ? 27.474 -44.027 -32.634 1.00 39.81 370 LEU A O 1
ATOM 2942 N N . SER A 1 371 ? 28.271 -45.673 -33.949 1.00 49.12 371 SER A N 1
ATOM 2943 C CA . SER A 1 371 ? 29.290 -44.947 -34.702 1.00 49.12 371 SER A CA 1
ATOM 2944 C C . SER A 1 371 ? 28.605 -44.010 -35.699 1.00 49.12 371 SER A C 1
ATOM 2946 O O . SER A 1 371 ? 27.653 -44.458 -36.330 1.00 49.12 371 SER A O 1
ATOM 2948 N N . ILE A 1 372 ? 29.075 -42.762 -35.839 1.00 40.72 372 ILE A N 1
ATOM 2949 C CA . ILE A 1 372 ? 29.290 -42.047 -37.117 1.00 40.72 372 ILE A CA 1
ATOM 2950 C C . ILE A 1 372 ? 29.954 -40.675 -36.840 1.00 40.72 372 ILE A C 1
ATOM 2952 O O . ILE A 1 372 ? 29.391 -39.772 -36.236 1.00 40.72 372 ILE A O 1
ATOM 2956 N N . SER A 1 373 ? 31.214 -40.626 -37.273 1.00 44.88 373 SER A N 1
ATOM 2957 C CA . SER A 1 373 ? 32.095 -39.548 -37.750 1.00 44.88 373 SER A CA 1
ATOM 2958 C C . SER A 1 373 ? 31.793 -38.043 -37.593 1.00 44.88 373 SER A C 1
ATOM 2960 O O . SER A 1 373 ? 30.753 -37.541 -38.005 1.00 44.88 373 SER A O 1
ATOM 2962 N N . ASN A 1 374 ? 32.906 -37.352 -37.306 1.00 44.97 374 ASN A N 1
ATOM 2963 C CA . ASN A 1 374 ? 33.363 -36.053 -37.823 1.00 44.97 374 ASN A CA 1
ATOM 2964 C C . ASN A 1 374 ? 32.654 -34.772 -37.362 1.00 44.97 374 ASN A C 1
ATOM 2966 O O . ASN A 1 374 ? 31.724 -34.297 -38.000 1.00 44.97 374 ASN A O 1
ATOM 2970 N N . ASN A 1 375 ? 33.267 -34.110 -36.373 1.00 38.53 375 ASN A N 1
ATOM 2971 C CA . ASN A 1 375 ? 33.639 -32.696 -36.498 1.00 38.53 375 ASN A CA 1
ATOM 2972 C C . ASN A 1 375 ? 34.756 -32.326 -35.505 1.00 38.53 375 ASN A C 1
ATOM 2974 O O . ASN A 1 375 ? 34.530 -32.098 -34.318 1.00 38.53 375 ASN A O 1
ATOM 2978 N N . ASN A 1 376 ? 35.982 -32.245 -36.025 1.00 48.97 376 ASN A N 1
ATOM 2979 C CA . ASN A 1 376 ? 37.123 -31.614 -35.369 1.00 48.97 376 ASN A CA 1
ATOM 2980 C C . ASN A 1 376 ? 36.947 -30.092 -35.441 1.00 48.97 376 ASN A C 1
ATOM 2982 O O . ASN A 1 376 ? 37.410 -29.516 -36.414 1.00 48.97 376 ASN A O 1
ATOM 2986 N N . TYR A 1 377 ? 36.284 -29.440 -34.475 1.00 45.19 377 TYR A N 1
ATOM 2987 C CA . TYR A 1 377 ? 36.490 -27.992 -34.231 1.00 45.19 377 TYR A CA 1
ATOM 2988 C C . TYR A 1 377 ? 35.986 -27.446 -32.873 1.00 45.19 377 TYR A C 1
ATOM 2990 O O . TYR A 1 377 ? 35.865 -26.235 -32.718 1.00 45.19 377 TYR A O 1
ATOM 2998 N N . VAL A 1 378 ? 35.711 -28.281 -31.857 1.00 43.78 378 VAL A N 1
ATOM 2999 C CA . VAL A 1 378 ? 35.218 -27.789 -30.541 1.00 43.78 378 VAL A CA 1
ATOM 3000 C C . VAL A 1 378 ? 35.903 -28.469 -29.344 1.00 43.78 378 VAL A C 1
ATOM 3002 O O . VAL A 1 378 ? 35.290 -28.689 -28.308 1.00 43.78 378 VAL A O 1
ATOM 3005 N N . SER A 1 379 ? 37.188 -28.820 -29.460 1.00 45.12 379 SER A N 1
ATOM 3006 C CA . SER A 1 379 ? 37.895 -29.570 -28.402 1.00 45.12 379 SER A CA 1
ATOM 3007 C C . SER A 1 379 ? 39.174 -28.906 -27.883 1.00 45.12 379 SER A C 1
ATOM 3009 O O . SER A 1 379 ? 40.056 -29.594 -27.390 1.00 45.12 379 SER A O 1
ATOM 3011 N N . ALA A 1 380 ? 39.281 -27.575 -27.978 1.00 43.22 380 ALA A N 1
ATOM 3012 C CA . ALA A 1 380 ? 40.422 -26.821 -27.437 1.00 43.22 380 ALA A CA 1
ATOM 3013 C C . ALA A 1 380 ? 40.039 -25.732 -26.413 1.00 43.22 380 ALA A C 1
ATOM 3015 O O . ALA A 1 380 ? 40.917 -25.044 -25.907 1.00 43.22 380 ALA A O 1
ATOM 3016 N N . HIS A 1 381 ? 38.751 -25.568 -26.077 1.00 42.41 381 HIS A N 1
ATOM 3017 C CA . HIS A 1 381 ? 38.299 -24.492 -25.176 1.00 42.41 381 HIS A CA 1
ATOM 3018 C C . HIS A 1 381 ? 37.561 -24.971 -23.909 1.00 42.41 381 HIS A C 1
ATOM 3020 O O . HIS A 1 381 ? 37.154 -24.152 -23.086 1.00 42.41 381 HIS A O 1
ATOM 3026 N N . LEU A 1 382 ? 37.432 -26.291 -23.718 1.00 43.16 382 LEU A N 1
ATOM 3027 C CA . LEU A 1 382 ? 36.812 -26.911 -22.535 1.00 43.16 382 LEU A CA 1
ATOM 3028 C C . LEU A 1 382 ? 37.823 -27.472 -21.519 1.00 43.16 382 LEU A C 1
ATOM 3030 O O . LEU A 1 382 ? 37.424 -27.884 -20.437 1.00 43.16 382 LEU A O 1
ATOM 3034 N N . GLU A 1 383 ? 39.125 -27.436 -21.815 1.00 44.50 383 GLU A N 1
ATOM 3035 C CA . GLU A 1 383 ? 40.173 -27.909 -20.892 1.00 44.50 383 GLU A CA 1
ATOM 3036 C C . GLU A 1 383 ? 40.706 -26.814 -19.948 1.00 44.50 383 GLU A C 1
ATOM 3038 O O . GLU A 1 383 ? 41.485 -27.100 -19.042 1.00 44.50 383 GLU A O 1
ATOM 3043 N N . ALA A 1 384 ? 40.260 -25.561 -20.104 1.00 47.16 384 ALA A N 1
ATOM 3044 C CA . ALA A 1 384 ? 40.758 -24.423 -19.324 1.00 47.16 384 ALA A CA 1
ATOM 3045 C C . ALA A 1 384 ? 39.810 -23.936 -18.210 1.00 47.16 384 ALA A C 1
ATOM 3047 O O . ALA A 1 384 ? 40.150 -22.998 -17.489 1.00 47.16 384 ALA A O 1
ATOM 3048 N N . VAL A 1 385 ? 38.636 -24.554 -18.027 1.00 47.41 385 VAL A N 1
ATOM 3049 C CA . VAL A 1 385 ? 37.670 -24.128 -17.002 1.00 47.41 385 VAL A CA 1
ATOM 3050 C C . VAL A 1 385 ? 37.467 -25.237 -15.974 1.00 47.41 385 VAL A C 1
ATOM 3052 O O . VAL A 1 385 ? 36.774 -26.219 -16.205 1.00 47.41 385 VAL A O 1
ATOM 3055 N N . SER A 1 386 ? 38.046 -25.004 -14.794 1.00 48.28 386 SER A N 1
ATOM 3056 C CA . SER A 1 386 ? 37.792 -25.710 -13.535 1.00 48.28 386 SER A CA 1
ATOM 3057 C C . SER A 1 386 ? 38.457 -27.083 -13.373 1.00 48.28 386 SER A C 1
ATOM 3059 O O . SER A 1 386 ? 37.806 -28.113 -13.216 1.00 48.28 386 SER A O 1
ATOM 3061 N N . THR A 1 387 ? 39.778 -27.079 -13.181 1.00 51.31 387 THR A N 1
ATOM 3062 C CA . THR A 1 387 ? 40.493 -28.146 -12.452 1.00 51.31 387 THR A CA 1
ATOM 3063 C C . THR A 1 387 ? 40.189 -28.128 -10.945 1.00 51.31 387 THR A C 1
ATOM 3065 O O . THR A 1 387 ? 41.054 -28.462 -10.129 1.00 51.31 387 THR A O 1
ATOM 3068 N N . ASN A 1 388 ? 38.979 -27.734 -10.533 1.00 64.06 388 ASN A N 1
ATOM 3069 C CA . ASN A 1 388 ? 38.532 -27.911 -9.157 1.00 64.06 388 ASN A CA 1
ATOM 3070 C C . ASN A 1 388 ? 38.271 -29.402 -8.958 1.00 64.06 388 ASN A C 1
ATOM 3072 O O . ASN A 1 388 ? 37.154 -29.888 -9.128 1.00 64.06 388 ASN A O 1
ATOM 3076 N N . LYS A 1 389 ? 39.342 -30.143 -8.652 1.00 79.25 389 LYS A N 1
ATOM 3077 C CA . LYS A 1 389 ? 39.273 -31.549 -8.259 1.00 79.25 389 LYS A CA 1
ATOM 3078 C C . LYS A 1 389 ? 38.218 -31.665 -7.167 1.00 79.25 389 LYS A C 1
ATOM 3080 O O . LYS A 1 389 ? 38.405 -31.141 -6.073 1.00 79.25 389 LYS A O 1
ATOM 3085 N N . ILE A 1 390 ? 37.116 -32.341 -7.475 1.00 81.94 390 ILE A N 1
ATOM 3086 C CA . ILE A 1 390 ? 36.060 -32.626 -6.507 1.00 81.94 390 ILE A CA 1
ATOM 3087 C C . ILE A 1 390 ? 36.704 -33.443 -5.380 1.00 81.94 390 ILE A C 1
ATOM 3089 O O . ILE A 1 390 ? 37.149 -34.575 -5.591 1.00 81.94 390 ILE A O 1
ATOM 3093 N N . LEU A 1 391 ? 36.830 -32.828 -4.202 1.00 91.94 391 LEU A N 1
ATOM 3094 C CA . LEU A 1 391 ? 37.368 -33.464 -3.005 1.00 91.94 391 LEU A CA 1
ATOM 3095 C C . LEU A 1 391 ? 36.228 -34.161 -2.262 1.00 91.94 391 LEU A C 1
ATOM 3097 O O . LEU A 1 391 ? 35.178 -33.563 -2.014 1.00 91.94 391 LEU A O 1
ATOM 3101 N N . CYS A 1 392 ? 36.442 -35.414 -1.867 1.00 89.81 392 CYS A N 1
ATOM 3102 C CA . CYS A 1 392 ? 35.508 -36.148 -1.025 1.00 89.81 392 CYS A CA 1
ATOM 3103 C C . CYS A 1 392 ? 35.267 -35.382 0.282 1.00 89.81 392 CYS A C 1
ATOM 3105 O O . CYS A 1 392 ? 36.205 -35.079 1.016 1.00 89.81 392 CYS A O 1
ATOM 3107 N N . TRP A 1 393 ? 34.008 -35.093 0.617 1.00 90.06 393 TRP A N 1
ATOM 3108 C CA . TRP A 1 393 ? 33.690 -34.338 1.832 1.00 90.06 393 TRP A CA 1
ATOM 3109 C C . TRP A 1 393 ? 34.101 -35.046 3.130 1.00 90.06 393 TRP A C 1
ATOM 3111 O O . TRP A 1 393 ? 34.386 -34.342 4.099 1.00 90.06 393 TRP A O 1
ATOM 3121 N N . ASN A 1 394 ? 34.177 -36.386 3.119 1.00 91.69 394 ASN A N 1
ATOM 3122 C CA . ASN A 1 394 ? 34.574 -37.208 4.267 1.00 91.69 394 ASN A CA 1
ATOM 3123 C C . ASN A 1 394 ? 36.098 -37.172 4.493 1.00 91.69 394 ASN A C 1
ATOM 3125 O O . ASN A 1 394 ? 36.553 -36.669 5.509 1.00 91.69 394 ASN A O 1
ATOM 3129 N N . CYS A 1 395 ? 36.896 -37.630 3.520 1.00 93.50 395 CYS A N 1
ATOM 3130 C CA . CYS A 1 395 ? 38.350 -37.808 3.688 1.00 93.50 395 CYS A CA 1
ATOM 3131 C C . CYS A 1 395 ? 39.217 -36.731 3.006 1.00 93.50 395 CYS A C 1
ATOM 3133 O O . CYS A 1 395 ? 40.443 -36.811 3.034 1.00 93.50 395 CYS A O 1
ATOM 3135 N N . LYS A 1 396 ? 38.604 -35.753 2.327 1.00 92.12 396 LYS A N 1
ATOM 3136 C CA . LYS A 1 396 ? 39.261 -34.673 1.559 1.00 92.12 396 LYS A CA 1
ATOM 3137 C C . LYS A 1 396 ? 40.183 -35.128 0.415 1.00 92.12 396 LYS A C 1
ATOM 3139 O O . LYS A 1 396 ? 40.887 -34.300 -0.154 1.00 92.12 396 LYS A O 1
ATOM 3144 N N . ARG A 1 397 ? 40.156 -36.404 0.011 1.00 91.44 397 ARG A N 1
ATOM 3145 C CA . ARG A 1 397 ? 40.901 -36.911 -1.160 1.00 91.44 397 ARG A CA 1
ATOM 3146 C C . ARG A 1 397 ? 40.079 -36.765 -2.447 1.00 91.44 397 ARG A C 1
ATOM 3148 O O . ARG A 1 397 ? 38.859 -36.914 -2.427 1.00 91.44 397 ARG A O 1
ATOM 3155 N N . SER A 1 398 ? 40.737 -36.476 -3.571 1.00 92.81 398 SER A N 1
ATOM 3156 C CA . SER A 1 398 ? 40.108 -36.453 -4.901 1.00 92.81 398 SER A CA 1
ATOM 3157 C C . SER A 1 398 ? 39.854 -37.866 -5.437 1.00 92.81 398 SER A C 1
ATOM 3159 O O . SER A 1 398 ? 40.557 -38.802 -5.061 1.00 92.81 398 SER A O 1
ATOM 3161 N N . GLY A 1 399 ? 38.912 -38.016 -6.370 1.00 91.75 399 GLY A N 1
ATOM 3162 C CA . GLY A 1 399 ? 38.700 -39.269 -7.115 1.00 91.75 399 GLY A CA 1
ATOM 3163 C C . GLY A 1 399 ? 37.494 -40.099 -6.666 1.00 91.75 399 GLY A C 1
ATOM 3164 O O . GLY A 1 399 ? 37.226 -41.141 -7.254 1.00 91.75 399 GLY A O 1
ATOM 3165 N N . HIS A 1 400 ? 36.751 -39.648 -5.654 1.00 92.31 400 HIS A N 1
ATOM 3166 C CA . HIS A 1 400 ? 35.474 -40.238 -5.252 1.00 92.31 400 HIS A CA 1
ATOM 3167 C C . HIS A 1 400 ? 34.606 -39.214 -4.502 1.00 92.31 400 HIS A C 1
ATOM 3169 O O . HIS A 1 400 ? 35.106 -38.223 -3.973 1.00 92.31 400 HIS A O 1
ATOM 3175 N N . ILE A 1 401 ? 33.300 -39.476 -4.435 1.00 90.69 401 ILE A N 1
ATOM 3176 C CA . ILE A 1 401 ? 32.332 -38.703 -3.641 1.00 90.69 401 ILE A CA 1
ATOM 3177 C C . ILE A 1 401 ? 32.113 -39.353 -2.267 1.00 90.69 401 ILE A C 1
ATOM 3179 O O . ILE A 1 401 ? 32.352 -40.549 -2.096 1.00 90.69 401 ILE A O 1
ATOM 3183 N N . ALA A 1 402 ? 31.613 -38.593 -1.285 1.00 89.62 402 ALA A N 1
ATOM 3184 C CA . ALA A 1 402 ? 31.457 -39.046 0.107 1.00 89.62 402 ALA A CA 1
ATOM 3185 C C . ALA A 1 402 ? 30.602 -40.318 0.275 1.00 89.62 402 ALA A C 1
ATOM 3187 O O . ALA A 1 402 ? 30.778 -41.057 1.243 1.00 89.62 402 ALA A O 1
ATOM 3188 N N . LEU A 1 403 ? 29.704 -40.606 -0.674 1.00 89.19 403 LEU A N 1
ATOM 3189 C CA . LEU A 1 403 ? 28.901 -41.830 -0.678 1.00 89.19 403 LEU A CA 1
ATOM 3190 C C . LEU A 1 403 ? 29.723 -43.102 -0.924 1.00 89.19 403 LEU A C 1
ATOM 3192 O O . LEU A 1 403 ? 29.356 -44.161 -0.428 1.00 89.19 403 LEU A O 1
ATOM 3196 N N . ARG A 1 404 ? 30.819 -42.993 -1.680 1.00 91.25 404 ARG A N 1
ATOM 3197 C CA . ARG A 1 404 ? 31.732 -44.096 -2.022 1.00 91.25 404 ARG A CA 1
ATOM 3198 C C . ARG A 1 404 ? 33.081 -43.951 -1.317 1.00 91.25 404 ARG A C 1
ATOM 3200 O O . ARG A 1 404 ? 34.087 -44.458 -1.804 1.00 91.25 404 ARG A O 1
ATOM 3207 N N . CYS A 1 405 ? 33.122 -43.215 -0.205 1.00 92.44 405 CYS A N 1
ATOM 3208 C CA . CYS A 1 405 ? 34.337 -43.109 0.587 1.00 92.44 405 CYS A CA 1
ATOM 3209 C C . CYS A 1 405 ? 34.605 -44.453 1.283 1.00 92.44 405 CYS A C 1
ATOM 3211 O O . CYS A 1 405 ? 33.716 -44.935 1.986 1.00 92.44 405 CYS A O 1
ATOM 3213 N N . PRO A 1 406 ? 35.793 -45.058 1.109 1.00 91.75 406 PRO A N 1
ATOM 3214 C CA . PRO A 1 406 ? 36.154 -46.285 1.814 1.00 91.75 406 PRO A CA 1
ATOM 3215 C C . PRO A 1 406 ? 36.424 -46.041 3.305 1.00 91.75 406 PRO A C 1
ATOM 3217 O O . PRO A 1 406 ? 36.421 -46.988 4.086 1.00 91.75 406 PRO A O 1
ATOM 3220 N N . GLU A 1 407 ? 36.660 -44.787 3.712 1.00 91.69 407 GLU A N 1
ATOM 3221 C CA . GLU A 1 407 ? 36.826 -44.439 5.121 1.00 91.69 407 GLU A CA 1
ATOM 3222 C C . GLU A 1 407 ? 35.452 -44.351 5.809 1.00 91.69 407 GLU A C 1
ATOM 3224 O O . GLU A 1 407 ? 34.526 -43.744 5.250 1.00 91.69 407 GLU A O 1
ATOM 3229 N N . PRO A 1 408 ? 35.292 -44.935 7.013 1.00 89.50 408 PRO A N 1
ATOM 3230 C CA . PRO A 1 408 ? 34.044 -44.851 7.760 1.00 89.50 408 PRO A CA 1
ATOM 3231 C C . PRO A 1 408 ? 33.675 -43.382 8.004 1.00 89.50 408 PRO A C 1
ATOM 3233 O O . PRO A 1 408 ? 34.542 -42.525 8.172 1.00 89.50 408 PRO A O 1
ATOM 3236 N N . ARG A 1 409 ? 32.375 -43.066 8.006 1.00 81.56 409 ARG A N 1
ATOM 3237 C CA . ARG A 1 409 ? 31.889 -41.715 8.333 1.00 81.56 409 ARG A CA 1
ATOM 3238 C C . ARG A 1 409 ? 32.140 -41.466 9.821 1.00 81.56 409 ARG A C 1
ATOM 3240 O O . ARG A 1 409 ? 31.336 -41.873 10.654 1.00 81.56 409 ARG A O 1
ATOM 3247 N N . GLY A 1 410 ? 33.287 -40.877 10.146 1.00 68.38 410 GLY A N 1
ATOM 3248 C CA . GLY A 1 410 ? 33.794 -40.774 11.511 1.00 68.38 410 GLY A CA 1
ATOM 3249 C C . GLY A 1 410 ? 34.279 -39.368 11.834 1.00 68.38 410 GLY A C 1
ATOM 3250 O O . GLY A 1 410 ? 35.046 -38.782 11.080 1.00 68.38 410 GLY A O 1
ATOM 3251 N N . PHE A 1 411 ? 33.797 -38.850 12.963 1.00 55.41 411 PHE A N 1
ATOM 3252 C CA . PHE A 1 411 ? 34.152 -37.589 13.609 1.00 55.41 411 PHE A CA 1
ATOM 3253 C C . PHE A 1 411 ? 35.648 -37.255 13.502 1.00 55.41 411 PHE A C 1
ATOM 3255 O O . PHE A 1 411 ? 36.457 -37.732 14.294 1.00 55.41 411 PHE A O 1
ATOM 3262 N N . ALA A 1 412 ? 36.008 -36.369 12.576 1.00 51.88 412 ALA A N 1
ATOM 3263 C CA . ALA A 1 412 ? 37.259 -35.637 12.679 1.00 51.88 412 ALA A CA 1
ATOM 3264 C C . ALA A 1 412 ? 37.109 -34.617 13.818 1.00 51.88 412 ALA A C 1
ATOM 3266 O O . ALA A 1 412 ? 36.706 -33.474 13.601 1.00 51.88 412 ALA A O 1
ATOM 3267 N N . ILE A 1 413 ? 37.381 -35.045 15.054 1.00 52.47 413 ILE A N 1
ATOM 3268 C CA . ILE A 1 413 ? 37.792 -34.107 16.098 1.00 52.47 413 ILE A CA 1
ATOM 3269 C C . ILE A 1 413 ? 39.142 -33.578 15.624 1.00 52.47 413 ILE A C 1
ATOM 3271 O O . ILE A 1 413 ? 40.089 -34.338 15.443 1.00 52.47 413 ILE A O 1
ATOM 3275 N N . ASN A 1 414 ? 39.184 -32.287 15.328 1.00 47.25 414 ASN A N 1
ATOM 3276 C CA . ASN A 1 414 ? 40.373 -31.594 14.868 1.00 47.25 414 ASN A CA 1
ATOM 3277 C C . ASN A 1 414 ? 41.353 -31.508 16.052 1.00 47.25 414 ASN A C 1
ATOM 3279 O O . ASN A 1 414 ? 41.164 -30.678 16.939 1.00 47.25 414 ASN A O 1
ATOM 3283 N N . VAL A 1 415 ? 42.326 -32.422 16.131 1.00 51.03 415 VAL A N 1
ATOM 3284 C CA . VAL A 1 415 ? 43.308 -32.472 17.236 1.00 51.03 415 VAL A CA 1
ATOM 3285 C C . VAL A 1 415 ? 44.436 -31.441 17.040 1.00 51.03 415 VAL A C 1
ATOM 3287 O O . VAL A 1 415 ? 45.145 -31.124 17.987 1.00 51.03 415 VAL A O 1
ATOM 3290 N N . ASP A 1 416 ? 44.530 -30.801 15.871 1.00 49.09 416 ASP A N 1
ATOM 3291 C CA . ASP A 1 416 ? 45.594 -29.836 15.541 1.00 49.09 416 ASP A CA 1
ATOM 3292 C C . ASP A 1 416 ? 45.373 -28.411 16.104 1.00 49.09 416 ASP A C 1
ATOM 3294 O O . ASP A 1 416 ? 45.959 -27.447 15.619 1.00 49.09 416 ASP A O 1
ATOM 3298 N N . VAL A 1 417 ? 44.538 -28.248 17.139 1.00 50.50 417 VAL A N 1
ATOM 3299 C CA . VAL A 1 417 ? 44.367 -26.968 17.874 1.00 50.50 417 VAL A CA 1
ATOM 3300 C C . VAL A 1 417 ? 44.940 -27.036 19.303 1.00 50.50 417 VAL A C 1
ATOM 3302 O O . VAL A 1 417 ? 44.823 -26.089 20.073 1.00 50.50 417 VAL A O 1
ATOM 3305 N N . LEU A 1 418 ? 45.608 -28.132 19.674 1.00 44.69 418 LEU A N 1
ATOM 3306 C CA . LEU A 1 418 ? 46.295 -28.275 20.963 1.00 44.69 418 LEU A CA 1
ATOM 3307 C C . LEU A 1 418 ? 47.741 -28.761 20.771 1.00 44.69 418 LEU A C 1
ATOM 3309 O O . LEU A 1 418 ? 48.094 -29.859 21.194 1.00 44.69 418 LEU A O 1
ATOM 3313 N N . MET A 1 419 ? 48.573 -27.920 20.153 1.00 41.16 419 MET A N 1
ATOM 3314 C CA . MET A 1 419 ? 50.012 -27.822 20.437 1.00 41.16 419 MET A CA 1
ATOM 3315 C C . MET A 1 419 ? 50.492 -26.386 20.283 1.00 41.16 419 MET A C 1
ATOM 3317 O O . MET A 1 419 ? 50.091 -25.740 19.288 1.00 41.16 419 MET A O 1
#

Radius of gyration: 36.86 Å; chains: 1; bounding box: 96×110×74 Å

Organism: NCBI:txid1421715

Foldseek 3Di:
DDDPDPDDPVRVVVVVVVVVVVVVVVPPPDDDDDDDDDDDDDDDDDDDDDDDDDDDDDPDPPPPPPPDPPDDVVLVVLLQLLCVQLVHHDPDDSVVSVVSSVVVVVCVVVVNRDGDQGPDALVVLLVVLVVLLVVLQVLLVPDQEACPDPSVVVSVVSLVSSVVSLVSHDDDDPVSVVSSVVSNVSSVVSVVSSNVNNVVNVVVVVVVLVVVPVVDPDDQQVSVVVVLVPDDPVLVVVCVPPDDDGPVSSVVVVVVVVVVVVVVVVPPPPCVVPPPPPDDPVPPDDDPDDDDDDDDDDDDDDDDDDDDDPPVVPPQCVPQQDDDDDPVSNVVSVVVSVVVVVCVVPDDPPPPPVPDPDCVPPPPPPDDDDDDDDDPDDPPPVVPPDPPQDAAPQPRHGDDHVVPDPDPNDDPPPPVVPD

Sequence (419 aa):
MWKRKILTAEEIEHEANMAAMELDLVNFSDSDDYHNSDFKDDNPLFSSNEDDVSEFSDFEEGVMTEKNREGSPEATIELKYELTSRGLNDDVSVDNLRKAVRSAIQLEANKSLSQVKNPFSFTEDKLAVEVALTELTTFSNSFQGDTSTTDFQRFSTLLLHAERRCGLMSTTSEGECCEHNRLHLRFQQIRNETESIAKKCRHSTLHGLSQVLSSSPKPETRTLRILRRNLTSRFKDALALQDVNTIDQLLILGKKLEFNQAQTQSFTTSSARYHTHLVEPELAYVEPHTSSVPTPKGKFEPSSAPRKPNSASAPFYTMQLPTVHSLAELEKACLQLETKKYRNENFAPPVRKDDCVEPDFAFVFANAGLSISNNNYVSAHLEAVSTNKILCWNCKRSGHIALRCPEPRGFAINVDVLM

Secondary structure (DSSP, 8-state):
--------HHHHHHHHHHHHHHHHTTSSS-------------------------------------------HHHHHHHHHHHHHTT------HHHHHHHHHHHHHHHHTT-S--PPP-S-HHHHHHHHHHHHHHHHHHHHH----TTSHHHHHHHHHHHHHHHHHHHPPP-SHHHHHHHHHHHHHHHHHHHHHHHHHHHHHHHHHHHHHHHHHTS---HHHHHHHHHHHS-HHHHHHHTTS---SHHHHHHHHHHHHHHHHHHHHHS-GGGGSSSSSS-GGGS---------------------PPPP--TTHHHHHHHPPP-SSHHHHHHHHHHHHHHHHHHHT-------SS---GGG---------------SSSSSSSSS-----B-TTT--BSS-GGG-SS--------TT--

InterPro domains:
  IPR001878 Zinc finger, CCHC-type [PS50158] (392-407)
  IPR036875 Zinc finger, CCHC-type superfamily [SSF57756] (373-411)